Protein AF-A0A1A7C7E6-F1 (afdb_monomer_lite)

Sequence (406 aa):
MANRELEELNILKNSDLQNELINLPDHEFIIALTKNNTSTTNRIIESLNHNLASRMLSLLSIAQIIKILKIFSKDSLLHFLSLIQPSQIASILSHSNNELIKKIIDSAPSYKYRIGVAKSLPLERKKLWIDYVRTTENEFNETRSRADDASISLFEDRKRLLIDLDDAIKTRETMLENLEHESKIKIAHYSSLATEEESKLNSKLKEIEKKEKELAERIFEFEEETRKQVQERIEIKVPEYVAEALKVLDDREILYRKKAFNWGIQGILVLSAAIISATAISLYGAGLGASLESLPWQALLFVTFKGLIILSVLGLWAKHAFTVSNAYMHESIKRSDRAHAINFGKLYLEIYGNSVDRKELIDIFENWNITSESAFSKANPAGFEPQISDKIDTLLRIINLQKKED

Foldseek 3Di:
DLVVVLVVLVVDDLVVNLVVLVPDDLVSNLCSCQVDDLVSNLSNLLSDALVSLVSCLVSDDLVSVQVSLVSYDLVSLQSSVVNDDLQSLQVSLQPHDLVSLVSSLVSHPDPVVSVSSLVSHDPVSNVVNVVVVVVVVVVVVVVVVVVVVVVVVVVVVVVVVVVVVVVVVVVVVVVVVVVVVVVVVVVVVVVVVVVVVVVVVVVVVVVVVVVVVVVVVVVVVVVVVVLVVVLVCLQPPPLVVLVVVLVVLLVLLVVLLVLLVVLLVVLVVLVVVLVVVVVVVVVVCVVCVVVCVPPDPVVVVVVVVVNVVSSVVSNVSSVVSNLSSVLSNVQSVVSVQLSVLSVVLSVCCNVCVSPADPVNNCVSNVVSPPPDDGSVVVVPCVVVPPVVVVVVVVVVVVVVVVVVPD

Organism: NCBI:txid1747903

pLDDT: mean 79.98, std 12.51, range [40.75, 96.62]

Structure (mmCIF, N/CA/C/O backbone):
data_AF-A0A1A7C7E6-F1
#
_entry.id   AF-A0A1A7C7E6-F1
#
loop_
_atom_site.group_PDB
_atom_site.id
_atom_site.type_symbol
_atom_site.label_atom_id
_atom_site.label_alt_id
_atom_site.label_comp_id
_atom_site.label_asym_id
_atom_site.label_entity_id
_atom_site.label_seq_id
_atom_site.pdbx_PDB_ins_code
_atom_site.Cartn_x
_atom_site.Cartn_y
_atom_site.Cartn_z
_atom_site.occupancy
_atom_site.B_iso_or_equiv
_atom_site.auth_seq_id
_atom_site.auth_comp_id
_atom_site.auth_asym_id
_atom_site.auth_atom_id
_atom_site.pdbx_PDB_model_num
ATOM 1 N N . MET A 1 1 ? -74.385 30.542 85.485 1.00 43.81 1 MET A N 1
ATOM 2 C CA . MET A 1 1 ? -73.510 30.865 86.631 1.00 43.81 1 MET A CA 1
ATOM 3 C C . MET A 1 1 ? -72.688 29.656 87.064 1.00 43.81 1 MET A C 1
ATOM 5 O O . MET A 1 1 ? -71.478 29.770 86.992 1.00 43.81 1 MET A O 1
ATOM 9 N N . ALA A 1 2 ? -73.288 28.479 87.286 1.00 50.47 2 ALA A N 1
ATOM 10 C CA . ALA A 1 2 ? -72.580 27.274 87.755 1.00 50.47 2 ALA A CA 1
ATOM 11 C C . ALA A 1 2 ? -71.344 26.791 86.945 1.00 50.47 2 ALA A C 1
ATOM 13 O O . ALA A 1 2 ? -70.443 26.206 87.524 1.00 50.47 2 ALA A O 1
ATOM 14 N N . ASN A 1 3 ? -71.242 27.027 85.627 1.00 52.50 3 ASN A N 1
ATOM 15 C CA . ASN A 1 3 ? -70.065 26.576 84.854 1.00 52.50 3 ASN A CA 1
ATOM 16 C C . ASN A 1 3 ? -68.812 27.457 85.029 1.00 52.50 3 ASN A C 1
ATOM 18 O O . ASN A 1 3 ? -67.721 26.975 84.757 1.00 52.50 3 ASN A O 1
ATOM 22 N N . ARG A 1 4 ? -68.949 28.727 85.450 1.00 53.84 4 ARG A N 1
ATOM 23 C CA . ARG A 1 4 ? -67.797 29.631 85.655 1.00 53.84 4 ARG A CA 1
ATOM 24 C C . ARG A 1 4 ? -67.111 29.375 86.999 1.00 53.84 4 ARG A C 1
ATOM 26 O O . ARG A 1 4 ? -65.893 29.377 87.059 1.00 53.84 4 ARG A O 1
ATOM 33 N N . GLU A 1 5 ? -67.896 29.069 88.028 1.00 57.66 5 GLU A N 1
ATOM 34 C CA . GLU A 1 5 ? -67.407 28.740 89.377 1.00 57.66 5 GLU A CA 1
ATOM 35 C C . GLU A 1 5 ? -66.682 27.376 89.407 1.00 57.66 5 GLU A C 1
ATOM 37 O O . GLU A 1 5 ? -65.754 27.170 90.179 1.00 57.66 5 GLU A O 1
ATOM 42 N N . LEU A 1 6 ? -67.020 26.452 88.498 1.00 57.03 6 LEU A N 1
ATOM 43 C CA . LEU A 1 6 ? -66.362 25.140 88.403 1.00 57.03 6 LEU A CA 1
ATOM 44 C C . LEU A 1 6 ? -64.969 25.177 87.739 1.00 57.03 6 LEU A C 1
ATOM 46 O O . LEU A 1 6 ? -64.166 24.277 87.985 1.00 57.03 6 LEU A O 1
ATOM 50 N N . GLU A 1 7 ? -64.652 26.187 86.918 1.00 60.34 7 GLU A N 1
ATOM 51 C CA . GLU A 1 7 ? -63.295 26.366 86.363 1.00 60.34 7 GLU A CA 1
ATOM 52 C C . GLU A 1 7 ? -62.314 26.932 87.403 1.00 60.34 7 GLU A C 1
ATOM 54 O O . GLU A 1 7 ? -61.127 26.597 87.368 1.00 60.34 7 GLU A O 1
ATOM 59 N N . GLU A 1 8 ? -62.804 27.716 88.367 1.00 63.50 8 GLU A N 1
ATOM 60 C CA . GLU A 1 8 ? -62.001 28.293 89.456 1.00 63.50 8 GLU A CA 1
ATOM 61 C C . GLU A 1 8 ? -61.455 27.210 90.407 1.00 63.50 8 GLU A C 1
ATOM 63 O O . GLU A 1 8 ? -60.311 27.304 90.866 1.00 63.50 8 GLU A O 1
ATOM 68 N N . LEU A 1 9 ? -62.182 26.096 90.569 1.00 59.66 9 LEU A N 1
ATOM 69 C CA . LEU A 1 9 ? -61.722 24.910 91.307 1.00 59.66 9 LEU A CA 1
ATOM 70 C C . LEU A 1 9 ? -60.440 24.290 90.728 1.00 59.66 9 LEU A C 1
ATOM 72 O O . LEU A 1 9 ? -59.684 23.631 91.440 1.00 59.66 9 LEU A O 1
ATOM 76 N N . ASN A 1 10 ? -60.144 24.507 89.443 1.00 61.62 10 ASN A N 1
ATOM 77 C CA . ASN A 1 10 ? -58.936 23.975 88.812 1.00 61.62 10 ASN A CA 1
ATOM 78 C C . ASN A 1 10 ? -57.674 24.799 89.155 1.00 61.62 10 ASN A C 1
ATOM 80 O O . ASN A 1 10 ? -56.567 24.408 88.791 1.00 61.62 10 ASN A O 1
ATOM 84 N N . ILE A 1 11 ? -57.790 25.930 89.852 1.00 65.00 11 ILE A N 1
ATOM 85 C CA . ILE A 1 11 ? -56.650 26.807 90.188 1.00 65.00 11 ILE A CA 1
ATOM 86 C C . ILE A 1 11 ? -56.252 26.669 91.671 1.00 65.00 11 ILE A C 1
ATOM 88 O O . ILE A 1 11 ? -55.126 26.996 92.050 1.00 65.00 11 ILE A O 1
ATOM 92 N N . LEU A 1 12 ? -57.126 26.098 92.502 1.00 66.81 12 LEU A N 1
ATOM 93 C CA . LEU A 1 12 ? -56.926 25.975 93.945 1.00 66.81 12 LEU A CA 1
ATOM 94 C C . LEU A 1 12 ? -55.923 24.879 94.337 1.00 66.81 12 LEU A C 1
ATOM 96 O O . LEU A 1 12 ? -55.776 23.847 93.670 1.00 66.81 12 LEU A O 1
ATOM 100 N N . LYS A 1 13 ? -55.228 25.105 95.462 1.00 71.94 13 LYS A N 1
ATOM 101 C CA . LYS A 1 13 ? -54.387 24.093 96.116 1.00 71.94 13 LYS A CA 1
ATOM 102 C C . LYS A 1 13 ? -55.276 23.025 96.761 1.00 71.94 13 LYS A C 1
ATOM 104 O O . LYS A 1 13 ? -56.364 23.327 97.240 1.00 71.94 13 LYS A O 1
ATOM 109 N N . ASN A 1 14 ? -54.787 21.784 96.834 1.00 67.81 14 ASN A N 1
ATOM 110 C CA . ASN A 1 14 ? -55.560 20.631 97.322 1.00 67.81 14 ASN A CA 1
ATOM 111 C C . ASN A 1 14 ? -56.171 20.824 98.728 1.00 67.81 14 ASN A C 1
ATOM 113 O O . ASN A 1 14 ? -57.228 20.266 98.997 1.00 67.81 14 ASN A O 1
ATOM 117 N N . SER A 1 15 ? -55.543 21.612 99.610 1.00 66.81 15 SER A N 1
ATOM 118 C CA . SER A 1 15 ? -56.078 21.942 100.943 1.00 66.81 15 SER A CA 1
ATOM 119 C C . SER A 1 15 ? -57.293 22.870 100.896 1.00 66.81 15 SER A C 1
ATOM 121 O O . SER A 1 15 ? -58.216 22.722 101.692 1.00 66.81 15 SER A O 1
ATOM 123 N N . ASP A 1 16 ? -57.301 23.812 99.956 1.00 74.38 16 ASP A N 1
ATOM 124 C CA . ASP A 1 16 ? -58.360 24.814 99.814 1.00 74.38 16 ASP A CA 1
ATOM 125 C C . ASP A 1 16 ? -59.565 24.189 99.099 1.00 74.38 16 ASP A C 1
ATOM 127 O O . ASP A 1 16 ? -60.707 24.349 99.526 1.00 74.38 16 ASP A O 1
ATOM 131 N N . LEU A 1 17 ? -59.275 23.341 98.106 1.00 76.12 17 LEU A N 1
ATOM 132 C CA . LEU A 1 17 ? -60.247 22.541 97.362 1.00 76.12 17 LEU A CA 1
ATOM 133 C C . LEU A 1 17 ? -61.012 21.572 98.288 1.00 76.12 17 LEU A C 1
ATOM 135 O O . LEU A 1 17 ? -62.222 21.410 98.159 1.00 76.12 17 LEU A O 1
ATOM 139 N N . GLN A 1 18 ? -60.345 20.981 99.288 1.00 74.88 18 GLN A N 1
ATOM 140 C CA . GLN A 1 18 ? -61.002 20.148 100.306 1.00 74.88 18 GLN A CA 1
ATOM 141 C C . GLN A 1 18 ? -62.032 20.920 101.137 1.00 74.88 18 GLN A C 1
ATOM 143 O O . GLN A 1 18 ? -63.136 20.421 101.354 1.00 74.88 18 GLN A O 1
ATOM 148 N N . ASN A 1 19 ? -61.682 22.122 101.602 1.00 76.62 19 ASN A N 1
ATOM 149 C CA . ASN A 1 19 ? -62.573 22.942 102.427 1.00 76.62 19 ASN A CA 1
ATOM 150 C C . ASN A 1 19 ? -63.811 23.393 101.643 1.00 76.62 19 ASN A C 1
ATOM 152 O O . ASN A 1 19 ? -64.911 23.452 102.191 1.00 76.62 19 ASN A O 1
ATOM 156 N N . GLU A 1 20 ? -63.648 23.653 100.350 1.00 78.50 20 GLU A N 1
ATOM 157 C CA . GLU A 1 20 ? -64.739 24.035 99.460 1.00 78.50 20 GLU A CA 1
ATOM 158 C C . GLU A 1 20 ? -65.661 22.847 99.132 1.00 78.50 20 GLU A C 1
ATOM 160 O O . GLU A 1 20 ? -66.882 22.958 99.249 1.00 78.50 20 GLU A O 1
ATOM 165 N N . LEU A 1 21 ? -65.095 21.662 98.863 1.00 78.38 21 LEU A N 1
ATOM 166 C CA . LEU A 1 21 ? -65.852 20.416 98.658 1.00 78.38 21 LEU A CA 1
ATOM 167 C C . LEU A 1 21 ? -66.659 19.975 99.885 1.00 78.38 21 LEU A C 1
ATOM 169 O O . LEU A 1 21 ? -67.710 19.350 99.734 1.00 78.38 21 LEU A O 1
ATOM 173 N N . ILE A 1 22 ? -66.195 20.284 101.098 1.00 81.06 22 ILE A N 1
ATOM 174 C CA . ILE A 1 22 ? -66.936 19.981 102.331 1.00 81.06 22 ILE A CA 1
ATOM 175 C C . ILE A 1 22 ? -68.204 20.838 102.428 1.00 81.06 22 ILE A C 1
ATOM 177 O O . ILE A 1 22 ? -69.259 20.308 102.779 1.00 81.06 22 ILE A O 1
ATOM 181 N N . ASN A 1 23 ? -68.119 22.120 102.069 1.00 80.31 23 ASN A N 1
ATOM 182 C CA . ASN A 1 23 ? -69.206 23.089 102.239 1.00 80.31 23 ASN A CA 1
ATOM 183 C C . ASN A 1 23 ? -70.207 23.127 101.068 1.00 80.31 23 ASN A C 1
ATOM 185 O O . ASN A 1 23 ? -71.271 23.731 101.199 1.00 80.31 23 ASN A O 1
ATOM 189 N N . LEU A 1 24 ? -69.898 22.470 99.946 1.00 82.69 24 LEU A N 1
ATOM 190 C CA . LEU A 1 24 ? -70.783 22.375 98.783 1.00 82.69 24 LEU A CA 1
ATOM 191 C C . LEU A 1 24 ? -72.069 21.576 99.096 1.00 82.69 24 LEU A C 1
ATOM 193 O O . LEU A 1 24 ? -71.989 20.506 99.713 1.00 82.69 24 LEU A O 1
ATOM 197 N N . PRO A 1 25 ? -73.258 22.032 98.651 1.00 85.44 25 PRO A N 1
ATOM 198 C CA . PRO A 1 25 ? -74.494 21.264 98.758 1.00 85.44 25 PRO A CA 1
ATOM 199 C C . PRO A 1 25 ? -74.445 20.002 97.883 1.00 85.44 25 PRO A C 1
ATOM 201 O O . PRO A 1 25 ? -73.816 19.970 96.823 1.00 85.44 25 PRO A O 1
ATOM 204 N N . ASP A 1 26 ? -75.148 18.949 98.308 1.00 83.06 26 ASP A N 1
ATOM 205 C CA . ASP A 1 26 ? -75.039 17.601 97.723 1.00 83.06 26 ASP A CA 1
ATOM 206 C C . ASP A 1 26 ? -75.281 17.558 96.203 1.00 83.06 26 ASP A C 1
ATOM 208 O O . ASP A 1 26 ? -74.601 16.833 95.478 1.00 83.06 26 ASP A O 1
ATOM 212 N N . HIS A 1 27 ? -76.213 18.367 95.693 1.00 81.25 27 HIS A N 1
ATOM 213 C CA . HIS A 1 27 ? -76.513 18.434 94.261 1.00 81.25 27 HIS A CA 1
ATOM 214 C C . HIS A 1 27 ? -75.368 19.059 93.439 1.00 81.25 27 HIS A C 1
ATOM 216 O O . HIS A 1 27 ? -75.086 18.611 92.326 1.00 81.25 27 HIS A O 1
ATOM 222 N N . GLU A 1 28 ? -74.675 20.061 93.983 1.00 81.88 28 GLU A N 1
ATOM 223 C CA . GLU A 1 28 ? -73.533 20.706 93.320 1.00 81.88 28 GLU A CA 1
ATOM 224 C C . GLU A 1 28 ? -72.292 19.811 93.357 1.00 81.88 28 GLU A C 1
ATOM 226 O O . GLU A 1 28 ? -71.590 19.688 92.353 1.00 81.88 28 GLU A O 1
ATOM 231 N N . PHE A 1 29 ? -72.095 19.079 94.457 1.00 81.81 29 PHE A N 1
ATOM 232 C CA . PHE A 1 29 ? -71.044 18.069 94.582 1.00 81.81 29 PHE A CA 1
ATOM 233 C C . PHE A 1 29 ? -71.183 16.950 93.529 1.00 81.81 29 PHE A C 1
ATOM 235 O O . PHE A 1 29 ? -70.207 16.560 92.883 1.00 81.81 29 PHE A O 1
ATOM 242 N N . ILE A 1 30 ? -72.409 16.473 93.275 1.00 82.19 30 ILE A N 1
ATOM 243 C CA . ILE A 1 30 ? -72.684 15.478 92.222 1.00 82.19 30 ILE A CA 1
ATOM 244 C C . ILE A 1 30 ? -72.397 16.049 90.825 1.00 82.19 30 ILE A C 1
ATOM 246 O O . ILE A 1 30 ? -71.827 15.355 89.975 1.00 82.19 30 ILE A O 1
ATOM 250 N N . ILE A 1 31 ? -72.774 17.305 90.564 1.00 82.94 31 ILE A N 1
ATOM 251 C CA . ILE A 1 31 ? -72.506 17.971 89.280 1.00 82.94 31 ILE A CA 1
ATOM 252 C C . ILE A 1 31 ? -70.997 18.104 89.042 1.00 82.94 31 ILE A C 1
ATOM 254 O O . ILE A 1 31 ? -70.530 17.747 87.956 1.00 82.94 31 ILE A O 1
ATOM 258 N N . ALA A 1 32 ? -70.243 18.521 90.062 1.00 79.25 32 ALA A N 1
ATOM 259 C CA . ALA A 1 32 ? -68.792 18.676 90.000 1.00 79.25 32 ALA A CA 1
ATOM 260 C C . ALA A 1 32 ? -68.056 17.353 89.713 1.00 79.25 32 ALA A C 1
ATOM 262 O O . ALA A 1 32 ? -66.996 17.352 89.095 1.00 79.25 32 ALA A O 1
ATOM 263 N N . LEU A 1 33 ? -68.615 16.207 90.102 1.00 79.44 33 LEU A N 1
ATOM 264 C CA . LEU A 1 33 ? -68.009 14.901 89.819 1.00 79.44 33 LEU A CA 1
ATOM 265 C C . LEU A 1 33 ? -68.443 14.289 88.481 1.00 79.44 33 LEU A C 1
ATOM 267 O O . LEU A 1 33 ? -67.713 13.486 87.905 1.00 79.44 33 LEU A O 1
ATOM 271 N N . THR A 1 34 ? -69.634 14.624 87.980 1.00 79.88 34 THR A N 1
ATOM 272 C CA . THR A 1 34 ? -70.233 13.927 86.823 1.00 79.88 34 THR A CA 1
ATOM 273 C C . THR A 1 34 ? -70.170 14.695 85.505 1.00 79.88 34 THR A C 1
ATOM 275 O O . THR A 1 34 ? -70.216 14.060 84.447 1.00 79.88 34 THR A O 1
ATOM 278 N N . LYS A 1 35 ? -70.093 16.033 85.542 1.00 80.00 35 LYS A N 1
ATOM 279 C CA . LYS A 1 35 ? -70.092 16.896 84.342 1.00 80.00 35 LYS A CA 1
ATOM 280 C C . LYS A 1 35 ? -68.723 17.486 83.990 1.00 80.00 35 LYS A C 1
ATOM 282 O O . LYS A 1 35 ? -68.602 18.127 82.950 1.00 80.00 35 LYS A O 1
ATOM 287 N N . ASN A 1 36 ? -67.714 17.255 84.822 1.00 77.00 36 ASN A N 1
ATOM 288 C CA . ASN A 1 36 ? -66.387 17.838 84.673 1.00 77.00 36 ASN A CA 1
ATOM 289 C C . ASN A 1 36 ? -65.462 17.027 83.751 1.00 77.00 36 ASN A C 1
ATOM 291 O O . ASN A 1 36 ? -65.714 15.862 83.431 1.00 77.00 36 ASN A O 1
ATOM 295 N N . ASN A 1 37 ? -64.388 17.670 83.279 1.00 79.75 37 ASN A N 1
ATOM 296 C CA . ASN A 1 37 ? -63.406 17.040 82.396 1.00 79.75 37 ASN A CA 1
ATOM 297 C C . ASN A 1 37 ? -62.548 15.999 83.154 1.00 79.75 37 ASN A C 1
ATOM 299 O O . ASN A 1 37 ? -62.559 15.911 84.384 1.00 79.75 37 ASN A O 1
ATOM 303 N N . THR A 1 38 ? -61.793 15.185 82.417 1.00 77.94 38 THR A N 1
ATOM 304 C CA . THR A 1 38 ? -61.030 14.066 82.993 1.00 77.94 38 THR A CA 1
ATOM 305 C C . THR A 1 38 ? -59.939 14.518 83.974 1.00 77.94 38 THR A C 1
ATOM 307 O O . THR A 1 38 ? -59.717 13.856 84.984 1.00 77.94 38 THR A O 1
ATOM 310 N N . SER A 1 39 ? -59.288 15.660 83.730 1.00 78.19 39 SER A N 1
ATOM 311 C CA . SER A 1 39 ? -58.215 16.192 84.582 1.00 78.19 39 SER A CA 1
ATOM 312 C C . SER A 1 39 ? -58.735 16.813 85.880 1.00 78.19 39 SER A C 1
ATOM 314 O O . SER A 1 39 ? -58.186 16.543 86.945 1.00 78.19 39 SER A O 1
ATOM 316 N N . THR A 1 40 ? -59.821 17.584 85.818 1.00 79.44 40 THR A N 1
ATOM 317 C CA . THR A 1 40 ? -60.486 18.164 87.001 1.00 79.44 40 THR A CA 1
ATOM 318 C C . THR A 1 40 ? -61.086 17.078 87.881 1.00 79.44 40 THR A C 1
ATOM 320 O O . THR A 1 40 ? -60.893 17.106 89.091 1.00 79.44 40 THR A O 1
ATOM 323 N N . THR A 1 41 ? -61.712 16.061 87.280 1.00 81.25 41 THR A N 1
ATOM 324 C CA . THR A 1 41 ? -62.227 14.904 88.023 1.00 81.25 41 THR A CA 1
ATOM 325 C C . THR A 1 41 ? -61.094 14.179 88.756 1.00 81.25 41 THR A C 1
ATOM 327 O O . THR A 1 41 ? -61.220 13.914 89.943 1.00 81.25 41 THR A O 1
ATOM 330 N N . ASN A 1 42 ? -59.952 13.923 88.109 1.00 80.94 42 ASN A N 1
ATOM 331 C CA . ASN A 1 42 ? -58.803 13.288 88.770 1.00 80.94 42 ASN A CA 1
ATOM 332 C C . ASN A 1 42 ? -58.246 14.116 89.939 1.00 80.94 42 ASN A C 1
ATOM 334 O O . ASN A 1 42 ? -57.997 13.560 91.006 1.00 80.94 42 ASN A O 1
ATOM 338 N N . ARG A 1 43 ? -58.140 15.443 89.786 1.00 81.12 43 ARG A N 1
ATOM 339 C CA . ARG A 1 43 ? -57.676 16.340 90.860 1.00 81.12 43 ARG A CA 1
ATOM 340 C C . ARG A 1 43 ? -58.634 16.405 92.046 1.00 81.12 43 ARG A C 1
ATOM 342 O O . ARG A 1 43 ? -58.190 16.336 93.189 1.00 81.12 43 ARG A O 1
ATOM 349 N N . ILE A 1 44 ? -59.941 16.495 91.782 1.00 82.06 44 ILE A N 1
ATOM 350 C CA . ILE A 1 44 ? -60.975 16.442 92.827 1.00 82.06 44 ILE A CA 1
ATOM 351 C C . ILE A 1 44 ? -60.824 15.141 93.622 1.00 82.06 44 ILE A C 1
ATOM 353 O O . ILE A 1 44 ? -60.834 15.156 94.850 1.00 82.06 44 ILE A O 1
ATOM 357 N N . ILE A 1 45 ? -60.600 14.025 92.930 1.00 83.75 45 ILE A N 1
ATOM 358 C CA . ILE A 1 45 ? -60.475 12.706 93.548 1.00 83.75 45 ILE A CA 1
ATOM 359 C C . ILE A 1 45 ? -59.190 12.566 94.358 1.00 83.75 45 ILE A C 1
ATOM 361 O O . ILE A 1 45 ? -59.245 12.074 95.479 1.00 83.75 45 ILE A O 1
ATOM 365 N N . GLU A 1 46 ? -58.058 13.043 93.849 1.00 83.19 46 GLU A N 1
ATOM 366 C CA . GLU A 1 46 ? -56.783 13.094 94.581 1.00 83.19 46 GLU A CA 1
ATOM 367 C C . GLU A 1 46 ? -56.858 13.971 95.837 1.00 83.19 46 GLU A C 1
ATOM 369 O O . GLU A 1 46 ? -56.147 13.731 96.812 1.00 83.19 46 GLU A O 1
ATOM 374 N N . SER A 1 47 ? -57.756 14.957 95.852 1.00 82.00 47 SER A N 1
ATOM 375 C CA . SER A 1 47 ? -58.023 15.779 97.031 1.00 82.00 47 SER A CA 1
ATOM 376 C C . SER A 1 47 ? -59.015 15.150 98.020 1.00 82.00 47 SER A C 1
ATOM 378 O O . SER A 1 47 ? -59.203 15.697 99.103 1.00 82.00 47 SER A O 1
ATOM 380 N N . LEU A 1 48 ? -59.638 14.001 97.724 1.00 83.31 48 LEU A N 1
ATOM 381 C CA . LEU A 1 48 ? -60.589 13.379 98.651 1.00 83.31 48 LEU A CA 1
ATOM 382 C C . LEU A 1 48 ? -59.907 12.898 99.940 1.00 83.31 48 LEU A C 1
ATOM 384 O O . LEU A 1 48 ? -58.800 12.360 99.929 1.00 83.31 48 LEU A O 1
ATOM 388 N N . ASN A 1 49 ? -60.631 13.033 101.052 1.00 83.69 49 ASN A N 1
ATOM 389 C CA . ASN A 1 49 ? -60.349 12.373 102.327 1.00 83.69 49 ASN A CA 1
ATOM 390 C C . ASN A 1 49 ? -61.403 11.272 102.599 1.00 83.69 49 ASN A C 1
ATOM 392 O O . ASN A 1 49 ? -62.386 11.151 101.865 1.00 83.69 49 ASN A O 1
ATOM 396 N N . HIS A 1 50 ? -61.237 10.469 103.657 1.00 80.69 50 HIS A N 1
ATOM 397 C CA . HIS A 1 50 ? -62.164 9.367 103.977 1.00 80.69 50 HIS A CA 1
ATOM 398 C C . HIS A 1 50 ? -63.629 9.817 104.169 1.00 80.69 50 HIS A C 1
ATOM 400 O O . HIS A 1 50 ? -64.555 9.102 103.777 1.00 80.69 50 HIS A O 1
ATOM 406 N N . ASN A 1 51 ? -63.854 11.009 104.729 1.00 80.94 51 ASN A N 1
ATOM 407 C CA . ASN A 1 51 ? -65.197 11.545 104.974 1.00 80.94 51 ASN A CA 1
ATOM 408 C C . ASN A 1 51 ? -65.880 11.983 103.668 1.00 80.94 51 ASN A C 1
ATOM 410 O O . ASN A 1 51 ? -67.061 11.724 103.459 1.00 80.94 51 ASN A O 1
ATOM 414 N N . LEU A 1 52 ? -65.128 12.588 102.747 1.00 81.44 52 LEU A N 1
ATOM 415 C CA . LEU A 1 52 ? -65.636 13.002 101.441 1.00 81.44 52 LEU A CA 1
ATOM 416 C C . LEU A 1 52 ? -65.820 11.810 100.499 1.00 81.44 52 LEU A C 1
ATOM 418 O O . LEU A 1 52 ? -66.801 11.762 99.765 1.00 81.44 52 LEU A O 1
ATOM 422 N N . ALA A 1 53 ? -64.926 10.819 100.548 1.00 81.56 53 ALA A N 1
ATOM 423 C CA . ALA A 1 53 ? -65.066 9.589 99.774 1.00 81.56 53 ALA A CA 1
ATOM 424 C C . ALA A 1 53 ? -66.297 8.782 100.218 1.00 81.56 53 ALA A C 1
ATOM 426 O O . ALA A 1 53 ? -67.045 8.286 99.376 1.00 81.56 53 ALA A O 1
ATOM 427 N N . SER A 1 54 ? -66.557 8.692 101.526 1.00 80.62 54 SER A N 1
ATOM 428 C CA . SER A 1 54 ? -67.772 8.043 102.032 1.00 80.62 54 SER A CA 1
ATOM 429 C C . SER A 1 54 ? -69.040 8.830 101.685 1.00 80.62 54 SER A C 1
ATOM 431 O O . SER A 1 54 ? -69.995 8.218 101.208 1.00 80.62 54 SER A O 1
ATOM 433 N N . ARG A 1 55 ? -69.022 10.169 101.801 1.00 82.44 55 ARG A N 1
ATOM 434 C CA . ARG A 1 55 ? -70.108 11.053 101.333 1.00 82.44 55 ARG A CA 1
ATOM 435 C C . ARG A 1 55 ? -70.377 10.891 99.832 1.00 82.44 55 ARG A C 1
ATOM 437 O O . ARG A 1 55 ? -71.523 10.807 99.404 1.00 82.44 55 ARG A O 1
ATOM 444 N N . MET A 1 56 ? -69.328 10.779 99.023 1.00 83.06 56 MET A N 1
ATOM 445 C CA . MET A 1 56 ? -69.442 10.557 97.583 1.00 83.06 56 MET A CA 1
ATOM 446 C C . MET A 1 56 ? -70.121 9.223 97.259 1.00 83.06 56 MET A C 1
ATOM 448 O O . MET A 1 56 ? -70.990 9.164 96.391 1.00 83.06 56 MET A O 1
ATOM 452 N N . LEU A 1 57 ? -69.755 8.162 97.977 1.00 82.94 57 LEU A N 1
ATOM 453 C CA . LEU A 1 57 ? -70.344 6.837 97.799 1.00 82.94 57 LEU A CA 1
ATOM 454 C C . LEU A 1 57 ? -71.790 6.741 98.297 1.00 82.94 57 LEU A C 1
ATOM 456 O O . LEU A 1 57 ? -72.533 5.909 97.784 1.00 82.94 57 LEU A O 1
ATOM 460 N N . SER A 1 58 ? -72.198 7.563 99.271 1.00 82.81 58 SER A N 1
ATOM 461 C CA . SER A 1 58 ? -73.593 7.607 99.730 1.00 82.81 58 SER A CA 1
ATOM 462 C C . SER A 1 58 ? -74.500 8.435 98.820 1.00 82.81 58 SER A C 1
ATOM 464 O O . SER A 1 58 ? -75.691 8.151 98.737 1.00 82.81 58 SER A O 1
ATOM 466 N N . LEU A 1 59 ? -73.954 9.457 98.154 1.00 83.62 59 LEU A N 1
ATOM 467 C CA . LEU A 1 59 ? -74.720 10.377 97.307 1.00 83.62 59 LEU A CA 1
ATOM 468 C C . LEU A 1 59 ? -74.855 9.909 95.852 1.00 83.62 59 LEU A C 1
ATOM 470 O O . LEU A 1 59 ? -75.839 10.238 95.191 1.00 83.62 59 LEU A O 1
ATOM 474 N N . LEU A 1 60 ? -73.876 9.166 95.330 1.00 84.62 60 LEU A N 1
ATOM 475 C CA . LEU A 1 60 ? -73.871 8.726 93.935 1.00 84.62 60 LEU A CA 1
ATOM 476 C C . LEU A 1 60 ? -74.475 7.333 93.759 1.00 84.62 60 LEU A C 1
ATOM 478 O O . LEU A 1 60 ? -74.208 6.403 94.517 1.00 84.62 60 LEU A O 1
ATOM 482 N N . SER A 1 61 ? -75.213 7.154 92.663 1.00 86.44 61 SER A N 1
ATOM 483 C CA . SER A 1 61 ? -75.615 5.819 92.215 1.00 86.44 61 SER A CA 1
ATOM 484 C C . SER A 1 61 ? -74.407 5.006 91.732 1.00 86.44 61 SER A C 1
ATOM 486 O O . SER A 1 61 ? -73.436 5.548 91.196 1.00 86.44 61 SER A O 1
ATOM 488 N N . ILE A 1 62 ? -74.492 3.676 91.830 1.00 83.31 62 ILE A N 1
ATOM 489 C CA . ILE A 1 62 ? -73.434 2.753 91.377 1.00 83.31 62 ILE A CA 1
ATOM 490 C C . ILE A 1 62 ? -73.068 2.997 89.901 1.00 83.31 62 ILE A C 1
ATOM 492 O O . ILE A 1 62 ? -71.893 2.984 89.538 1.00 83.31 62 ILE A O 1
ATOM 496 N N . ALA A 1 63 ? -74.052 3.301 89.050 1.00 82.50 63 ALA A N 1
ATOM 497 C CA . ALA A 1 63 ? -73.825 3.612 87.638 1.00 82.50 63 ALA A CA 1
ATOM 498 C C . ALA A 1 63 ? -72.998 4.897 87.433 1.00 82.50 63 ALA A C 1
ATOM 500 O O . ALA A 1 63 ? -72.121 4.938 86.566 1.00 82.50 63 ALA A O 1
ATOM 501 N N . GLN A 1 64 ? -73.238 5.934 88.244 1.00 85.00 64 GLN A N 1
ATOM 502 C CA . GLN A 1 64 ? -72.451 7.171 88.214 1.00 85.00 64 GLN A CA 1
ATOM 503 C C . GLN A 1 64 ? -71.023 6.923 88.704 1.00 85.00 64 GLN A C 1
ATOM 505 O O . GLN A 1 64 ? -70.080 7.365 88.050 1.00 85.00 64 GLN A O 1
ATOM 510 N N . ILE A 1 65 ? -70.856 6.146 89.778 1.00 84.50 65 ILE A N 1
ATOM 511 C CA . ILE A 1 65 ? -69.539 5.764 90.308 1.00 84.50 65 ILE A CA 1
ATOM 512 C C . ILE A 1 65 ? -68.729 5.005 89.247 1.00 84.50 65 ILE A C 1
ATOM 514 O O . ILE A 1 65 ? -67.578 5.343 88.997 1.00 84.50 65 ILE A O 1
ATOM 518 N N . ILE A 1 66 ? -69.329 4.037 88.548 1.00 84.62 66 ILE A N 1
ATOM 519 C CA . ILE A 1 66 ? -68.659 3.282 87.473 1.00 84.62 66 ILE A CA 1
ATOM 520 C C . ILE A 1 66 ? -68.239 4.197 86.318 1.00 84.62 66 ILE A C 1
ATOM 522 O O . ILE A 1 66 ? -67.135 4.057 85.787 1.00 84.62 66 ILE A O 1
ATOM 526 N N . LYS A 1 67 ? -69.103 5.137 85.916 1.00 84.62 67 LYS A N 1
ATOM 527 C CA . LYS A 1 67 ? -68.792 6.101 84.850 1.00 84.62 67 LYS A CA 1
ATOM 528 C C . LYS A 1 67 ? -67.598 6.978 85.229 1.00 84.62 67 LYS A C 1
ATOM 530 O O . LYS A 1 67 ? -66.710 7.178 84.405 1.00 84.62 67 LYS A O 1
ATOM 535 N N . ILE A 1 68 ? -67.570 7.440 86.476 1.00 83.94 68 ILE A N 1
ATOM 536 C CA . ILE A 1 68 ? -66.490 8.245 87.045 1.00 83.94 68 ILE A CA 1
ATOM 537 C C . ILE A 1 68 ? -65.187 7.421 87.119 1.00 83.94 68 ILE A C 1
ATOM 539 O O . ILE A 1 68 ? -64.151 7.858 86.623 1.00 83.94 68 ILE A O 1
ATOM 543 N N . LEU A 1 69 ? -65.242 6.174 87.600 1.00 84.56 69 LEU A N 1
ATOM 544 C CA . LEU A 1 69 ? -64.071 5.295 87.726 1.00 84.56 69 LEU A CA 1
ATOM 545 C C . LEU A 1 69 ? -63.401 4.944 86.393 1.00 84.56 69 LEU A C 1
ATOM 547 O O . LEU A 1 69 ? -62.185 4.758 86.342 1.00 84.56 69 LEU A O 1
ATOM 551 N N . LYS A 1 70 ? -64.159 4.868 85.293 1.00 83.38 70 LYS A N 1
ATOM 552 C CA . LYS A 1 70 ? -63.580 4.650 83.954 1.00 83.38 70 LYS A CA 1
ATOM 553 C C . LYS A 1 70 ? -62.618 5.765 83.555 1.00 83.38 70 LYS A C 1
ATOM 555 O O . LYS A 1 70 ? -61.598 5.489 82.920 1.00 83.38 70 LYS A O 1
ATOM 560 N N . ILE A 1 71 ? -62.934 6.990 83.961 1.00 85.38 71 ILE A N 1
ATOM 561 C CA . ILE A 1 71 ? -62.195 8.205 83.620 1.00 85.38 71 ILE A CA 1
ATOM 562 C C . ILE A 1 71 ? -60.935 8.359 84.481 1.00 85.38 71 ILE A C 1
ATOM 564 O O . ILE A 1 71 ? -59.997 9.041 84.068 1.00 85.38 71 ILE A O 1
ATOM 568 N N . PHE A 1 72 ? -60.872 7.692 85.636 1.00 85.81 72 PHE A N 1
ATOM 569 C CA . PHE A 1 72 ? -59.765 7.884 86.561 1.00 85.81 72 PHE A CA 1
ATOM 570 C C . PHE A 1 72 ? -58.407 7.510 85.966 1.00 85.81 72 PHE A C 1
ATOM 572 O O . PHE A 1 72 ? -58.263 6.506 85.249 1.00 85.81 72 PHE A O 1
ATOM 579 N N . SER A 1 73 ? -57.405 8.319 86.306 1.00 85.25 73 SER A N 1
ATOM 580 C CA . SER A 1 73 ? -56.002 7.972 86.104 1.00 85.25 73 SER A CA 1
ATOM 581 C C . SER A 1 73 ? -55.605 6.806 87.021 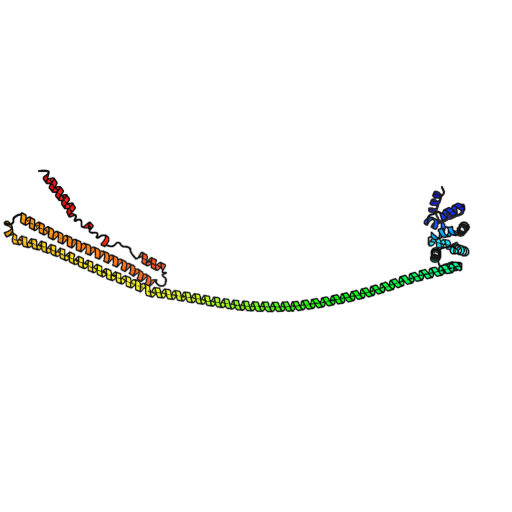1.00 85.25 73 SER A C 1
ATOM 583 O O . SER A 1 73 ? -56.330 6.441 87.951 1.00 85.25 73 SER A O 1
ATOM 585 N N . LYS A 1 74 ? -54.444 6.200 86.757 1.00 80.94 74 LYS A N 1
ATOM 586 C CA . LYS A 1 74 ? -53.917 5.116 87.596 1.00 80.94 74 LYS A CA 1
ATOM 587 C C . LYS A 1 74 ? -53.671 5.584 89.039 1.00 80.94 74 LYS A C 1
ATOM 589 O O . LYS A 1 74 ? -53.976 4.843 89.971 1.00 80.94 74 LYS A O 1
ATOM 594 N N . ASP A 1 75 ? -53.200 6.816 89.210 1.00 81.12 75 ASP A N 1
ATOM 595 C CA . ASP A 1 75 ? -52.845 7.390 90.511 1.00 81.12 75 ASP A CA 1
ATOM 596 C C . ASP A 1 75 ? -54.090 7.814 91.300 1.00 81.12 75 ASP A C 1
ATOM 598 O O . ASP A 1 75 ? -54.214 7.508 92.487 1.00 81.12 75 ASP A O 1
ATOM 602 N N . SER A 1 76 ? -55.083 8.398 90.622 1.00 83.25 76 SER A N 1
ATOM 603 C CA . SER A 1 76 ? -56.361 8.770 91.241 1.00 83.25 76 SER A CA 1
ATOM 604 C C . SER A 1 76 ? -57.186 7.530 91.628 1.00 83.25 76 SER A C 1
ATOM 606 O O . SER A 1 76 ? -57.841 7.534 92.669 1.00 83.25 76 SER A O 1
ATOM 608 N N . LEU A 1 77 ? -57.112 6.432 90.853 1.00 83.69 77 LEU A N 1
ATOM 609 C CA . LEU A 1 77 ? -57.672 5.127 91.251 1.00 83.69 77 LEU A CA 1
ATOM 610 C C . LEU A 1 77 ? -57.004 4.587 92.511 1.00 83.69 77 LEU A C 1
ATOM 612 O O . LEU A 1 77 ? -57.694 4.100 93.403 1.00 83.69 77 LEU A O 1
ATOM 616 N N . LEU A 1 78 ? -55.677 4.655 92.583 1.00 82.00 78 LEU A N 1
ATOM 617 C CA . LEU A 1 78 ? -54.909 4.162 93.722 1.00 82.00 78 LEU A CA 1
ATOM 618 C C . LEU A 1 78 ? -55.274 4.932 94.997 1.00 82.00 78 LEU A C 1
ATOM 620 O O . LEU A 1 78 ? -55.578 4.310 96.018 1.00 82.00 78 LEU A O 1
ATOM 624 N N . HIS A 1 79 ? -55.319 6.266 94.914 1.00 83.12 79 HIS A N 1
ATOM 625 C CA . HIS A 1 79 ? -55.740 7.128 96.020 1.00 83.12 79 HIS A CA 1
ATOM 626 C C . HIS A 1 79 ? -57.178 6.826 96.447 1.00 83.12 79 HIS A C 1
ATOM 628 O O . HIS A 1 79 ? -57.432 6.555 97.618 1.00 83.12 79 HIS A O 1
ATOM 634 N N . PHE A 1 80 ? -58.105 6.745 95.491 1.00 83.88 80 PHE A N 1
ATOM 635 C CA . PHE A 1 80 ? -59.504 6.417 95.756 1.00 83.88 80 PHE A CA 1
ATOM 636 C C . PHE A 1 80 ? -59.672 5.051 96.436 1.00 83.88 80 PHE A C 1
ATOM 638 O O . PHE A 1 80 ? -60.363 4.947 97.444 1.00 83.88 80 PHE A O 1
ATOM 645 N N . LEU A 1 81 ? -58.994 4.008 95.951 1.00 82.25 81 LEU A N 1
ATOM 646 C CA . LEU A 1 81 ? -59.048 2.668 96.545 1.00 82.25 81 LEU A CA 1
ATOM 647 C C . LEU A 1 81 ? -58.505 2.642 97.980 1.00 82.25 81 LEU A C 1
ATOM 649 O O . LEU A 1 81 ? -59.030 1.909 98.817 1.00 82.25 81 LEU A O 1
ATOM 653 N N . SER A 1 82 ? -57.500 3.463 98.298 1.00 80.62 82 SER A N 1
ATOM 654 C CA . SER A 1 82 ? -56.972 3.558 99.665 1.00 80.62 82 SER A CA 1
ATOM 655 C C . SER A 1 82 ? -57.989 4.117 100.674 1.00 80.62 82 SER A C 1
ATOM 657 O O . SER A 1 82 ? -57.901 3.816 101.864 1.00 80.62 82 SER A O 1
ATOM 659 N N . LEU A 1 83 ? -58.981 4.882 100.202 1.00 82.00 83 LEU A N 1
ATOM 660 C CA . LEU A 1 83 ? -59.939 5.596 101.047 1.00 82.00 83 LEU A CA 1
ATOM 661 C C . LEU A 1 83 ? -61.231 4.815 101.332 1.00 82.00 83 LEU A C 1
ATOM 663 O O . LEU A 1 83 ? -61.998 5.207 102.216 1.00 82.00 83 LEU A O 1
ATOM 667 N N . ILE A 1 84 ? -61.489 3.729 100.601 1.00 81.75 84 ILE A N 1
ATOM 668 C CA . ILE A 1 84 ? -62.787 3.040 100.582 1.00 81.75 84 ILE A CA 1
ATOM 669 C C . ILE A 1 84 ? -62.729 1.722 101.342 1.00 81.75 84 ILE A C 1
ATOM 671 O O . ILE A 1 84 ? -61.741 0.989 101.301 1.00 81.75 84 ILE A O 1
ATOM 675 N N . GLN A 1 85 ? -63.842 1.377 101.988 1.00 80.56 85 GLN A N 1
ATOM 676 C CA . GLN A 1 85 ? -63.973 0.104 102.682 1.00 80.56 85 GLN A CA 1
ATOM 677 C C . GLN A 1 85 ? -64.144 -1.079 101.704 1.00 80.56 85 GLN A C 1
ATOM 679 O O . GLN A 1 85 ? -64.855 -0.962 100.700 1.00 80.56 85 GLN A O 1
ATOM 684 N N . PRO A 1 86 ? -63.591 -2.272 102.007 1.00 76.75 86 PRO A N 1
ATOM 685 C CA . PRO A 1 86 ? -63.686 -3.449 101.134 1.00 76.75 86 PRO A CA 1
ATOM 686 C C . PRO A 1 86 ? -65.115 -3.857 100.733 1.00 76.75 86 PRO A C 1
ATOM 688 O O . PRO A 1 86 ? -65.321 -4.369 99.632 1.00 76.75 86 PRO A O 1
ATOM 691 N N . SER A 1 87 ? -66.109 -3.611 101.592 1.00 76.94 87 SER A N 1
ATOM 692 C CA . SER A 1 87 ? -67.528 -3.892 101.323 1.00 76.94 87 SER A CA 1
ATOM 693 C C . SER A 1 87 ? -68.128 -2.976 100.249 1.00 76.94 87 SER A C 1
ATOM 695 O O . SER A 1 87 ? -68.912 -3.424 99.413 1.00 76.94 87 SER A O 1
ATOM 697 N N . GLN A 1 88 ? -67.725 -1.706 100.224 1.00 79.31 88 GLN A N 1
ATOM 698 C CA . GLN A 1 88 ? -68.153 -0.735 99.215 1.00 79.31 88 GLN A CA 1
ATOM 699 C C . GLN A 1 88 ? -67.492 -1.032 97.862 1.00 79.31 88 GLN A C 1
ATOM 701 O O . GLN A 1 88 ? -68.155 -0.981 96.827 1.00 79.31 88 GLN A O 1
ATOM 706 N N . ILE A 1 89 ? -66.219 -1.446 97.877 1.00 80.19 89 ILE A N 1
ATOM 707 C CA . ILE A 1 89 ? -65.502 -1.917 96.682 1.00 80.19 89 ILE A CA 1
ATOM 708 C C . ILE A 1 89 ? -66.217 -3.132 96.073 1.00 80.19 89 ILE A C 1
ATOM 710 O O . ILE A 1 89 ? -66.446 -3.163 94.866 1.00 80.19 89 ILE A O 1
ATOM 714 N N . ALA A 1 90 ? -66.638 -4.102 96.891 1.00 79.44 90 ALA A N 1
ATOM 715 C CA . ALA A 1 90 ? -67.366 -5.283 96.419 1.00 79.44 90 ALA A CA 1
ATOM 716 C C . ALA A 1 90 ? -68.674 -4.927 95.683 1.00 79.44 90 ALA A C 1
ATOM 718 O O . ALA A 1 90 ? -68.969 -5.501 94.633 1.00 79.44 90 ALA A O 1
ATOM 719 N N . SER A 1 91 ? -69.425 -3.947 96.201 1.00 80.38 91 SER A N 1
ATOM 720 C CA . SER A 1 91 ? -70.681 -3.463 95.602 1.00 80.38 91 SER A CA 1
ATOM 721 C C . SER A 1 91 ? -70.474 -2.743 94.261 1.00 80.38 91 SER A C 1
ATOM 723 O O . SER A 1 91 ? -71.256 -2.897 93.321 1.00 80.38 91 SER A O 1
ATOM 725 N N . ILE A 1 92 ? -69.382 -1.987 94.133 1.00 81.88 92 ILE A N 1
ATOM 726 C CA . ILE A 1 92 ? -69.025 -1.300 92.883 1.00 81.88 92 ILE A CA 1
ATOM 727 C C . ILE A 1 92 ? -68.541 -2.310 91.834 1.00 81.88 92 ILE A C 1
ATOM 729 O O . ILE A 1 92 ? -68.929 -2.247 90.664 1.00 81.88 92 ILE A O 1
ATOM 733 N N . LEU A 1 93 ? -67.707 -3.270 92.242 1.00 81.94 93 LEU A N 1
ATOM 734 C CA . LEU A 1 93 ? -67.131 -4.267 91.339 1.00 81.94 93 LEU A CA 1
ATOM 735 C C . LEU A 1 93 ? -68.161 -5.269 90.811 1.00 81.94 93 LEU A C 1
ATOM 737 O O . LEU A 1 93 ? -68.010 -5.748 89.686 1.00 81.94 93 LEU A O 1
ATOM 741 N N . SER A 1 94 ? -69.216 -5.564 91.573 1.00 79.75 94 SER A N 1
ATOM 742 C CA . SER A 1 94 ? -70.279 -6.474 91.133 1.00 79.75 94 SER A CA 1
ATOM 743 C C . SER A 1 94 ? -71.032 -5.962 89.899 1.00 79.75 94 SER A C 1
ATOM 745 O O . SER A 1 94 ? -71.436 -6.765 89.062 1.00 79.75 94 SER A O 1
ATOM 747 N N . HIS A 1 95 ? -71.121 -4.640 89.733 1.00 81.38 95 HIS A N 1
ATOM 748 C CA . HIS A 1 95 ? -71.799 -3.981 88.612 1.00 81.38 95 HIS A CA 1
ATOM 749 C C . HIS A 1 95 ? -70.833 -3.443 87.534 1.00 81.38 95 HIS A C 1
ATOM 751 O O . HIS A 1 95 ? -71.270 -2.906 86.517 1.00 81.38 95 HIS A O 1
ATOM 757 N N . SER A 1 96 ? -69.515 -3.569 87.735 1.00 84.19 96 SER A N 1
ATOM 758 C CA . SER A 1 96 ? -68.475 -3.047 86.830 1.00 84.19 96 SER A CA 1
ATOM 759 C C . SER A 1 96 ? -68.176 -3.989 85.656 1.00 84.19 96 SER A C 1
ATOM 761 O O . SER A 1 96 ? -68.279 -5.203 85.810 1.00 84.19 96 SER A O 1
ATOM 763 N N . ASN A 1 97 ? -67.733 -3.472 84.497 1.00 85.06 97 ASN A N 1
ATOM 764 C CA . ASN A 1 97 ? -67.311 -4.294 83.344 1.00 85.06 97 ASN A CA 1
ATOM 765 C C . ASN A 1 97 ? -65.923 -4.940 83.559 1.00 85.06 97 ASN A C 1
ATOM 767 O O . ASN A 1 97 ? -65.153 -4.507 84.415 1.00 85.06 97 ASN A O 1
ATOM 771 N N . ASN A 1 98 ? -65.594 -5.982 82.784 1.00 82.56 98 ASN A N 1
ATOM 772 C CA . ASN A 1 98 ? -64.333 -6.726 82.944 1.00 82.56 98 ASN A CA 1
ATOM 773 C C . ASN A 1 98 ? -63.099 -5.828 82.752 1.00 82.56 98 ASN A C 1
ATOM 775 O O . ASN A 1 98 ? -62.142 -5.936 83.509 1.00 82.56 98 ASN A O 1
ATOM 779 N N . GLU A 1 99 ? -63.133 -4.888 81.809 1.00 82.19 99 GLU A N 1
ATOM 780 C CA . GLU A 1 99 ? -62.035 -3.938 81.585 1.00 82.19 99 GLU A CA 1
ATOM 781 C C . GLU A 1 99 ? -61.798 -2.992 82.768 1.00 82.19 99 GLU A C 1
ATOM 783 O O . GLU A 1 99 ? -60.650 -2.733 83.120 1.00 82.19 99 GLU A O 1
ATOM 788 N N . LEU A 1 100 ? -62.857 -2.487 83.414 1.00 81.56 100 LEU A N 1
ATOM 789 C CA . LEU A 1 100 ? -62.716 -1.633 84.594 1.00 81.56 100 LEU A CA 1
ATOM 790 C C . LEU A 1 100 ? -62.227 -2.438 85.798 1.00 81.56 100 LEU A C 1
ATOM 792 O O . LEU A 1 100 ? -61.381 -1.951 86.537 1.00 81.56 100 LEU A O 1
ATOM 796 N N . ILE A 1 101 ? -62.700 -3.678 85.967 1.00 83.25 101 ILE A N 1
ATOM 797 C CA . ILE A 1 101 ? -62.186 -4.596 86.994 1.00 83.25 101 ILE A CA 1
ATOM 798 C C . ILE A 1 101 ? -60.691 -4.854 86.762 1.00 83.25 101 ILE A C 1
ATOM 800 O O . ILE A 1 101 ? -59.909 -4.721 87.702 1.00 83.25 101 ILE A O 1
ATOM 804 N N . LYS A 1 102 ? -60.281 -5.125 85.513 1.00 83.19 102 LYS A N 1
ATOM 805 C CA . LYS A 1 102 ? -58.869 -5.244 85.117 1.00 83.19 102 LYS A CA 1
ATOM 806 C C . LYS A 1 102 ? -58.088 -3.998 85.505 1.00 83.19 102 LYS A C 1
ATOM 808 O O . LYS A 1 102 ? -57.106 -4.092 86.227 1.00 83.19 102 LYS A O 1
ATOM 813 N N . LYS A 1 103 ? -58.572 -2.826 85.088 1.00 83.31 103 LYS A N 1
ATOM 814 C CA . LYS A 1 103 ? -57.938 -1.533 85.357 1.00 83.31 103 LYS A CA 1
ATOM 815 C C . LYS A 1 103 ? -57.801 -1.270 86.862 1.00 83.31 103 LYS A C 1
ATOM 817 O O . LYS A 1 103 ? -56.741 -0.830 87.294 1.00 83.31 103 LYS A O 1
ATOM 822 N N . ILE A 1 104 ? -58.826 -1.573 87.662 1.00 81.88 104 ILE A N 1
ATOM 823 C CA . ILE A 1 104 ? -58.817 -1.427 89.128 1.00 81.88 104 ILE A CA 1
ATOM 824 C C . ILE A 1 104 ? -57.806 -2.387 89.773 1.00 81.88 104 ILE A C 1
ATOM 826 O O . ILE A 1 104 ? -57.025 -1.968 90.626 1.00 81.88 104 ILE A O 1
ATOM 830 N N . ILE A 1 105 ? -57.779 -3.655 89.353 1.00 82.75 105 ILE A N 1
ATOM 831 C CA . ILE A 1 105 ? -56.830 -4.653 89.867 1.00 82.75 105 ILE A CA 1
ATOM 832 C C . ILE A 1 105 ? -55.394 -4.291 89.456 1.00 82.75 105 ILE A C 1
ATOM 834 O O . ILE A 1 105 ? -54.502 -4.274 90.298 1.00 82.75 105 ILE A O 1
ATOM 838 N N . ASP A 1 106 ? -55.146 -3.919 88.204 1.00 81.81 106 ASP A N 1
ATOM 839 C CA . ASP A 1 106 ? -53.806 -3.570 87.715 1.00 81.81 106 ASP A CA 1
ATOM 840 C C . ASP A 1 106 ? -53.265 -2.276 88.348 1.00 81.81 106 ASP A C 1
ATOM 842 O O . ASP A 1 106 ? -52.052 -2.125 88.536 1.00 81.81 106 ASP A O 1
ATOM 846 N N . SER A 1 107 ? -54.162 -1.364 88.735 1.00 80.94 107 SER A N 1
ATOM 847 C CA . SER A 1 107 ? -53.824 -0.108 89.423 1.00 80.94 107 SER A CA 1
ATOM 848 C C . SER A 1 107 ? -53.629 -0.272 90.932 1.00 80.94 107 SER A C 1
ATOM 850 O O . SER A 1 107 ? -53.134 0.646 91.582 1.00 80.94 107 SER A O 1
ATOM 852 N N . ALA A 1 108 ? -53.972 -1.429 91.509 1.00 79.38 108 ALA A N 1
ATOM 853 C CA . ALA A 1 108 ? -53.762 -1.668 92.931 1.00 79.38 108 ALA A CA 1
ATOM 854 C C . ALA A 1 108 ? -52.258 -1.676 93.290 1.00 79.38 108 ALA A C 1
ATOM 856 O O . ALA A 1 108 ? -51.461 -2.313 92.587 1.00 79.38 108 ALA A O 1
ATOM 857 N N . PRO A 1 109 ? -51.876 -1.040 94.416 1.00 74.50 109 PRO A N 1
ATOM 858 C CA . PRO A 1 109 ? -50.485 -0.708 94.743 1.00 74.50 109 PRO A CA 1
ATOM 859 C C . PRO A 1 109 ? -49.620 -1.920 95.103 1.00 74.50 109 PRO A C 1
ATOM 861 O O . PRO A 1 109 ? -48.401 -1.871 94.983 1.00 74.50 109 PRO A O 1
ATOM 864 N N . SER A 1 110 ? -50.225 -3.019 95.559 1.00 80.12 110 SER A N 1
ATOM 865 C CA . SER A 1 110 ? -49.491 -4.226 95.940 1.00 80.12 110 SER A CA 1
ATOM 866 C C . SER A 1 110 ? -50.206 -5.490 95.490 1.00 80.12 110 SER A C 1
ATOM 868 O O . SER A 1 110 ? -51.435 -5.543 95.423 1.00 80.12 110 SER A O 1
ATOM 870 N N . TYR A 1 111 ? -49.433 -6.552 95.260 1.00 78.31 111 TYR A N 1
ATOM 871 C CA . TYR A 1 111 ? -49.954 -7.888 94.962 1.00 78.31 111 TYR A CA 1
ATOM 872 C C . TYR A 1 111 ? -50.944 -8.383 96.033 1.00 78.31 111 TYR A C 1
ATOM 874 O O . TYR A 1 111 ? -51.988 -8.951 95.717 1.00 78.31 111 TYR A O 1
ATOM 882 N N . LYS A 1 112 ? -50.679 -8.076 97.312 1.00 79.25 112 LYS A N 1
ATOM 883 C CA . LYS A 1 112 ? -51.580 -8.392 98.431 1.00 79.25 112 LYS A CA 1
ATOM 884 C C . LYS A 1 112 ? -52.930 -7.677 98.301 1.00 79.25 112 LYS A C 1
ATOM 886 O O . LYS A 1 112 ? -53.966 -8.292 98.545 1.00 79.25 112 LYS A O 1
ATOM 891 N N . TYR A 1 113 ? -52.928 -6.413 97.875 1.00 75.69 113 TYR A N 1
ATOM 892 C CA . TYR A 1 113 ? -54.147 -5.635 97.641 1.00 75.69 113 TYR A CA 1
ATOM 893 C C . TYR A 1 113 ? -54.897 -6.113 96.388 1.00 75.69 113 TYR A C 1
ATOM 895 O O . TYR A 1 113 ? -56.113 -6.260 96.434 1.00 75.69 113 TYR A O 1
ATOM 903 N N . ARG A 1 114 ? -54.184 -6.484 95.313 1.00 80.44 114 ARG A N 1
ATOM 904 C CA . ARG A 1 114 ? -54.766 -7.135 94.120 1.00 80.44 114 ARG A CA 1
ATOM 905 C C . ARG A 1 114 ? -55.536 -8.396 94.478 1.00 80.44 114 ARG A C 1
ATOM 907 O O . ARG A 1 114 ? -56.674 -8.569 94.057 1.00 80.44 114 ARG A O 1
ATOM 914 N N . ILE A 1 115 ? -54.935 -9.245 95.311 1.00 80.06 115 ILE A N 1
ATOM 915 C CA . ILE A 1 115 ? -55.591 -10.446 95.829 1.00 80.06 115 ILE A CA 1
ATOM 916 C C . ILE A 1 115 ? -56.786 -10.073 96.712 1.00 80.06 115 ILE A C 1
ATOM 918 O O . ILE A 1 115 ? -57.822 -10.722 96.615 1.00 80.06 115 ILE A O 1
ATOM 922 N N . GLY A 1 116 ? -56.665 -9.051 97.564 1.00 76.88 116 GLY A N 1
ATOM 923 C CA . GLY A 1 116 ? -57.756 -8.573 98.420 1.00 76.88 116 GLY A CA 1
ATOM 924 C C . GLY A 1 116 ? -58.981 -8.117 97.622 1.00 76.88 116 GLY A C 1
ATOM 925 O O . GLY A 1 116 ? -60.090 -8.570 97.892 1.00 76.88 116 GLY A O 1
ATOM 926 N N . VAL A 1 117 ? -58.763 -7.308 96.585 1.00 76.81 117 VAL A N 1
ATOM 927 C CA . VAL A 1 117 ? -59.798 -6.819 95.660 1.00 76.81 117 VAL A CA 1
ATOM 928 C C . VAL A 1 117 ? -60.371 -7.957 94.805 1.00 76.81 117 VAL A C 1
ATOM 930 O O . VAL A 1 117 ? -61.579 -8.056 94.614 1.00 76.81 117 VAL A O 1
ATOM 933 N N . ALA A 1 118 ? -59.533 -8.886 94.340 1.00 76.94 118 ALA A N 1
ATOM 934 C CA . ALA A 1 118 ? -60.004 -10.063 93.611 1.00 76.94 118 ALA A CA 1
ATOM 935 C C . ALA A 1 118 ? -60.811 -11.033 94.500 1.00 76.94 118 ALA A C 1
ATOM 937 O O . ALA A 1 118 ? -61.679 -11.759 94.011 1.00 76.94 118 ALA A O 1
ATOM 938 N N . LYS A 1 119 ? -60.531 -11.066 95.809 1.00 79.12 119 LYS A N 1
ATOM 939 C CA . LYS A 1 119 ? -61.272 -11.862 96.799 1.00 79.12 119 LYS A CA 1
ATOM 940 C C . LYS A 1 119 ? -62.590 -11.212 97.224 1.00 79.12 119 LYS A C 1
ATOM 942 O O . LYS A 1 119 ? -63.479 -11.953 97.628 1.00 79.12 119 LYS A O 1
ATOM 947 N N . SER A 1 120 ? -62.725 -9.887 97.131 1.00 77.00 120 SER A N 1
ATOM 948 C CA . SER A 1 120 ? -63.964 -9.171 97.466 1.00 77.00 120 SER A CA 1
ATOM 949 C C . SER A 1 120 ? -65.015 -9.194 96.349 1.00 77.00 120 SER A C 1
ATOM 951 O O . SER A 1 120 ? -66.149 -8.775 96.568 1.00 77.00 120 SER A O 1
ATOM 953 N N . LEU A 1 121 ? -64.678 -9.720 95.166 1.00 80.25 121 LEU A N 1
ATOM 954 C CA . LEU A 1 121 ? -65.641 -9.979 94.096 1.00 80.25 121 LEU A CA 1
ATOM 955 C C . LEU A 1 121 ? -66.687 -11.023 94.535 1.00 80.25 121 LEU A C 1
ATOM 957 O O . LEU A 1 121 ? -66.306 -12.094 95.021 1.00 80.25 121 LEU A O 1
ATOM 961 N N . PRO A 1 122 ? -67.991 -10.785 94.289 1.00 81.56 122 PRO A N 1
ATOM 962 C CA . PRO A 1 122 ? -69.015 -11.810 94.469 1.00 81.56 122 PRO A CA 1
ATOM 963 C C . PRO A 1 122 ? -68.710 -13.070 93.654 1.00 81.56 122 PRO A C 1
ATOM 965 O O . PRO A 1 122 ? -68.110 -12.997 92.578 1.00 81.56 122 PRO A O 1
ATOM 968 N N . LEU A 1 123 ? -69.156 -14.229 94.146 1.00 78.62 123 LEU A N 1
ATOM 969 C CA . LEU A 1 123 ? -68.792 -15.540 93.596 1.00 78.62 123 LEU A CA 1
ATOM 970 C C . LEU A 1 123 ? -69.106 -15.674 92.093 1.00 78.62 123 LEU A C 1
ATOM 972 O O . LEU A 1 123 ? -68.297 -16.205 91.334 1.00 78.62 123 LEU A O 1
ATOM 976 N N . GLU A 1 124 ? -70.256 -15.151 91.663 1.00 79.50 124 GLU A N 1
ATOM 977 C CA . GLU A 1 124 ? -70.691 -15.144 90.260 1.00 79.50 124 GLU A CA 1
ATOM 978 C C . GLU A 1 124 ? -69.795 -14.259 89.386 1.00 79.50 124 GLU A C 1
ATOM 980 O O . GLU A 1 124 ? -69.335 -14.676 88.322 1.00 79.50 124 GLU A O 1
ATOM 985 N N . ARG A 1 125 ? -69.457 -13.057 89.869 1.00 81.50 125 ARG A N 1
ATOM 986 C CA . ARG A 1 125 ? -68.600 -12.110 89.145 1.00 81.50 125 ARG A CA 1
ATOM 987 C C . ARG A 1 125 ? -67.159 -12.603 89.042 1.00 81.50 125 ARG A C 1
ATOM 989 O O . ARG A 1 125 ? -66.503 -12.398 88.023 1.00 81.50 125 ARG A O 1
ATOM 996 N N . LYS A 1 126 ? -66.678 -13.296 90.075 1.00 81.19 126 LYS A N 1
ATOM 997 C CA . LYS A 1 126 ? -65.342 -13.894 90.107 1.00 81.19 126 LYS A CA 1
ATOM 998 C C . LYS A 1 126 ? -65.156 -14.955 89.018 1.00 81.19 126 LYS A C 1
ATOM 1000 O O . LYS A 1 126 ? -64.096 -14.978 88.400 1.00 81.19 126 LYS A O 1
ATOM 1005 N N . LYS A 1 127 ? -66.167 -15.793 88.752 1.00 83.81 127 LYS A N 1
ATOM 1006 C CA . LYS A 1 127 ? -66.122 -16.780 87.654 1.00 83.81 127 LYS A CA 1
ATOM 1007 C C . LYS A 1 127 ? -65.963 -16.093 86.296 1.00 83.81 127 LYS A C 1
ATOM 1009 O O . LYS A 1 127 ? -65.012 -16.384 85.582 1.00 83.81 127 LYS A O 1
ATOM 1014 N N . LEU A 1 128 ? -66.809 -15.097 86.016 1.00 83.81 128 LEU A N 1
ATOM 1015 C CA . LEU A 1 128 ? -66.758 -14.323 84.768 1.00 83.81 128 LEU A CA 1
ATOM 1016 C C . LEU A 1 128 ? -65.411 -13.619 84.553 1.00 83.81 128 LEU A C 1
ATOM 1018 O O . LEU A 1 128 ? -64.923 -13.537 83.429 1.00 83.81 128 LEU A O 1
ATOM 1022 N N . TRP A 1 129 ? -64.806 -13.108 85.626 1.00 80.94 129 TRP A N 1
ATOM 1023 C CA . TRP A 1 129 ? -63.485 -12.487 85.566 1.00 80.94 129 TRP A CA 1
ATOM 1024 C C . TRP A 1 129 ? -62.373 -13.503 85.268 1.00 80.94 129 TRP A C 1
ATOM 1026 O O . TRP A 1 129 ? -61.514 -13.236 84.432 1.00 80.94 129 TRP A O 1
ATOM 1036 N N . ILE A 1 130 ? -62.401 -14.675 85.909 1.00 84.38 130 ILE A N 1
ATOM 1037 C CA . ILE A 1 130 ? -61.429 -15.751 85.656 1.00 84.38 130 ILE A CA 1
ATOM 1038 C C . ILE A 1 130 ? -61.514 -16.230 84.204 1.00 84.38 130 ILE A C 1
ATOM 1040 O O . ILE A 1 130 ? -60.480 -16.390 83.558 1.00 84.38 130 ILE A O 1
ATOM 1044 N N . ASP A 1 131 ? -62.726 -16.420 83.680 1.00 85.69 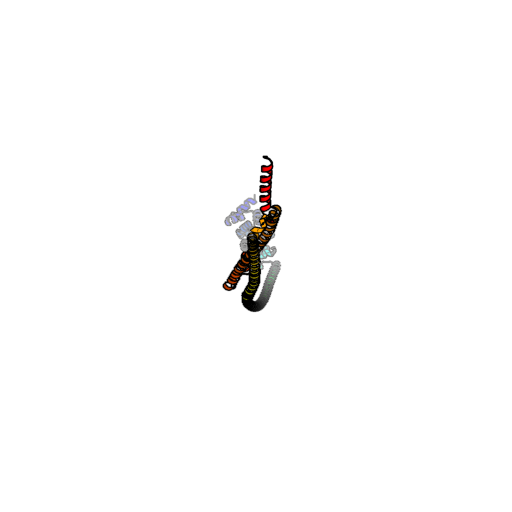131 ASP A N 1
ATOM 1045 C CA . ASP A 1 131 ? -62.918 -16.863 82.297 1.00 85.69 131 ASP A CA 1
ATOM 1046 C C . ASP A 1 131 ? -62.458 -15.799 81.290 1.00 85.69 131 ASP A C 1
ATOM 1048 O O . ASP A 1 131 ? -61.816 -16.130 80.293 1.00 85.69 131 ASP A O 1
ATOM 1052 N N . TYR A 1 132 ? -62.685 -14.514 81.584 1.00 84.81 132 TYR A N 1
ATOM 1053 C CA . TYR A 1 132 ? -62.150 -13.409 80.786 1.00 84.81 132 TYR A CA 1
ATOM 1054 C C . TYR A 1 132 ? -60.616 -13.397 80.762 1.00 84.81 132 TYR A C 1
ATOM 1056 O O . TYR A 1 132 ? -60.028 -13.343 79.685 1.00 84.81 132 TYR A O 1
ATOM 1064 N N . VAL A 1 133 ? -59.963 -13.505 81.927 1.00 84.44 133 VAL A N 1
ATOM 1065 C CA . VAL A 1 133 ? -58.493 -13.544 82.014 1.00 84.44 133 VAL A CA 1
ATOM 1066 C C . VAL A 1 133 ? -57.939 -14.728 81.223 1.00 84.44 133 VAL A C 1
ATOM 1068 O O . VAL A 1 133 ? -57.056 -14.531 80.390 1.00 84.44 133 VAL A O 1
ATOM 1071 N N . ARG A 1 134 ? -58.514 -15.925 81.405 1.00 85.94 134 ARG A N 1
ATOM 1072 C CA . ARG A 1 134 ? -58.102 -17.133 80.676 1.00 85.94 134 ARG A CA 1
ATOM 1073 C C . ARG A 1 134 ? -58.241 -16.963 79.162 1.00 85.94 134 ARG A C 1
ATOM 1075 O O . ARG A 1 134 ? -57.345 -17.352 78.425 1.00 85.94 134 ARG A O 1
ATOM 1082 N N . THR A 1 135 ? -59.338 -16.365 78.699 1.00 86.25 135 THR A N 1
ATOM 1083 C CA . THR A 1 135 ? -59.568 -16.131 77.263 1.00 86.25 135 THR A CA 1
ATOM 1084 C C . THR A 1 135 ? -58.516 -15.182 76.691 1.00 86.25 135 THR A C 1
ATOM 1086 O O . THR A 1 135 ? -57.874 -15.512 75.700 1.00 86.25 135 THR A O 1
ATOM 1089 N N . THR A 1 136 ? -58.246 -14.061 77.367 1.00 84.81 136 THR A N 1
ATOM 1090 C CA . THR A 1 136 ? -57.223 -13.102 76.913 1.00 84.81 136 THR A CA 1
ATOM 1091 C C . THR A 1 136 ? -55.803 -13.670 76.945 1.00 84.81 136 THR A C 1
ATOM 1093 O O . THR A 1 136 ? -54.984 -13.339 76.093 1.00 84.81 136 THR A O 1
ATOM 1096 N N . GLU A 1 137 ? -55.497 -14.529 77.918 1.00 87.44 137 GLU A N 1
ATOM 1097 C CA . GLU A 1 137 ? -54.200 -15.201 78.012 1.00 87.44 137 GLU A CA 1
ATOM 1098 C C . GLU A 1 137 ? -54.028 -16.236 76.894 1.00 87.44 137 GLU A C 1
ATOM 1100 O O . GLU A 1 137 ? -52.962 -16.312 76.286 1.00 87.44 137 GLU A O 1
ATOM 1105 N N . ASN A 1 138 ? -55.089 -16.973 76.557 1.00 88.69 138 ASN A N 1
ATOM 1106 C CA . ASN A 1 138 ? -55.085 -17.905 75.432 1.00 88.69 138 ASN A CA 1
ATOM 1107 C C . ASN A 1 138 ? -54.892 -17.183 74.090 1.00 88.69 138 ASN A C 1
ATOM 1109 O O . ASN A 1 138 ? -54.043 -17.598 73.309 1.00 88.69 138 ASN A O 1
ATOM 1113 N N . GLU A 1 139 ? -55.611 -16.084 73.843 1.00 88.69 139 GLU A N 1
ATOM 1114 C CA . GLU A 1 139 ? -55.451 -15.266 72.627 1.00 88.69 139 GLU A CA 1
ATOM 1115 C C . GLU A 1 139 ? -54.031 -14.686 72.507 1.00 88.69 139 GLU A C 1
ATOM 1117 O O . GLU A 1 139 ? -53.427 -14.675 71.429 1.00 88.69 139 GLU A O 1
ATOM 1122 N N . PHE A 1 140 ? -53.457 -14.232 73.624 1.00 88.56 140 PHE A N 1
ATOM 1123 C CA . PHE A 1 140 ? -52.081 -13.743 73.660 1.00 88.56 140 PHE A CA 1
ATOM 1124 C C . PHE A 1 140 ? -51.061 -14.855 73.371 1.00 88.56 140 PHE A C 1
ATOM 1126 O O . PHE A 1 140 ? -50.133 -14.667 72.586 1.00 88.56 140 PHE A O 1
ATOM 1133 N N . ASN A 1 141 ? -51.236 -16.033 73.968 1.00 89.25 141 ASN A N 1
ATOM 1134 C CA . ASN A 1 141 ? -50.348 -17.170 73.727 1.00 89.25 141 ASN A CA 1
ATOM 1135 C C . ASN A 1 141 ? -50.464 -17.688 72.287 1.00 89.25 141 ASN A C 1
ATOM 1137 O O . ASN A 1 141 ? -49.453 -18.035 71.680 1.00 89.25 141 ASN A O 1
ATOM 1141 N N . GLU A 1 142 ? -51.667 -17.685 71.712 1.00 90.88 142 GLU A N 1
ATOM 1142 C CA . GLU A 1 142 ? -51.892 -18.073 70.319 1.00 90.88 142 GLU A CA 1
ATOM 1143 C C . GLU A 1 142 ? -51.237 -17.087 69.342 1.00 90.88 142 GLU A C 1
ATOM 1145 O O . GLU A 1 142 ? -50.538 -17.501 68.416 1.00 90.88 142 GLU A O 1
ATOM 1150 N N . THR A 1 143 ? -51.402 -15.778 69.558 1.00 89.25 143 THR A N 1
ATOM 1151 C CA . THR A 1 143 ? -50.741 -14.755 68.726 1.00 89.25 143 THR A CA 1
ATOM 1152 C C . THR A 1 143 ? -49.221 -14.823 68.830 1.00 89.25 143 THR A C 1
ATOM 1154 O O . THR A 1 143 ? -48.540 -14.698 67.813 1.00 89.25 143 THR A O 1
ATOM 1157 N N . ARG A 1 144 ? -48.685 -15.094 70.025 1.00 91.25 144 ARG A N 1
ATOM 1158 C CA . ARG A 1 144 ? -47.252 -15.321 70.227 1.00 91.25 144 ARG A CA 1
ATOM 1159 C C . ARG A 1 144 ? -46.751 -16.560 69.485 1.00 91.25 144 ARG A C 1
ATOM 1161 O O . ARG A 1 144 ? -45.769 -16.450 68.765 1.00 91.25 144 ARG A O 1
ATOM 1168 N N . SER A 1 145 ? -47.445 -17.695 69.597 1.00 89.06 145 SER A N 1
ATOM 1169 C CA . SER A 1 145 ? -47.074 -18.928 68.884 1.00 89.06 145 SER A CA 1
ATOM 1170 C C . SER A 1 145 ? -47.041 -18.710 67.373 1.00 89.06 145 SER A C 1
ATOM 1172 O O . SER A 1 145 ? -46.066 -19.065 66.726 1.00 89.06 145 SER A O 1
ATOM 1174 N N . ARG A 1 146 ? -48.062 -18.046 66.812 1.00 90.44 146 ARG A N 1
ATOM 1175 C CA . ARG A 1 146 ? -48.099 -17.720 65.377 1.00 90.44 146 ARG A CA 1
ATOM 1176 C C . ARG A 1 146 ? -46.951 -16.800 64.952 1.00 90.44 146 ARG A C 1
ATOM 1178 O O . ARG A 1 146 ? -46.451 -16.936 63.840 1.00 90.44 146 ARG A O 1
ATOM 1185 N N . ALA A 1 147 ? -46.554 -15.854 65.805 1.00 89.88 147 ALA A N 1
ATOM 1186 C CA . ALA A 1 147 ? -45.421 -14.973 65.533 1.00 89.88 147 ALA A CA 1
ATOM 1187 C C . ALA A 1 147 ? -44.087 -15.735 65.563 1.00 89.88 147 ALA A C 1
ATOM 1189 O O . ALA A 1 147 ? -43.250 -15.523 64.685 1.00 89.88 147 ALA A O 1
ATOM 1190 N N . ASP A 1 148 ? -43.915 -16.642 66.527 1.00 92.06 148 ASP A N 1
ATOM 1191 C CA . ASP A 1 148 ? -42.733 -17.498 66.628 1.00 92.06 148 ASP A CA 1
ATOM 1192 C C . ASP A 1 148 ? -42.642 -18.435 65.406 1.00 92.06 148 ASP A C 1
ATOM 1194 O O . ASP A 1 148 ? -41.609 -18.454 64.735 1.00 92.06 148 ASP A O 1
ATOM 1198 N N . ASP A 1 149 ? -43.739 -19.096 65.023 1.00 92.38 149 ASP A N 1
ATOM 1199 C CA . ASP A 1 149 ? -43.810 -19.958 63.831 1.00 92.38 149 ASP A CA 1
ATOM 1200 C C . ASP A 1 149 ? -43.493 -19.187 62.538 1.00 92.38 149 ASP A C 1
ATOM 1202 O O . ASP A 1 149 ? -42.701 -19.645 61.711 1.00 92.38 149 ASP A O 1
ATOM 1206 N N . ALA A 1 150 ? -44.048 -17.979 62.380 1.00 91.25 150 ALA A N 1
ATOM 1207 C CA . ALA A 1 150 ? -43.753 -17.117 61.236 1.00 91.25 150 ALA A CA 1
ATOM 1208 C C . ALA A 1 150 ? -42.282 -16.667 61.208 1.00 91.25 150 ALA A C 1
ATOM 1210 O O . ALA A 1 150 ? -41.681 -16.543 60.140 1.00 91.25 150 ALA A O 1
ATOM 1211 N N . SER A 1 151 ? -41.673 -16.425 62.372 1.00 91.12 151 SER A N 1
ATOM 1212 C CA . SER A 1 151 ? -40.254 -16.068 62.451 1.00 91.12 151 SER A CA 1
ATOM 1213 C C . SER A 1 151 ? -39.347 -17.229 62.031 1.00 91.12 151 SER A C 1
ATOM 1215 O O . SER A 1 151 ? -38.355 -17.014 61.330 1.00 91.12 151 SER A O 1
ATOM 1217 N N . ILE A 1 152 ? -39.726 -18.458 62.394 1.00 93.06 152 ILE A N 1
ATOM 1218 C CA . ILE A 1 152 ? -39.018 -19.682 62.016 1.00 93.06 152 ILE A CA 1
ATOM 1219 C C . ILE A 1 152 ? -39.139 -19.909 60.509 1.00 93.06 152 ILE A C 1
ATOM 1221 O O . ILE A 1 152 ? -38.117 -20.098 59.850 1.00 93.06 152 ILE A O 1
ATOM 1225 N N . SER A 1 153 ? -40.345 -19.806 59.940 1.00 92.88 153 SER A N 1
ATOM 1226 C CA . SER A 1 153 ? -40.538 -19.991 58.496 1.00 92.88 153 SER A CA 1
ATOM 1227 C C . SER A 1 153 ? -39.766 -18.953 57.675 1.00 92.88 153 SER A C 1
ATOM 1229 O O . SER A 1 153 ? -39.106 -19.303 56.702 1.00 92.88 153 SER A O 1
ATOM 1231 N N . LEU A 1 154 ? -39.758 -17.684 58.104 1.00 94.19 154 LEU A N 1
ATOM 1232 C CA . LEU A 1 154 ? -38.968 -16.634 57.451 1.00 94.19 154 LEU A CA 1
ATOM 1233 C C . LEU A 1 154 ? -37.461 -16.907 57.521 1.00 94.19 154 LEU A C 1
ATOM 1235 O O . LEU A 1 154 ? -36.726 -16.603 56.578 1.00 94.19 154 LEU A O 1
ATOM 1239 N N . PHE A 1 155 ? -36.982 -17.465 58.634 1.00 94.44 155 PHE A N 1
ATOM 1240 C CA . PHE A 1 155 ? -35.582 -17.848 58.772 1.00 94.44 155 PHE A CA 1
ATOM 1241 C C . PHE A 1 155 ? -35.220 -19.016 57.844 1.00 94.44 155 PHE A C 1
ATOM 1243 O O . PHE A 1 155 ? -34.171 -18.981 57.195 1.00 94.44 155 PHE A O 1
ATOM 1250 N N . GLU A 1 156 ? -36.091 -20.021 57.738 1.00 94.00 156 GLU A N 1
ATOM 1251 C CA . GLU A 1 156 ? -35.915 -21.148 56.819 1.00 94.00 156 GLU A CA 1
ATOM 1252 C C . GLU A 1 156 ? -35.923 -20.707 55.352 1.00 94.00 156 GLU A C 1
ATOM 1254 O O . GLU A 1 156 ? -35.026 -21.095 54.598 1.00 94.00 156 GLU A O 1
ATOM 1259 N N . ASP A 1 157 ? -36.857 -19.840 54.961 1.00 93.00 157 ASP A N 1
ATOM 1260 C CA . ASP A 1 157 ? -36.925 -19.290 53.605 1.00 93.00 157 ASP A CA 1
ATOM 1261 C C . ASP A 1 157 ? -35.677 -18.469 53.273 1.00 93.00 157 ASP A C 1
ATOM 1263 O O . ASP A 1 157 ? -35.067 -18.646 52.217 1.00 93.00 157 ASP A O 1
ATOM 1267 N N . ARG A 1 158 ? -35.214 -17.627 54.207 1.00 94.44 158 ARG A N 1
ATOM 1268 C CA . ARG A 1 158 ? -33.963 -16.878 54.036 1.00 94.44 158 ARG A CA 1
ATOM 1269 C C . ARG A 1 158 ? -32.763 -17.808 53.871 1.00 94.44 158 ARG A C 1
ATOM 1271 O O . ARG A 1 158 ? -31.882 -17.524 53.062 1.00 94.44 158 ARG A O 1
ATOM 1278 N N . LYS A 1 159 ? -32.711 -18.906 54.627 1.00 95.50 159 LYS A N 1
ATOM 1279 C CA . LYS A 1 159 ? -31.638 -19.899 54.515 1.00 95.50 159 LYS A CA 1
ATOM 1280 C C . LYS A 1 159 ? -31.655 -20.587 53.149 1.00 95.50 159 LYS A C 1
ATOM 1282 O O . LYS A 1 159 ? -30.590 -20.734 52.558 1.00 95.50 159 LYS A O 1
ATOM 1287 N N . ARG A 1 160 ? -32.832 -20.966 52.637 1.00 94.75 160 ARG A N 1
ATOM 1288 C CA . ARG A 1 160 ? -32.980 -21.544 51.289 1.00 94.75 160 ARG A CA 1
ATOM 1289 C C . ARG A 1 160 ? -32.509 -20.575 50.211 1.00 94.75 160 ARG A C 1
ATOM 1291 O O . ARG A 1 160 ? -31.652 -20.938 49.419 1.00 94.75 160 ARG A O 1
ATOM 1298 N N . LEU A 1 161 ? -32.960 -19.321 50.270 1.00 95.75 161 LEU A N 1
ATOM 1299 C CA . LEU A 1 161 ? -32.549 -18.288 49.315 1.00 95.75 161 LEU A CA 1
ATOM 1300 C C . LEU A 1 161 ? -31.034 -18.067 49.290 1.00 95.75 161 LEU A C 1
ATOM 1302 O O . LEU A 1 161 ? -30.478 -17.823 48.226 1.00 95.75 161 LEU A O 1
ATOM 1306 N N . LEU A 1 162 ? -30.360 -18.144 50.442 1.00 94.94 162 LEU A N 1
ATOM 1307 C CA . LEU A 1 162 ? -28.902 -18.023 50.504 1.00 94.94 162 LEU A CA 1
ATOM 1308 C C . LEU A 1 162 ? -28.185 -19.211 49.856 1.00 94.94 162 LEU A C 1
ATOM 1310 O O . LEU A 1 162 ? -27.165 -19.003 49.208 1.00 94.94 162 LEU A O 1
ATOM 1314 N N . ILE A 1 163 ? -28.712 -20.426 50.021 1.00 96.19 163 ILE A N 1
ATOM 1315 C CA . ILE A 1 163 ? -28.166 -21.629 49.379 1.00 96.19 163 ILE A CA 1
ATOM 1316 C C . ILE A 1 163 ? -28.343 -21.532 47.861 1.00 96.19 163 ILE A C 1
ATOM 1318 O O . ILE A 1 163 ? -27.372 -21.690 47.128 1.00 96.19 163 ILE A O 1
ATOM 1322 N N . ASP A 1 164 ? -29.541 -21.169 47.397 1.00 96.06 164 ASP A N 1
ATOM 1323 C CA . ASP A 1 164 ? -29.826 -21.016 45.966 1.00 96.06 164 ASP A CA 1
ATOM 1324 C C . ASP A 1 164 ? -28.941 -19.933 45.320 1.00 96.06 164 ASP A C 1
ATOM 1326 O O . ASP A 1 164 ? -28.475 -20.089 44.190 1.00 96.06 164 ASP A O 1
ATOM 1330 N N . LEU A 1 165 ? -28.674 -18.835 46.040 1.00 95.75 165 LEU A N 1
ATOM 1331 C CA . LEU A 1 165 ? -27.753 -17.782 45.599 1.00 95.75 165 LEU A CA 1
ATOM 1332 C C . LEU A 1 165 ? -26.308 -18.274 45.503 1.00 95.75 165 LEU A C 1
ATOM 1334 O O . LEU A 1 165 ? -25.634 -17.952 44.529 1.00 95.75 165 LEU A O 1
ATOM 1338 N N . ASP A 1 166 ? -25.833 -19.034 46.489 1.00 96.38 166 ASP A N 1
ATOM 1339 C CA . ASP A 1 166 ? -24.478 -19.595 46.491 1.00 96.38 166 ASP A CA 1
ATOM 1340 C C . ASP A 1 166 ? -24.279 -20.583 45.330 1.00 96.38 166 ASP A C 1
ATOM 1342 O O . ASP A 1 166 ? -23.285 -20.512 44.604 1.00 96.38 166 ASP A O 1
ATOM 1346 N N . ASP A 1 167 ? -25.272 -21.436 45.073 1.00 96.62 167 ASP A N 1
ATOM 1347 C CA . ASP A 1 167 ? -25.258 -22.362 43.939 1.00 96.62 167 ASP A CA 1
ATOM 1348 C C . ASP A 1 167 ? -25.318 -21.616 42.592 1.00 96.62 167 ASP A C 1
ATOM 1350 O O . ASP A 1 167 ? -24.592 -21.949 41.646 1.00 96.62 167 ASP A O 1
ATOM 1354 N N . ALA A 1 168 ? -26.117 -20.548 42.495 1.00 96.12 168 ALA A N 1
ATOM 1355 C CA . ALA A 1 168 ? -26.151 -19.681 41.316 1.00 96.12 168 ALA A CA 1
ATOM 1356 C C . ALA A 1 168 ? -24.813 -18.950 41.079 1.00 96.12 168 ALA A C 1
ATOM 1358 O O . ALA A 1 168 ? -24.401 -18.754 39.933 1.00 96.12 168 ALA A O 1
ATOM 1359 N N . ILE A 1 169 ? -24.111 -18.562 42.147 1.00 95.81 169 ILE A N 1
ATOM 1360 C CA . ILE A 1 169 ? -22.781 -17.949 42.057 1.00 95.81 169 ILE A CA 1
ATOM 1361 C C . ILE A 1 169 ? -21.762 -18.981 41.563 1.00 95.81 169 ILE A C 1
ATOM 1363 O O . ILE A 1 169 ? -21.093 -18.726 40.563 1.00 95.81 169 ILE A O 1
ATOM 1367 N N . LYS A 1 170 ? -21.715 -20.176 42.161 1.00 96.50 170 LYS A N 1
ATOM 1368 C CA . LYS A 1 170 ? -20.792 -21.254 41.755 1.00 96.50 170 LYS A CA 1
ATOM 1369 C C . LYS A 1 170 ? -20.990 -21.700 40.307 1.00 96.50 170 LYS A C 1
ATOM 1371 O O . LYS A 1 170 ? -20.029 -21.899 39.562 1.00 96.50 170 LYS A O 1
ATOM 1376 N N . THR A 1 171 ? -22.239 -21.850 39.873 1.00 96.06 171 THR A N 1
ATOM 1377 C CA . THR A 1 171 ? -22.544 -22.200 38.473 1.00 96.06 171 THR A CA 1
ATOM 1378 C C . THR A 1 171 ? -22.088 -21.109 37.505 1.00 96.06 171 THR A C 1
ATOM 1380 O O . THR A 1 171 ? -21.579 -21.407 36.425 1.00 96.06 171 THR A O 1
ATOM 1383 N N . ARG A 1 172 ? -22.194 -19.836 37.896 1.00 95.38 172 ARG A N 1
ATOM 1384 C CA . ARG A 1 172 ? -21.693 -18.720 37.092 1.00 95.38 172 ARG A CA 1
ATOM 1385 C C . ARG A 1 172 ? -20.166 -18.645 37.071 1.00 95.38 172 ARG A C 1
ATOM 1387 O O . ARG A 1 172 ? -19.607 -18.376 36.012 1.00 95.38 172 ARG A O 1
ATOM 1394 N N . GLU A 1 173 ? -19.500 -18.893 38.194 1.00 95.06 173 GLU A N 1
ATOM 1395 C CA . GLU A 1 173 ? -18.033 -18.936 38.283 1.00 95.06 173 GLU A CA 1
ATOM 1396 C C . GLU A 1 173 ? -17.456 -20.022 37.373 1.00 95.06 173 GLU A C 1
ATOM 1398 O O . GLU A 1 173 ? -16.639 -19.725 36.505 1.00 95.06 173 GLU A O 1
ATOM 1403 N N . THR A 1 174 ? -17.970 -21.249 37.467 1.00 95.88 174 THR A N 1
ATOM 1404 C CA . THR A 1 174 ? -17.538 -22.360 36.597 1.00 95.88 174 THR A CA 1
ATOM 1405 C C . THR A 1 174 ? -17.792 -22.081 35.111 1.00 95.88 174 THR A C 1
ATOM 1407 O O . THR A 1 174 ? -16.973 -22.422 34.256 1.00 95.88 174 THR A O 1
ATOM 1410 N N . MET A 1 175 ? -18.899 -21.412 34.768 1.00 96.06 175 MET A N 1
ATOM 1411 C CA . MET A 1 175 ? -19.156 -20.973 33.393 1.00 96.06 175 MET A CA 1
ATOM 1412 C C . MET A 1 175 ? -18.115 -19.951 32.911 1.00 96.06 175 MET A C 1
ATOM 1414 O O . MET A 1 175 ? -17.652 -20.045 31.774 1.00 96.06 175 MET A O 1
ATOM 1418 N N . LEU A 1 176 ? -17.739 -18.987 33.756 1.00 95.38 176 LEU A N 1
ATOM 1419 C CA . LEU A 1 176 ? -16.724 -17.984 33.425 1.00 95.38 176 LEU A CA 1
ATOM 1420 C C . LEU A 1 176 ? -15.337 -18.608 33.256 1.00 95.38 176 LEU A C 1
ATOM 1422 O O . LEU A 1 176 ? -14.646 -18.268 32.299 1.00 95.38 176 LEU A O 1
ATOM 1426 N N . GLU A 1 177 ? -14.960 -19.557 34.113 1.00 95.25 177 GLU A N 1
ATOM 1427 C CA . GLU A 1 177 ? -13.701 -20.301 33.986 1.00 95.25 177 GLU A CA 1
ATOM 1428 C C . GLU A 1 177 ? -13.632 -21.078 32.664 1.00 95.25 177 GLU A C 1
ATOM 1430 O O . GLU A 1 177 ? -12.620 -21.029 31.959 1.00 95.25 177 GLU A O 1
ATOM 1435 N N . ASN A 1 178 ? -14.730 -21.737 32.278 1.00 95.75 178 ASN A N 1
ATOM 1436 C CA . ASN A 1 178 ? -14.821 -22.444 30.999 1.00 95.75 178 ASN A CA 1
ATOM 1437 C C . ASN A 1 178 ? -14.681 -21.489 29.804 1.00 95.75 178 ASN A C 1
ATOM 1439 O O . ASN A 1 178 ? -13.944 -21.787 28.862 1.00 95.75 178 ASN A O 1
ATOM 1443 N N . LEU A 1 179 ? -15.338 -20.324 29.851 1.00 95.81 179 LEU A N 1
ATOM 1444 C CA . LEU A 1 179 ? -15.212 -19.292 28.815 1.00 95.81 179 LEU A CA 1
ATOM 1445 C C . LEU A 1 179 ? -13.791 -18.725 28.742 1.00 95.81 179 LEU A C 1
ATOM 1447 O O . LEU A 1 179 ? -13.270 -18.503 27.647 1.00 95.81 179 LEU A O 1
ATOM 1451 N N . GLU A 1 180 ? -13.141 -18.509 29.886 1.00 95.62 180 GLU A N 1
ATOM 1452 C CA . GLU A 1 180 ? -11.758 -18.042 29.932 1.00 95.62 180 GLU A CA 1
ATOM 1453 C C . GLU A 1 180 ? -10.816 -19.084 29.319 1.00 95.62 180 GLU A C 1
ATOM 1455 O O . GLU A 1 180 ? -9.971 -18.739 28.488 1.00 95.62 180 GLU A O 1
ATOM 1460 N N . HIS A 1 181 ? -10.989 -20.362 29.660 1.00 95.81 181 HIS A N 1
ATOM 1461 C CA . HIS A 1 181 ? -10.208 -21.451 29.084 1.00 95.81 181 HIS A CA 1
ATOM 1462 C C . HIS A 1 181 ? -10.401 -21.557 27.565 1.00 95.81 181 HIS A C 1
ATOM 1464 O O . HIS A 1 181 ? -9.419 -21.603 26.819 1.00 95.81 181 HIS A O 1
ATOM 1470 N N . GLU A 1 182 ? -11.647 -21.497 27.088 1.00 95.25 182 GLU A N 1
ATOM 1471 C CA . GLU A 1 182 ? -11.958 -21.486 25.656 1.00 95.25 182 GLU A CA 1
ATOM 1472 C C . GLU A 1 182 ? -11.327 -20.272 24.953 1.00 95.25 182 GLU A C 1
ATOM 1474 O O . GLU A 1 182 ? -10.753 -20.402 23.868 1.00 95.25 182 GLU A O 1
ATOM 1479 N N . SER A 1 183 ? -11.368 -19.093 25.583 1.00 92.19 183 SER A N 1
ATOM 1480 C CA . SER A 1 183 ? -10.744 -17.882 25.043 1.00 92.19 183 SER A CA 1
ATOM 1481 C C . SER A 1 183 ? -9.225 -18.023 24.925 1.00 92.19 183 SER A C 1
ATOM 1483 O O . SER A 1 183 ? -8.664 -17.669 23.890 1.00 92.19 183 SER A O 1
ATOM 1485 N N . LYS A 1 184 ? -8.562 -18.616 25.928 1.00 95.75 184 LYS A N 1
ATOM 1486 C CA . LYS A 1 184 ? -7.113 -18.866 25.916 1.00 95.75 184 LYS A CA 1
ATOM 1487 C C . LYS A 1 184 ? -6.728 -19.814 24.786 1.00 95.75 184 LYS A C 1
ATOM 1489 O O . LYS A 1 184 ? -5.766 -19.536 24.072 1.00 95.75 184 LYS A O 1
ATOM 1494 N N . ILE A 1 185 ? -7.502 -20.882 24.574 1.00 95.56 185 ILE A N 1
ATOM 1495 C CA . ILE A 1 185 ? -7.288 -21.815 23.458 1.00 95.56 185 ILE A CA 1
ATOM 1496 C C . ILE A 1 185 ? -7.448 -21.090 22.118 1.00 95.56 185 ILE A C 1
ATOM 1498 O O . ILE A 1 185 ? -6.590 -21.222 21.245 1.00 95.56 185 ILE A O 1
ATOM 1502 N N . LYS A 1 186 ? -8.503 -20.280 21.958 1.00 94.50 186 LYS A N 1
ATOM 1503 C CA . LYS A 1 186 ? -8.732 -19.501 20.730 1.00 94.50 186 LYS A CA 1
ATOM 1504 C C . LYS A 1 186 ? -7.600 -18.513 20.466 1.00 94.50 186 LYS A C 1
ATOM 1506 O O . LYS A 1 186 ? -7.106 -18.456 19.345 1.00 94.50 186 LYS A O 1
ATOM 1511 N N . ILE A 1 187 ? -7.161 -17.769 21.481 1.00 94.38 187 ILE A N 1
ATOM 1512 C CA . ILE A 1 187 ? -6.048 -16.816 21.367 1.00 94.38 187 ILE A CA 1
ATOM 1513 C C . ILE A 1 187 ? -4.764 -17.542 20.952 1.00 94.38 187 ILE A C 1
ATOM 1515 O O . ILE A 1 187 ? -4.108 -17.111 20.005 1.00 94.38 187 ILE A O 1
ATOM 1519 N N . ALA A 1 188 ? -4.440 -18.670 21.593 1.00 94.81 188 ALA A N 1
ATOM 1520 C CA . ALA A 1 188 ? -3.273 -19.473 21.237 1.00 94.81 188 ALA A CA 1
ATOM 1521 C C . ALA A 1 188 ? -3.346 -19.958 19.777 1.00 94.81 188 ALA A C 1
ATOM 1523 O O . ALA A 1 188 ? -2.401 -19.757 19.016 1.00 94.81 188 ALA A O 1
ATOM 1524 N N . HIS A 1 189 ? -4.493 -20.495 19.356 1.00 93.94 189 HIS A N 1
ATOM 1525 C CA . HIS A 1 189 ? -4.717 -20.960 17.987 1.00 93.94 189 HIS A CA 1
ATOM 1526 C C . HIS A 1 189 ? -4.584 -19.836 16.944 1.00 93.94 189 HIS A C 1
ATOM 1528 O O . HIS A 1 189 ? -3.873 -19.989 15.948 1.00 93.94 189 HIS A O 1
ATOM 1534 N N . TYR A 1 190 ? -5.210 -18.677 17.177 1.00 92.88 190 TYR A N 1
ATOM 1535 C CA . TYR A 1 190 ? -5.081 -17.530 16.274 1.00 92.88 190 TYR A CA 1
ATOM 1536 C C . TYR A 1 190 ? -3.654 -16.983 16.233 1.00 92.88 190 TYR A C 1
ATOM 1538 O O . TYR A 1 190 ? -3.180 -16.619 15.161 1.00 92.88 190 TYR A O 1
ATOM 1546 N N . SER A 1 191 ? -2.938 -16.979 17.361 1.00 93.25 191 SER A N 1
ATOM 1547 C CA . SER A 1 191 ? -1.533 -16.561 17.381 1.00 93.25 191 SER A CA 1
ATOM 1548 C C . SER A 1 191 ? -0.626 -17.520 16.594 1.00 93.25 191 SER A C 1
ATOM 1550 O O . SER A 1 191 ? 0.239 -17.067 15.843 1.00 93.25 191 SER A O 1
ATOM 1552 N N . SER A 1 192 ? -0.861 -18.839 16.670 1.00 94.00 192 SER A N 1
ATOM 1553 C CA . SER A 1 192 ? -0.125 -19.809 15.850 1.00 94.00 192 SER A CA 1
ATOM 1554 C C . SER A 1 192 ? -0.424 -19.661 14.357 1.00 94.00 192 SER A C 1
ATOM 1556 O O . SER A 1 192 ? 0.494 -19.726 13.547 1.00 94.00 192 SER A O 1
ATOM 1558 N N . LEU A 1 193 ? -1.677 -19.382 13.981 1.00 94.19 193 LEU A N 1
ATOM 1559 C CA . LEU A 1 193 ? -2.032 -19.127 12.581 1.00 94.19 193 LEU A CA 1
ATOM 1560 C C . LEU A 1 193 ? -1.383 -17.845 12.052 1.00 94.19 193 LEU A C 1
ATOM 1562 O O . LEU A 1 193 ? -0.815 -17.857 10.965 1.00 94.19 193 LEU A O 1
ATOM 1566 N N . ALA A 1 194 ? -1.415 -16.763 12.833 1.00 91.62 194 ALA A N 1
ATOM 1567 C CA . ALA A 1 194 ? -0.794 -15.496 12.454 1.00 91.62 194 ALA A CA 1
ATOM 1568 C C . ALA A 1 194 ? 0.720 -15.649 12.233 1.00 91.62 194 ALA A C 1
ATOM 1570 O O . ALA A 1 194 ? 1.248 -15.179 11.230 1.00 91.62 194 ALA A O 1
ATOM 1571 N N . THR A 1 195 ? 1.412 -16.364 13.126 1.00 93.69 195 THR A N 1
ATOM 1572 C CA . THR A 1 195 ? 2.852 -16.637 12.965 1.00 93.69 195 THR A CA 1
ATOM 1573 C C . THR A 1 195 ? 3.154 -17.535 11.763 1.00 93.69 195 THR A C 1
ATOM 1575 O O . THR A 1 195 ? 4.138 -17.306 11.054 1.00 93.69 195 THR A O 1
ATOM 1578 N N . GLU A 1 196 ? 2.303 -18.525 11.471 1.00 94.31 196 GLU A N 1
ATOM 1579 C CA . GLU A 1 196 ? 2.440 -19.348 10.268 1.00 94.31 196 GLU A CA 1
ATOM 1580 C C . GLU A 1 196 ? 2.257 -18.506 8.994 1.00 94.31 196 GLU A C 1
ATOM 1582 O O . GLU A 1 196 ? 3.071 -18.599 8.070 1.00 94.31 196 GLU A O 1
ATOM 1587 N N . GLU A 1 197 ? 1.239 -17.646 8.943 1.00 91.81 197 GLU A N 1
ATOM 1588 C CA . GLU A 1 197 ? 1.005 -16.732 7.821 1.00 91.81 197 GLU A CA 1
ATOM 1589 C C . GLU A 1 197 ? 2.148 -15.734 7.633 1.00 91.81 197 GLU A C 1
ATOM 1591 O O . GLU A 1 197 ? 2.602 -15.536 6.506 1.00 91.81 197 GLU A O 1
ATOM 1596 N N . GLU A 1 198 ? 2.669 -15.166 8.720 1.00 92.69 198 GLU A N 1
ATOM 1597 C CA . GLU A 1 198 ? 3.815 -14.259 8.685 1.00 92.69 198 GLU A CA 1
ATOM 1598 C C . GLU A 1 198 ? 5.068 -14.972 8.155 1.00 92.69 198 GLU A C 1
ATOM 1600 O O . GLU A 1 198 ? 5.782 -14.440 7.302 1.00 92.69 198 GLU A O 1
ATOM 1605 N N . SER A 1 199 ? 5.304 -16.221 8.570 1.00 92.56 199 SER A N 1
ATOM 1606 C CA . SER A 1 199 ? 6.409 -17.030 8.046 1.00 92.56 199 SER A CA 1
ATOM 1607 C C . SER A 1 199 ? 6.254 -17.325 6.546 1.00 92.56 199 SER A C 1
ATOM 1609 O O . SER A 1 199 ? 7.220 -17.198 5.785 1.00 92.56 199 SER A O 1
ATOM 1611 N N . LYS A 1 200 ? 5.028 -17.631 6.088 1.00 94.00 200 LYS A N 1
ATOM 1612 C CA . LYS A 1 200 ? 4.709 -17.839 4.667 1.00 94.00 200 LYS A CA 1
ATOM 1613 C C . LYS A 1 200 ? 4.907 -16.553 3.873 1.00 94.00 200 LYS A C 1
ATOM 1615 O O . LYS A 1 200 ? 5.527 -16.597 2.810 1.00 94.00 200 LYS A O 1
ATOM 1620 N N . LEU A 1 201 ? 4.434 -15.418 4.380 1.00 93.06 201 LEU A N 1
ATOM 1621 C CA . LEU A 1 201 ? 4.596 -14.117 3.737 1.00 93.06 201 LEU A CA 1
ATOM 1622 C C . LEU A 1 201 ? 6.076 -13.744 3.620 1.00 93.06 201 LEU A C 1
ATOM 1624 O O . LEU A 1 201 ? 6.533 -13.409 2.530 1.00 93.06 201 LEU A O 1
ATOM 1628 N N . ASN A 1 202 ? 6.845 -13.912 4.696 1.00 93.81 202 ASN A N 1
ATOM 1629 C CA . ASN A 1 202 ? 8.285 -13.667 4.698 1.00 93.81 202 ASN A CA 1
ATOM 1630 C C . ASN A 1 202 ? 9.036 -14.588 3.727 1.00 93.81 202 ASN A C 1
ATOM 1632 O O . ASN A 1 202 ? 9.967 -14.145 3.056 1.00 93.81 202 ASN A O 1
ATOM 1636 N N . SER A 1 203 ? 8.628 -15.855 3.601 1.00 93.38 203 SER A N 1
ATOM 1637 C CA . SER A 1 203 ? 9.216 -16.767 2.611 1.00 93.38 203 SER A CA 1
ATOM 1638 C C . SER A 1 203 ? 8.936 -16.321 1.170 1.00 93.38 203 SER A C 1
ATOM 1640 O O . SER A 1 203 ? 9.851 -16.305 0.348 1.00 93.38 203 SER A O 1
ATOM 1642 N N . LYS A 1 204 ? 7.708 -15.861 0.886 1.00 93.81 204 LYS A N 1
ATOM 1643 C CA . LYS A 1 204 ? 7.317 -15.332 -0.429 1.00 93.81 204 LYS A CA 1
ATOM 1644 C C . LYS A 1 204 ? 8.030 -14.024 -0.756 1.00 93.81 204 LYS A C 1
ATOM 1646 O O . LYS A 1 204 ? 8.475 -13.857 -1.885 1.00 93.81 204 LYS A O 1
ATOM 1651 N N . LEU A 1 205 ? 8.178 -13.122 0.215 1.00 93.81 205 LEU A N 1
ATOM 1652 C CA . LEU A 1 205 ? 8.922 -11.872 0.039 1.00 93.81 205 LEU A CA 1
ATOM 1653 C C . LEU A 1 205 ? 10.383 -12.141 -0.329 1.00 93.81 205 LEU A C 1
ATOM 1655 O O . LEU A 1 205 ? 10.885 -11.551 -1.280 1.00 93.81 205 LEU A O 1
ATOM 1659 N N . LYS A 1 206 ? 11.036 -13.098 0.341 1.00 93.62 206 LYS A N 1
ATOM 1660 C CA . LYS A 1 206 ? 12.399 -13.525 -0.019 1.00 93.62 206 LYS A CA 1
ATOM 1661 C C . LYS A 1 206 ? 12.476 -14.128 -1.424 1.00 93.62 206 LYS A C 1
ATOM 1663 O O . LYS A 1 206 ? 13.461 -13.916 -2.126 1.00 93.62 206 LYS A O 1
ATOM 1668 N N . GLU A 1 207 ? 11.460 -14.884 -1.844 1.00 94.69 207 GLU A N 1
ATOM 1669 C CA . GLU A 1 207 ? 11.400 -15.432 -3.204 1.00 94.69 207 GLU A CA 1
ATOM 1670 C C . GLU A 1 207 ? 11.241 -14.326 -4.258 1.00 94.69 207 GLU A C 1
ATOM 1672 O O . GLU A 1 207 ? 11.912 -14.365 -5.289 1.00 94.69 207 GLU A O 1
ATOM 1677 N N . ILE A 1 208 ? 10.392 -13.328 -3.992 1.00 93.50 208 ILE A N 1
ATOM 1678 C CA . ILE A 1 208 ? 10.205 -12.160 -4.863 1.00 93.50 208 ILE A CA 1
ATOM 1679 C C . ILE A 1 208 ? 11.505 -11.362 -4.964 1.00 93.50 208 ILE A C 1
ATOM 1681 O O . ILE A 1 208 ? 11.956 -11.106 -6.073 1.00 93.50 208 ILE A O 1
ATOM 1685 N N . GLU A 1 209 ? 12.159 -11.064 -3.840 1.00 94.12 209 GLU A N 1
ATOM 1686 C CA . GLU A 1 209 ? 13.428 -10.325 -3.827 1.00 94.12 209 GLU A CA 1
ATOM 1687 C C . GLU A 1 209 ? 14.518 -11.055 -4.633 1.00 94.12 209 GLU A C 1
ATOM 1689 O O . GLU A 1 209 ? 15.294 -10.440 -5.366 1.00 94.12 209 GLU A O 1
ATOM 1694 N N . LYS A 1 210 ? 14.557 -12.392 -4.549 1.00 94.88 210 LYS A N 1
ATOM 1695 C CA . LYS A 1 210 ? 15.473 -13.204 -5.358 1.00 94.88 210 LYS A CA 1
ATOM 1696 C C . LYS A 1 210 ? 15.157 -13.099 -6.854 1.00 94.88 210 LYS A C 1
ATOM 1698 O O . LYS A 1 210 ? 16.081 -12.954 -7.648 1.00 94.88 210 LYS A O 1
ATOM 1703 N N . LYS A 1 211 ? 13.876 -13.152 -7.235 1.00 93.38 211 LYS A N 1
ATOM 1704 C CA . LYS A 1 211 ? 13.444 -13.008 -8.636 1.00 93.38 211 LYS A CA 1
ATOM 1705 C C . LYS A 1 211 ? 13.711 -11.609 -9.181 1.00 93.38 211 LYS A C 1
ATOM 1707 O O . LYS A 1 211 ? 14.097 -11.488 -10.335 1.00 93.38 211 LYS A O 1
ATOM 1712 N N . GLU A 1 212 ? 13.531 -10.568 -8.373 1.00 92.38 212 GLU A N 1
ATOM 1713 C CA . GLU A 1 212 ? 13.856 -9.194 -8.764 1.00 92.38 212 GLU A CA 1
ATOM 1714 C C . GLU A 1 212 ? 15.351 -9.033 -9.042 1.00 92.38 212 GLU A C 1
ATOM 1716 O O . GLU A 1 212 ? 15.715 -8.468 -10.071 1.00 92.38 212 GLU A O 1
ATOM 1721 N N . LYS A 1 213 ? 16.213 -9.598 -8.186 1.00 93.62 213 LYS A N 1
ATOM 1722 C CA . LYS A 1 213 ? 17.667 -9.622 -8.414 1.00 93.62 213 LYS A CA 1
ATOM 1723 C C . LYS A 1 213 ? 18.033 -10.380 -9.691 1.00 93.62 213 LYS A C 1
ATOM 1725 O O . LYS A 1 213 ? 18.762 -9.845 -10.517 1.00 93.62 213 LYS A O 1
ATOM 1730 N N . GLU A 1 214 ? 17.466 -11.569 -9.895 1.00 94.81 214 GLU A N 1
ATOM 1731 C CA . GLU A 1 214 ? 17.697 -12.373 -11.104 1.00 94.81 214 GLU A CA 1
ATOM 1732 C C . GLU A 1 214 ? 17.230 -11.652 -12.383 1.00 94.81 214 GLU A C 1
ATOM 1734 O O . GLU A 1 214 ? 17.896 -11.700 -13.415 1.00 94.81 214 GLU A O 1
ATOM 1739 N N . LEU A 1 215 ? 16.092 -10.953 -12.334 1.00 92.81 215 LEU A N 1
ATOM 1740 C CA . LEU A 1 215 ? 15.597 -10.161 -13.462 1.00 92.81 215 LEU A CA 1
ATOM 1741 C C . LEU A 1 215 ? 16.475 -8.939 -13.734 1.00 92.81 215 LEU A C 1
ATOM 1743 O O . LEU A 1 215 ? 16.730 -8.640 -14.898 1.00 92.81 215 LEU A O 1
ATOM 1747 N N . ALA A 1 216 ? 16.945 -8.251 -12.692 1.00 92.38 216 ALA A N 1
ATOM 1748 C CA . ALA A 1 216 ? 17.852 -7.117 -12.839 1.00 92.38 216 ALA A CA 1
ATOM 1749 C C . ALA A 1 216 ? 19.180 -7.540 -13.486 1.00 92.38 216 ALA A C 1
ATOM 1751 O O . ALA A 1 216 ? 19.651 -6.866 -14.401 1.00 92.38 216 ALA A O 1
ATOM 1752 N N . GLU A 1 217 ? 19.736 -8.682 -13.071 1.00 93.56 217 GLU A N 1
ATOM 1753 C CA . GLU A 1 217 ? 20.929 -9.275 -13.689 1.00 93.56 217 GLU A CA 1
ATOM 1754 C C . GLU A 1 217 ? 20.684 -9.608 -15.168 1.00 93.56 217 GLU A C 1
ATOM 1756 O O . GLU A 1 217 ? 21.460 -9.189 -16.023 1.00 93.56 217 GLU A O 1
ATOM 1761 N N . ARG A 1 218 ? 19.556 -10.249 -15.505 1.00 93.06 218 ARG A N 1
ATOM 1762 C CA . ARG A 1 218 ? 19.208 -10.555 -16.906 1.00 93.06 218 ARG A CA 1
ATOM 1763 C C . ARG A 1 218 ? 19.002 -9.321 -17.776 1.00 93.06 218 ARG A C 1
ATOM 1765 O O . ARG A 1 218 ? 19.363 -9.344 -18.948 1.00 93.06 218 ARG A O 1
ATOM 1772 N N . ILE A 1 219 ? 18.390 -8.263 -17.241 1.00 90.44 219 ILE A N 1
ATOM 1773 C CA . ILE A 1 219 ? 18.227 -6.998 -17.972 1.00 90.44 219 ILE A CA 1
ATOM 1774 C C . ILE A 1 219 ? 19.602 -6.395 -18.254 1.00 90.44 219 ILE A C 1
ATOM 1776 O O . ILE A 1 219 ? 19.859 -5.987 -19.383 1.00 90.44 219 ILE A O 1
ATOM 1780 N N . PHE A 1 220 ? 20.492 -6.396 -17.260 1.00 91.00 220 PHE A N 1
ATOM 1781 C CA . PHE A 1 220 ? 21.853 -5.898 -17.424 1.00 91.00 220 PHE A CA 1
ATOM 1782 C C . PHE A 1 220 ? 22.634 -6.697 -18.481 1.00 91.00 220 PHE A C 1
ATOM 1784 O O . PHE A 1 220 ? 23.213 -6.103 -19.390 1.00 91.00 220 PHE A O 1
ATOM 1791 N N . GLU A 1 221 ? 22.585 -8.032 -18.423 1.00 91.50 221 GLU A N 1
ATOM 1792 C CA . GLU A 1 221 ? 23.199 -8.909 -19.429 1.00 91.50 221 GLU A CA 1
ATOM 1793 C C . GLU A 1 221 ? 22.634 -8.644 -20.834 1.00 91.50 221 GLU A C 1
ATOM 1795 O O . GLU A 1 221 ? 23.392 -8.482 -21.791 1.00 91.50 221 GLU A O 1
ATOM 1800 N N . PHE A 1 222 ? 21.309 -8.521 -20.963 1.00 87.44 222 PHE A N 1
ATOM 1801 C CA . PHE A 1 222 ? 20.649 -8.256 -22.242 1.00 87.44 222 PHE A CA 1
ATOM 1802 C C . PHE A 1 222 ? 21.014 -6.883 -22.826 1.00 87.44 222 PHE A C 1
ATOM 1804 O O . PHE A 1 222 ? 21.235 -6.754 -24.035 1.00 87.44 222 PHE A O 1
ATOM 1811 N N . GLU A 1 223 ? 21.096 -5.845 -21.992 1.00 80.88 223 GLU A N 1
ATOM 1812 C CA . GLU A 1 223 ? 21.548 -4.516 -22.412 1.00 80.88 223 GLU A CA 1
ATOM 1813 C C . GLU A 1 223 ? 23.012 -4.533 -22.868 1.00 80.88 223 GLU A C 1
ATOM 1815 O O . GLU A 1 223 ? 23.359 -3.888 -23.864 1.00 80.88 223 GLU A O 1
ATOM 1820 N N . GLU A 1 224 ? 23.872 -5.282 -22.174 1.00 83.56 224 GLU A N 1
ATOM 1821 C CA . GLU A 1 224 ? 25.279 -5.431 -22.538 1.00 83.56 224 GLU A CA 1
ATOM 1822 C C . GLU A 1 224 ? 25.444 -6.195 -23.863 1.00 83.56 224 GLU A C 1
ATOM 1824 O O . GLU A 1 224 ? 26.179 -5.745 -24.748 1.00 83.56 224 GLU A O 1
ATOM 1829 N N . GLU A 1 225 ? 24.718 -7.301 -24.049 1.00 81.06 225 GLU A N 1
ATOM 1830 C CA . GLU A 1 225 ? 24.699 -8.062 -25.304 1.00 81.06 225 GLU A CA 1
ATOM 1831 C C . GLU A 1 225 ? 24.162 -7.234 -26.471 1.00 81.06 225 GLU A C 1
ATOM 1833 O O . GLU A 1 225 ? 24.764 -7.215 -27.547 1.00 81.06 225 GLU A O 1
ATOM 1838 N N . THR A 1 226 ? 23.066 -6.500 -26.267 1.00 76.38 226 THR A N 1
ATOM 1839 C CA . THR A 1 226 ? 22.482 -5.642 -27.307 1.00 76.38 226 THR A CA 1
ATOM 1840 C C . THR A 1 226 ? 23.466 -4.551 -27.723 1.00 76.38 226 THR A C 1
ATOM 1842 O O . THR A 1 226 ? 23.649 -4.302 -28.916 1.00 76.38 226 THR A O 1
ATOM 1845 N N . ARG A 1 227 ? 24.158 -3.935 -26.755 1.00 72.25 227 ARG A N 1
ATOM 1846 C CA . ARG A 1 227 ? 25.192 -2.929 -27.022 1.00 72.25 227 ARG A CA 1
ATOM 1847 C C . ARG A 1 227 ? 26.347 -3.516 -27.830 1.00 72.25 227 ARG A C 1
ATOM 1849 O O . ARG A 1 227 ? 26.740 -2.916 -28.825 1.00 72.25 227 ARG A O 1
ATOM 1856 N N . LYS A 1 228 ? 26.829 -4.710 -27.464 1.00 76.62 228 LYS A N 1
ATOM 1857 C CA . LYS A 1 228 ? 27.880 -5.428 -28.209 1.00 76.62 228 LYS A CA 1
ATOM 1858 C C . LYS A 1 228 ? 27.442 -5.769 -29.637 1.00 76.62 228 LYS A C 1
ATOM 1860 O O . LYS A 1 228 ? 28.194 -5.522 -30.571 1.00 76.62 228 LYS A O 1
ATOM 1865 N N . GLN A 1 229 ? 26.216 -6.261 -29.831 1.00 69.38 229 GLN A N 1
ATOM 1866 C CA . GLN A 1 229 ? 25.692 -6.599 -31.162 1.00 69.38 229 GLN A CA 1
ATOM 1867 C C . GLN A 1 229 ? 25.487 -5.371 -32.059 1.00 69.38 229 GLN A C 1
ATOM 1869 O O . GLN A 1 229 ? 25.694 -5.445 -33.273 1.00 69.38 229 GLN A O 1
ATOM 1874 N N . VAL A 1 230 ? 25.051 -4.242 -31.490 1.00 64.44 230 VAL A N 1
ATOM 1875 C CA . VAL A 1 230 ? 24.962 -2.970 -32.221 1.00 64.44 230 VAL A CA 1
ATOM 1876 C C . VAL A 1 230 ? 26.361 -2.493 -32.607 1.00 64.44 230 VAL A C 1
ATOM 1878 O O . VAL A 1 230 ? 26.565 -2.128 -33.765 1.00 64.44 230 VAL A O 1
ATOM 1881 N N . GLN A 1 231 ? 27.322 -2.587 -31.685 1.00 61.78 231 GLN A N 1
ATOM 1882 C CA . GLN A 1 231 ? 28.709 -2.195 -31.913 1.00 61.78 231 GLN A CA 1
ATOM 1883 C C . GLN A 1 231 ? 29.365 -3.013 -33.036 1.00 61.78 231 GLN A C 1
ATOM 1885 O O . GLN A 1 231 ? 29.880 -2.447 -33.997 1.00 61.78 231 GLN A O 1
ATOM 1890 N N . GLU A 1 232 ? 29.229 -4.340 -32.997 1.00 63.47 232 GLU A N 1
ATOM 1891 C CA . GLU A 1 232 ? 29.767 -5.245 -34.022 1.00 63.47 232 GLU A CA 1
ATOM 1892 C C . GLU A 1 232 ? 29.175 -4.965 -35.418 1.00 63.47 232 GLU A C 1
ATOM 1894 O O . GLU A 1 232 ? 29.870 -5.004 -36.438 1.00 63.47 232 GLU A O 1
ATOM 1899 N N . ARG A 1 233 ? 27.880 -4.623 -35.492 1.00 59.12 233 ARG A N 1
ATOM 1900 C CA . ARG A 1 233 ? 27.230 -4.275 -36.767 1.00 59.12 233 ARG A CA 1
ATOM 1901 C C . ARG A 1 233 ? 27.705 -2.936 -37.330 1.00 59.12 233 ARG A C 1
ATOM 1903 O O . ARG A 1 233 ? 27.738 -2.807 -38.556 1.00 59.12 233 ARG A O 1
ATOM 1910 N N . ILE A 1 234 ? 28.034 -1.963 -36.479 1.00 60.59 234 ILE A N 1
ATOM 1911 C CA . ILE A 1 234 ? 28.536 -0.646 -36.898 1.00 60.59 234 ILE A CA 1
ATOM 1912 C C . ILE A 1 234 ? 29.993 -0.751 -37.363 1.00 60.59 234 ILE A C 1
ATOM 1914 O O . ILE A 1 234 ? 30.307 -0.253 -38.445 1.00 60.59 234 ILE A O 1
ATOM 1918 N N . GLU A 1 235 ? 30.846 -1.459 -36.615 1.00 58.31 235 GLU A N 1
ATOM 1919 C CA . GLU A 1 235 ? 32.279 -1.599 -36.916 1.00 58.31 235 GLU A CA 1
ATOM 1920 C C . GLU A 1 235 ? 32.552 -2.308 -38.246 1.00 58.31 235 GLU A C 1
ATOM 1922 O O . GLU A 1 235 ? 33.466 -1.923 -38.971 1.00 58.31 235 GLU A O 1
ATOM 1927 N N . ILE A 1 236 ? 31.750 -3.319 -38.598 1.00 59.59 236 ILE A N 1
ATOM 1928 C CA . ILE A 1 236 ? 32.041 -4.157 -39.769 1.00 59.59 236 ILE A CA 1
ATOM 1929 C C . ILE A 1 236 ? 31.322 -3.659 -41.028 1.00 59.59 236 ILE A C 1
ATOM 1931 O O . ILE A 1 236 ? 31.925 -3.593 -42.097 1.00 59.59 236 ILE A O 1
ATOM 1935 N N . LYS A 1 237 ? 30.034 -3.295 -40.944 1.00 61.16 237 LYS A N 1
ATOM 1936 C CA . LYS A 1 237 ? 29.221 -3.100 -42.160 1.00 61.16 237 LYS A CA 1
ATOM 1937 C C . LYS A 1 237 ? 29.292 -1.693 -42.737 1.00 61.16 237 LYS A C 1
ATOM 1939 O O . LYS A 1 237 ? 29.260 -1.540 -43.954 1.00 61.16 237 LYS A O 1
ATOM 1944 N N . VAL A 1 238 ? 29.367 -0.655 -41.905 1.00 64.12 238 VAL A N 1
ATOM 1945 C CA . VAL A 1 238 ? 29.312 0.732 -42.402 1.00 64.12 238 VAL A CA 1
ATOM 1946 C C . VAL A 1 238 ? 30.566 1.104 -43.210 1.00 64.12 238 VAL A C 1
ATOM 1948 O O . VAL A 1 238 ? 30.407 1.643 -44.308 1.00 64.12 238 VAL A O 1
ATOM 1951 N N . PRO A 1 239 ? 31.797 0.766 -42.774 1.00 67.62 239 PRO A N 1
ATOM 1952 C CA . PRO A 1 239 ? 32.999 1.059 -43.556 1.00 67.62 239 PRO A CA 1
ATOM 1953 C C . PRO A 1 239 ? 33.044 0.335 -44.912 1.00 67.62 239 PRO A C 1
ATOM 1955 O O . PRO A 1 239 ? 33.562 0.897 -45.877 1.00 67.62 239 PRO A O 1
ATOM 1958 N N . GLU A 1 240 ? 32.474 -0.872 -45.007 1.00 75.44 240 GLU A N 1
ATOM 1959 C CA . GLU A 1 240 ? 32.398 -1.656 -46.250 1.00 75.44 240 GLU A CA 1
ATOM 1960 C C . GLU A 1 240 ? 31.468 -0.997 -47.282 1.00 75.44 240 GLU A C 1
ATOM 1962 O O . GLU A 1 240 ? 31.883 -0.751 -48.417 1.00 75.44 240 GLU A O 1
ATOM 1967 N N . TYR A 1 241 ? 30.254 -0.604 -46.874 1.00 69.25 241 TYR A N 1
ATOM 1968 C CA . TYR A 1 241 ? 29.324 0.122 -47.751 1.00 69.25 241 TYR A CA 1
ATOM 1969 C C . TYR A 1 241 ? 29.889 1.471 -48.216 1.00 69.25 241 TYR A C 1
ATOM 1971 O O . TYR A 1 241 ? 29.729 1.852 -49.378 1.00 69.25 241 TYR A O 1
ATOM 1979 N N . VAL A 1 242 ? 30.573 2.199 -47.327 1.00 76.88 242 VAL A N 1
ATOM 1980 C CA . VAL A 1 242 ? 31.210 3.475 -47.682 1.00 76.88 242 VAL A CA 1
ATOM 1981 C C . VAL A 1 242 ? 32.366 3.251 -48.663 1.00 76.88 242 VAL A C 1
ATOM 1983 O O . VAL A 1 242 ? 32.496 4.000 -49.632 1.00 76.88 242 VAL A O 1
ATOM 1986 N N . ALA A 1 243 ? 33.170 2.199 -48.480 1.00 77.69 243 ALA A N 1
ATOM 1987 C CA . ALA A 1 243 ? 34.246 1.846 -49.406 1.00 77.69 243 ALA A CA 1
ATOM 1988 C C . ALA A 1 243 ? 33.726 1.460 -50.803 1.00 77.69 243 ALA A C 1
ATOM 1990 O O . ALA A 1 243 ? 34.309 1.872 -51.809 1.00 77.69 243 ALA A O 1
ATOM 1991 N N . GLU A 1 244 ? 32.614 0.725 -50.889 1.00 82.19 244 GLU A N 1
ATOM 1992 C CA . GLU A 1 244 ? 31.977 0.392 -52.168 1.00 82.19 244 GLU A CA 1
ATOM 1993 C C . GLU A 1 244 ? 31.467 1.649 -52.893 1.00 82.19 244 GLU A C 1
ATOM 1995 O O . GLU A 1 244 ? 31.729 1.835 -54.086 1.00 82.19 244 GLU A O 1
ATOM 2000 N N . ALA A 1 245 ? 30.813 2.566 -52.171 1.00 78.81 245 ALA A N 1
ATOM 2001 C CA . ALA A 1 245 ? 30.350 3.835 -52.732 1.00 78.81 245 ALA A CA 1
ATOM 2002 C C . ALA A 1 245 ? 31.510 4.717 -53.235 1.00 78.81 245 ALA A C 1
ATOM 2004 O O . ALA A 1 245 ? 31.410 5.317 -54.311 1.00 78.81 245 ALA A O 1
ATOM 2005 N N . LEU A 1 246 ? 32.624 4.761 -52.494 1.00 82.31 246 LEU A N 1
ATOM 2006 C CA . LEU A 1 246 ? 33.846 5.460 -52.903 1.00 82.31 246 LEU A CA 1
ATOM 2007 C C . LEU A 1 246 ? 34.436 4.872 -54.185 1.00 82.31 246 LEU A C 1
ATOM 2009 O O . LEU A 1 246 ? 34.764 5.623 -55.102 1.00 82.31 246 LEU A O 1
ATOM 2013 N N . LYS A 1 247 ? 34.494 3.541 -54.292 1.00 85.44 247 LYS A N 1
ATOM 2014 C CA . LYS A 1 247 ? 34.997 2.855 -55.488 1.00 85.44 247 LYS A CA 1
ATOM 2015 C C . LYS A 1 247 ? 34.176 3.197 -56.733 1.00 85.44 247 LYS A C 1
ATOM 2017 O O . LYS A 1 247 ? 34.737 3.519 -57.775 1.00 85.44 247 LYS A O 1
ATOM 2022 N N . VAL A 1 248 ? 32.846 3.213 -56.615 1.00 84.75 248 VAL A N 1
ATOM 2023 C CA . VAL A 1 248 ? 31.955 3.599 -57.724 1.00 84.75 248 VAL A CA 1
ATOM 2024 C C . VAL A 1 248 ? 32.167 5.058 -58.152 1.00 84.75 248 VAL A C 1
ATOM 2026 O O . VAL A 1 248 ? 32.038 5.381 -59.338 1.00 84.75 248 VAL A O 1
ATOM 2029 N N . LEU A 1 249 ? 32.460 5.958 -57.210 1.00 83.12 249 LEU A N 1
ATOM 2030 C CA . LEU A 1 249 ? 32.743 7.363 -57.514 1.00 83.12 249 LEU A CA 1
ATOM 2031 C C . LEU A 1 249 ? 34.097 7.541 -58.210 1.00 83.12 249 LEU A C 1
ATOM 2033 O O . LEU A 1 249 ? 34.149 8.269 -59.204 1.00 83.12 249 LEU A O 1
ATOM 2037 N N . ASP A 1 250 ? 35.134 6.844 -57.748 1.00 86.50 250 ASP A N 1
ATOM 2038 C CA . ASP A 1 250 ? 36.483 6.870 -58.330 1.00 86.50 250 ASP A CA 1
ATOM 2039 C C . ASP A 1 250 ? 36.504 6.278 -59.753 1.00 86.50 250 ASP A C 1
ATOM 2041 O O . ASP A 1 250 ? 36.970 6.914 -60.703 1.00 86.50 250 ASP A O 1
ATOM 2045 N N . ASP A 1 251 ? 35.843 5.132 -59.961 1.00 87.44 251 ASP A N 1
ATOM 2046 C CA . ASP A 1 251 ? 35.690 4.518 -61.289 1.00 87.44 251 ASP A CA 1
ATOM 2047 C C . ASP A 1 251 ? 35.040 5.493 -62.290 1.00 87.44 251 ASP A C 1
ATOM 2049 O O . ASP A 1 251 ? 35.442 5.599 -63.457 1.00 87.44 251 ASP A O 1
ATOM 2053 N N . ARG A 1 252 ? 34.032 6.253 -61.838 1.00 84.50 252 ARG A N 1
ATOM 2054 C CA . ARG A 1 252 ? 33.367 7.273 -62.662 1.00 84.50 252 ARG A CA 1
ATOM 2055 C C . ARG A 1 252 ? 34.239 8.504 -62.888 1.00 84.50 252 ARG A C 1
ATOM 2057 O O . ARG A 1 252 ? 34.182 9.066 -63.985 1.00 84.50 252 ARG A O 1
ATOM 2064 N N . GLU A 1 253 ? 35.036 8.920 -61.906 1.00 88.75 253 GLU A N 1
ATOM 2065 C CA . GLU A 1 253 ? 36.013 10.002 -62.059 1.00 88.75 253 GLU A CA 1
ATOM 2066 C C . GLU A 1 253 ? 37.015 9.670 -63.171 1.00 88.75 253 GLU A C 1
ATOM 2068 O O . GLU A 1 253 ? 37.177 10.455 -64.112 1.00 88.75 253 GLU A O 1
ATOM 2073 N N . ILE A 1 254 ? 37.630 8.484 -63.109 1.00 88.25 254 ILE A N 1
ATOM 2074 C CA . ILE A 1 254 ? 38.611 8.013 -64.096 1.00 88.25 254 ILE A CA 1
ATOM 2075 C C . ILE A 1 254 ? 37.987 7.977 -65.494 1.00 88.25 254 ILE A C 1
ATOM 2077 O O . ILE A 1 254 ? 38.594 8.427 -66.474 1.00 88.25 254 ILE A O 1
ATOM 2081 N N . LEU A 1 255 ? 36.746 7.493 -65.601 1.00 90.12 255 LEU A N 1
ATOM 2082 C CA . LEU A 1 255 ? 36.017 7.428 -66.865 1.00 90.12 255 LEU A CA 1
ATOM 2083 C C . LEU A 1 255 ? 35.791 8.831 -67.454 1.00 90.12 255 LEU A C 1
ATOM 2085 O O . LEU A 1 255 ? 36.060 9.056 -68.640 1.00 90.12 255 LEU A O 1
ATOM 2089 N N . TYR A 1 256 ? 35.345 9.797 -66.646 1.00 88.94 256 TYR A N 1
ATOM 2090 C CA . TYR A 1 256 ? 35.143 11.173 -67.106 1.00 88.94 256 TYR A CA 1
ATOM 2091 C C . TYR A 1 256 ? 36.450 11.886 -67.442 1.00 88.94 256 TYR A C 1
ATOM 2093 O O . TYR A 1 256 ? 36.520 12.548 -68.477 1.00 88.94 256 TYR A O 1
ATOM 2101 N N . ARG A 1 257 ? 37.506 11.679 -66.654 1.00 89.50 257 ARG A N 1
ATOM 2102 C CA . ARG A 1 257 ? 38.848 12.202 -66.932 1.00 89.50 257 ARG A CA 1
ATOM 2103 C C . ARG A 1 257 ? 39.389 11.670 -68.262 1.00 89.50 257 ARG A C 1
ATOM 2105 O O . ARG A 1 257 ? 39.885 12.440 -69.083 1.00 89.50 257 ARG A O 1
ATOM 2112 N N . LYS A 1 258 ? 39.217 10.370 -68.530 1.00 90.81 258 LYS A N 1
ATOM 2113 C CA . LYS A 1 258 ? 39.602 9.746 -69.808 1.00 90.81 258 LYS A CA 1
ATOM 2114 C C . LYS A 1 258 ? 38.799 10.306 -70.981 1.00 90.81 258 LYS A C 1
ATOM 2116 O O . LYS A 1 258 ? 39.367 10.592 -72.033 1.00 90.81 258 LYS A O 1
ATOM 2121 N N . LYS A 1 259 ? 37.486 10.503 -70.811 1.00 89.94 259 LYS A N 1
ATOM 2122 C CA . LYS A 1 259 ? 36.640 11.148 -71.829 1.00 89.94 259 LYS A CA 1
ATOM 2123 C C . LYS A 1 259 ? 37.075 12.588 -72.097 1.00 89.94 259 LYS A C 1
ATOM 2125 O O . LYS A 1 259 ? 37.196 12.949 -73.263 1.00 89.94 259 LYS A O 1
ATOM 2130 N N . ALA A 1 260 ? 37.348 13.374 -71.055 1.00 89.50 260 ALA A N 1
ATOM 2131 C CA . ALA A 1 260 ? 37.851 14.738 -71.188 1.00 89.50 260 ALA A CA 1
ATOM 2132 C C . ALA A 1 260 ? 39.150 14.763 -72.001 1.00 89.50 260 ALA A C 1
ATOM 2134 O O . ALA A 1 260 ? 39.232 15.444 -73.017 1.00 89.50 260 ALA A O 1
ATOM 2135 N N . PHE A 1 261 ? 40.120 13.927 -71.625 1.00 90.44 261 PHE A N 1
ATOM 2136 C CA . PHE A 1 261 ? 41.398 13.833 -72.324 1.00 90.44 261 PHE A CA 1
ATOM 2137 C C . PHE A 1 261 ? 41.243 13.437 -73.800 1.00 90.44 261 PHE A C 1
ATOM 2139 O O . PHE A 1 261 ? 41.832 14.073 -74.672 1.00 90.44 261 PHE A O 1
ATOM 2146 N N . ASN A 1 262 ? 40.393 12.450 -74.100 1.00 92.62 262 ASN A N 1
ATOM 2147 C CA . ASN A 1 262 ? 40.120 12.036 -75.477 1.00 92.62 262 ASN A CA 1
ATOM 2148 C C . ASN A 1 262 ? 39.519 13.176 -76.315 1.00 92.62 262 ASN A C 1
ATOM 2150 O O . ASN A 1 262 ? 39.965 13.408 -77.437 1.00 92.62 262 ASN A O 1
ATOM 2154 N N . TRP A 1 263 ? 38.540 13.911 -75.779 1.00 90.75 263 TRP A N 1
ATOM 2155 C CA . TRP A 1 263 ? 37.959 15.074 -76.461 1.00 90.75 263 TRP A CA 1
ATOM 2156 C C . TRP A 1 263 ? 38.965 16.221 -76.617 1.00 90.75 263 TRP A C 1
ATOM 2158 O O . TRP A 1 263 ? 38.990 16.869 -77.662 1.00 90.75 263 TRP A O 1
ATOM 2168 N N . GLY A 1 264 ? 39.843 16.423 -75.631 1.00 89.75 264 GLY A N 1
ATOM 2169 C CA . GLY A 1 264 ? 40.948 17.377 -75.709 1.00 89.75 264 GLY A CA 1
ATOM 2170 C C . GLY A 1 264 ? 41.936 17.043 -76.830 1.00 89.75 264 GLY A C 1
ATOM 2171 O O . GLY A 1 264 ? 42.264 17.918 -77.629 1.00 89.75 264 GLY A O 1
ATOM 2172 N N . ILE A 1 265 ? 42.346 15.773 -76.955 1.00 92.38 265 ILE A N 1
ATOM 2173 C CA . ILE A 1 265 ? 43.208 15.314 -78.057 1.00 92.38 265 ILE A CA 1
ATOM 2174 C C . ILE A 1 265 ? 42.529 15.547 -79.405 1.00 92.38 265 ILE A C 1
ATOM 2176 O O . ILE A 1 265 ? 43.159 16.082 -80.313 1.00 92.38 265 ILE A O 1
ATOM 2180 N N . GLN A 1 266 ? 41.249 15.189 -79.541 1.00 91.31 266 GLN A N 1
ATOM 2181 C CA . GLN A 1 266 ? 40.504 15.418 -80.782 1.00 91.31 266 GLN A CA 1
ATOM 2182 C C . GLN A 1 266 ? 40.456 16.911 -81.143 1.00 91.31 266 GLN A C 1
ATOM 2184 O O . GLN A 1 266 ? 40.675 17.269 -82.297 1.00 91.31 266 GLN A O 1
ATOM 2189 N N . GLY A 1 267 ? 40.253 17.795 -80.159 1.00 90.19 267 GLY A N 1
ATOM 2190 C CA . GLY A 1 267 ? 40.325 19.245 -80.361 1.00 90.19 267 GLY A CA 1
ATOM 2191 C C . GLY A 1 267 ? 41.699 19.715 -80.853 1.00 90.19 267 GLY A C 1
ATOM 2192 O O . GLY A 1 267 ? 41.775 20.488 -81.808 1.00 90.19 267 GLY A O 1
ATOM 2193 N N . ILE A 1 268 ? 42.785 19.204 -80.259 1.00 92.44 268 ILE A N 1
ATOM 2194 C CA . ILE A 1 268 ? 44.167 19.516 -80.666 1.00 92.44 268 ILE A CA 1
ATOM 2195 C C . ILE A 1 268 ? 44.459 19.007 -82.082 1.00 92.44 268 ILE A C 1
ATOM 2197 O O . ILE A 1 268 ? 45.050 19.739 -82.871 1.00 92.44 268 ILE A O 1
ATOM 2201 N N . LEU A 1 269 ? 44.031 17.787 -82.423 1.00 93.38 269 LEU A N 1
ATOM 2202 C CA . LEU A 1 269 ? 44.224 17.199 -83.754 1.00 93.38 269 LEU A CA 1
ATOM 2203 C C . LEU A 1 269 ? 43.471 17.973 -84.839 1.00 93.38 269 LEU A C 1
ATOM 2205 O O . LEU A 1 269 ? 44.007 18.209 -85.918 1.00 93.38 269 LEU A O 1
ATOM 2209 N N . VAL A 1 270 ? 42.239 18.398 -84.558 1.00 92.62 270 VAL A N 1
ATOM 2210 C CA . VAL A 1 270 ? 41.451 19.201 -85.504 1.00 92.62 270 VAL A CA 1
ATOM 2211 C C . VAL A 1 270 ? 42.068 20.586 -85.686 1.00 92.62 270 VAL A C 1
ATOM 2213 O O . VAL A 1 270 ? 42.160 21.075 -86.812 1.00 92.62 270 VAL A O 1
ATOM 2216 N N . LEU A 1 271 ? 42.547 21.203 -84.603 1.00 90.56 271 LEU A N 1
ATOM 2217 C CA . LEU A 1 271 ? 43.221 22.497 -84.669 1.00 90.56 271 LEU A CA 1
ATOM 2218 C C . LEU A 1 271 ? 44.558 22.408 -85.421 1.00 90.56 271 LEU A C 1
ATOM 2220 O O . LEU A 1 271 ? 44.847 23.264 -86.256 1.00 90.56 271 LEU A O 1
ATOM 2224 N N . SER A 1 272 ? 45.355 21.365 -85.173 1.00 91.00 272 SER A N 1
ATOM 2225 C CA . SER A 1 272 ? 46.620 21.157 -85.883 1.00 91.00 272 SER A CA 1
ATOM 2226 C C . SER A 1 272 ? 46.388 20.873 -87.366 1.00 91.00 272 SER A C 1
ATOM 2228 O O . SER A 1 272 ? 47.068 21.464 -88.201 1.00 91.00 272 SER A O 1
ATOM 2230 N N . ALA A 1 273 ? 45.377 20.070 -87.715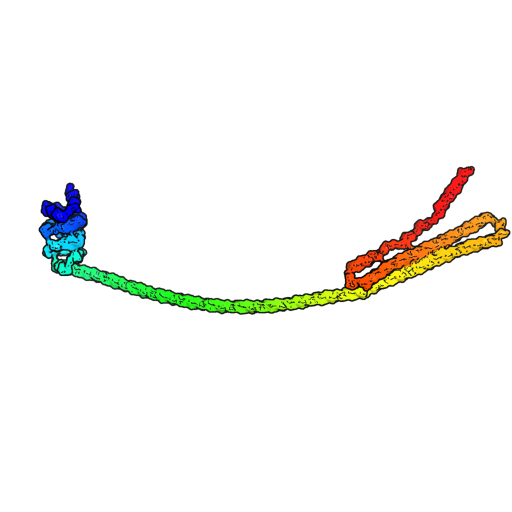 1.00 89.56 273 ALA A N 1
ATOM 2231 C CA . ALA A 1 273 ? 44.973 19.842 -89.100 1.00 89.56 273 ALA A CA 1
ATOM 2232 C C . ALA A 1 273 ? 44.521 21.138 -89.792 1.00 89.56 273 ALA A C 1
ATOM 2234 O O . ALA A 1 273 ? 44.884 21.367 -90.946 1.00 89.56 273 ALA A O 1
ATOM 2235 N N . ALA A 1 274 ? 43.791 22.015 -89.094 1.00 88.88 274 ALA A N 1
ATOM 2236 C CA . ALA A 1 274 ? 43.396 23.320 -89.624 1.00 88.88 274 ALA A CA 1
ATOM 2237 C C . ALA A 1 274 ? 44.613 24.216 -89.914 1.00 88.88 274 ALA A C 1
ATOM 2239 O O . ALA A 1 274 ? 44.690 24.812 -90.989 1.00 88.88 274 ALA A O 1
ATOM 2240 N N . ILE A 1 275 ? 45.589 24.261 -88.998 1.00 88.69 275 ILE A N 1
ATOM 2241 C CA . ILE A 1 275 ? 46.837 25.020 -89.175 1.00 88.69 275 ILE A CA 1
ATOM 2242 C C . ILE A 1 275 ? 47.650 24.448 -90.342 1.00 88.69 275 ILE A C 1
ATOM 2244 O O . ILE A 1 275 ? 48.022 25.193 -91.244 1.00 88.69 275 ILE A O 1
ATOM 2248 N N . ILE A 1 276 ? 47.869 23.129 -90.375 1.00 89.62 276 ILE A N 1
ATOM 2249 C CA . ILE A 1 276 ? 48.610 22.457 -91.454 1.00 89.62 276 ILE A CA 1
ATOM 2250 C C . ILE A 1 276 ? 47.925 22.695 -92.802 1.00 89.62 276 ILE A C 1
ATOM 2252 O O . ILE A 1 276 ? 48.600 23.028 -93.772 1.00 89.62 276 ILE A O 1
ATOM 2256 N N . SER A 1 277 ? 46.594 22.583 -92.869 1.00 84.50 277 SER A N 1
ATOM 2257 C CA . SER A 1 277 ? 45.829 22.860 -94.087 1.00 84.50 277 SER A CA 1
ATOM 2258 C C . SER A 1 277 ? 45.987 24.314 -94.531 1.00 84.50 277 SER A C 1
ATOM 2260 O O . SER A 1 277 ? 46.190 24.556 -95.717 1.00 84.50 277 SER A O 1
ATOM 2262 N N . ALA A 1 278 ? 45.917 25.282 -93.613 1.00 85.00 278 ALA A N 1
ATOM 2263 C CA . ALA A 1 278 ? 46.103 26.695 -93.941 1.00 85.00 278 ALA A CA 1
ATOM 2264 C C . ALA A 1 278 ? 47.523 26.976 -94.462 1.00 85.00 278 ALA A C 1
ATOM 2266 O O . ALA A 1 278 ? 47.692 27.636 -95.488 1.00 85.00 278 ALA A O 1
ATOM 2267 N N . THR A 1 279 ? 48.543 26.427 -93.798 1.00 84.25 279 THR A N 1
ATOM 2268 C CA . THR A 1 279 ? 49.948 26.570 -94.200 1.00 84.25 279 THR A CA 1
ATOM 2269 C C . THR A 1 279 ? 50.226 25.886 -95.538 1.00 84.25 279 THR A C 1
ATOM 2271 O O . THR A 1 279 ? 50.871 26.484 -96.395 1.00 84.25 279 THR A O 1
ATOM 2274 N N . ALA A 1 280 ? 49.698 24.679 -95.764 1.00 82.94 280 ALA A N 1
ATOM 2275 C CA . ALA A 1 280 ? 49.837 23.965 -97.030 1.00 82.94 280 ALA A CA 1
ATOM 2276 C C . ALA A 1 280 ? 49.171 24.731 -98.181 1.00 82.94 280 ALA A C 1
ATOM 2278 O O . ALA A 1 280 ? 49.814 24.950 -99.203 1.00 82.94 280 ALA A O 1
ATOM 2279 N N . ILE A 1 281 ? 47.928 25.201 -98.009 1.00 80.25 281 ILE A N 1
ATOM 2280 C CA . ILE A 1 281 ? 47.234 26.019 -99.019 1.00 80.25 281 ILE A CA 1
ATOM 2281 C C . ILE A 1 281 ? 48.044 27.286 -99.340 1.00 80.25 281 ILE A C 1
ATOM 2283 O O . ILE A 1 281 ? 48.186 27.632 -100.510 1.00 80.25 281 ILE A O 1
ATOM 2287 N N . SER A 1 282 ? 48.623 27.940 -98.327 1.00 76.88 282 SER A N 1
ATOM 2288 C CA . SER A 1 282 ? 49.473 29.125 -98.508 1.00 76.88 282 SER A CA 1
ATOM 2289 C C . SER A 1 282 ? 50.759 28.820 -99.297 1.00 76.88 282 SER A C 1
ATOM 2291 O O . SER A 1 282 ? 51.076 29.521 -100.256 1.00 76.88 282 SER A O 1
ATOM 2293 N N . LEU A 1 283 ? 51.463 27.729 -98.964 1.00 79.31 283 LEU A N 1
ATOM 2294 C CA . LEU A 1 283 ? 52.678 27.281 -99.664 1.00 79.31 283 LEU A CA 1
ATOM 2295 C C . LEU A 1 283 ? 52.401 26.862 -101.116 1.00 79.31 283 LEU A C 1
ATOM 2297 O O . LEU A 1 283 ? 53.119 27.285 -102.021 1.00 79.31 283 LEU A O 1
ATOM 2301 N N . TYR A 1 284 ? 51.351 26.067 -101.351 1.00 76.12 284 TYR A N 1
ATOM 2302 C CA . TYR A 1 284 ? 50.933 25.676 -102.701 1.00 76.12 284 TYR A CA 1
ATOM 2303 C C . TYR A 1 284 ? 50.496 26.894 -103.528 1.00 76.12 284 TYR A C 1
ATOM 2305 O O . TYR A 1 284 ? 50.838 26.984 -104.706 1.00 76.12 284 TYR A O 1
ATOM 2313 N N . GLY A 1 285 ? 49.797 27.854 -102.912 1.00 70.44 285 GLY A N 1
ATOM 2314 C CA . GLY A 1 285 ? 49.425 29.116 -103.552 1.00 70.44 285 GLY A CA 1
ATOM 2315 C C . GLY A 1 285 ? 50.635 29.974 -103.936 1.00 70.44 285 GLY A C 1
ATOM 2316 O O . GLY A 1 285 ? 50.680 30.494 -105.046 1.00 70.44 285 GLY A O 1
ATOM 2317 N N . ALA A 1 286 ? 51.643 30.075 -103.064 1.00 66.88 286 ALA A N 1
ATOM 2318 C CA . ALA A 1 286 ? 52.870 30.828 -103.335 1.00 66.88 286 ALA A CA 1
ATOM 2319 C C . ALA A 1 286 ? 53.737 30.183 -104.435 1.00 66.88 286 ALA A C 1
ATOM 2321 O O . ALA A 1 286 ? 54.276 30.890 -105.285 1.00 66.88 286 ALA A O 1
ATOM 2322 N N . GLY A 1 287 ? 53.837 28.847 -104.464 1.00 64.94 287 GLY A N 1
ATOM 2323 C CA . GLY A 1 287 ? 54.589 28.111 -105.491 1.00 64.94 287 GLY A CA 1
ATOM 2324 C C . GLY A 1 287 ? 53.969 28.179 -106.895 1.00 64.94 287 GLY A C 1
ATOM 2325 O O . GLY A 1 287 ? 54.691 28.162 -107.888 1.00 64.94 287 GLY A O 1
ATOM 2326 N N . LEU A 1 288 ? 52.643 28.321 -106.984 1.00 58.69 288 LEU A N 1
ATOM 2327 C CA . LEU A 1 288 ? 51.899 28.562 -108.231 1.00 58.69 288 LEU A CA 1
ATOM 2328 C C . LEU A 1 288 ? 51.793 30.056 -108.597 1.00 58.69 288 LEU A C 1
ATOM 2330 O O . LEU A 1 288 ? 51.129 30.399 -109.576 1.00 58.69 288 LEU A O 1
ATOM 2334 N N . GLY A 1 289 ? 52.455 30.948 -107.847 1.00 57.62 289 GLY A N 1
ATOM 2335 C CA . GLY A 1 289 ? 52.423 32.408 -108.020 1.00 57.62 289 GLY A CA 1
ATOM 2336 C C . GLY A 1 289 ?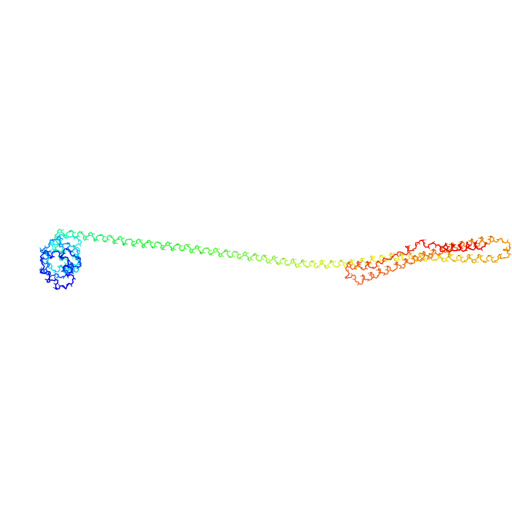 52.700 32.895 -109.446 1.00 57.62 289 GLY A C 1
ATOM 2337 O O . GLY A 1 289 ? 52.131 33.897 -109.865 1.00 57.62 289 GLY A O 1
ATOM 2338 N N . ALA A 1 290 ? 53.492 32.153 -110.225 1.00 54.12 290 ALA A N 1
ATOM 2339 C CA . ALA A 1 290 ? 53.792 32.472 -111.624 1.00 54.12 290 ALA A CA 1
ATOM 2340 C C . ALA A 1 290 ? 52.659 32.123 -112.617 1.00 54.12 290 ALA A C 1
ATOM 2342 O O . ALA A 1 290 ? 52.659 32.609 -113.740 1.00 54.12 290 ALA A O 1
ATOM 2343 N N . SER A 1 291 ? 51.693 31.279 -112.236 1.00 57.00 291 SER A N 1
ATOM 2344 C CA . SER A 1 291 ? 50.553 30.863 -113.082 1.00 57.00 291 SER A CA 1
ATOM 2345 C C . SER A 1 291 ? 49.254 31.615 -112.751 1.00 57.00 291 SER A C 1
ATOM 2347 O O . SER A 1 291 ? 48.279 31.544 -113.500 1.00 57.00 291 SER A O 1
ATOM 2349 N N . LEU A 1 292 ? 49.237 32.335 -111.624 1.00 56.88 292 LEU A N 1
ATOM 2350 C CA . LEU A 1 292 ? 48.080 33.056 -111.080 1.00 56.88 292 LEU A CA 1
ATOM 2351 C C . LEU A 1 292 ? 47.775 34.381 -111.797 1.00 56.88 292 LEU A C 1
ATOM 2353 O O . LEU A 1 292 ? 46.684 34.916 -111.620 1.00 56.88 292 LEU A O 1
ATOM 2357 N N . GLU A 1 293 ? 48.678 34.877 -112.647 1.00 58.16 293 GLU A N 1
ATOM 2358 C CA . GLU A 1 293 ? 48.499 36.119 -113.422 1.00 58.16 293 GLU A CA 1
ATOM 2359 C C . GLU A 1 293 ? 47.337 36.029 -114.439 1.00 58.16 293 GLU A C 1
ATOM 2361 O O . GLU A 1 293 ? 46.804 37.042 -114.881 1.00 58.16 293 GLU A O 1
ATOM 2366 N N . SER A 1 294 ? 46.890 34.806 -114.760 1.00 60.12 294 SER A N 1
ATOM 2367 C CA . SER A 1 294 ? 45.772 34.519 -115.675 1.00 60.12 294 SER A CA 1
ATOM 2368 C C . SER A 1 294 ? 44.456 34.133 -114.980 1.00 60.12 294 SER A C 1
ATOM 2370 O O . SER A 1 294 ? 43.475 33.810 -115.656 1.00 60.12 294 SER A O 1
ATOM 2372 N N . LEU A 1 295 ? 44.402 34.141 -113.639 1.00 65.31 295 LEU A N 1
ATOM 2373 C CA . LEU A 1 295 ? 43.208 33.715 -112.906 1.00 65.31 295 LEU A CA 1
ATOM 2374 C C . LEU A 1 295 ? 42.180 34.863 -112.805 1.00 65.31 295 LEU A C 1
ATOM 2376 O O . LEU A 1 295 ? 42.522 35.946 -112.326 1.00 65.31 295 LEU A O 1
ATOM 2380 N N . PRO A 1 296 ? 40.903 34.652 -113.176 1.00 78.00 296 PRO A N 1
ATOM 2381 C CA . PRO A 1 296 ? 39.865 35.660 -112.976 1.00 78.00 296 PRO A CA 1
ATOM 2382 C C . PRO A 1 296 ? 39.674 35.954 -111.479 1.00 78.00 296 PRO A C 1
ATOM 2384 O O . PRO A 1 296 ? 39.648 35.035 -110.655 1.00 78.00 296 PRO A O 1
ATOM 2387 N N . TRP A 1 297 ? 39.495 37.227 -111.113 1.00 77.81 297 TRP A N 1
ATOM 2388 C CA . TRP A 1 297 ? 39.360 37.670 -109.714 1.00 77.81 297 TRP A CA 1
ATOM 2389 C C . TRP A 1 297 ? 38.222 36.955 -108.958 1.00 77.81 297 TRP A C 1
ATOM 2391 O O . TRP A 1 297 ? 38.313 36.726 -107.751 1.00 77.81 297 TRP A O 1
ATOM 2401 N N . GLN A 1 298 ? 37.180 36.523 -109.677 1.00 81.50 298 GLN A N 1
ATOM 2402 C CA . GLN A 1 298 ? 36.067 35.738 -109.141 1.00 81.50 298 GLN A CA 1
ATOM 2403 C C . GLN A 1 298 ? 36.513 34.355 -108.638 1.00 81.50 298 GLN A C 1
ATOM 2405 O O . GLN A 1 298 ? 35.998 33.874 -107.630 1.00 81.50 298 GLN A O 1
ATOM 2410 N N . ALA A 1 299 ? 37.484 33.714 -109.298 1.00 76.56 299 ALA A N 1
ATOM 2411 C CA . ALA A 1 299 ? 3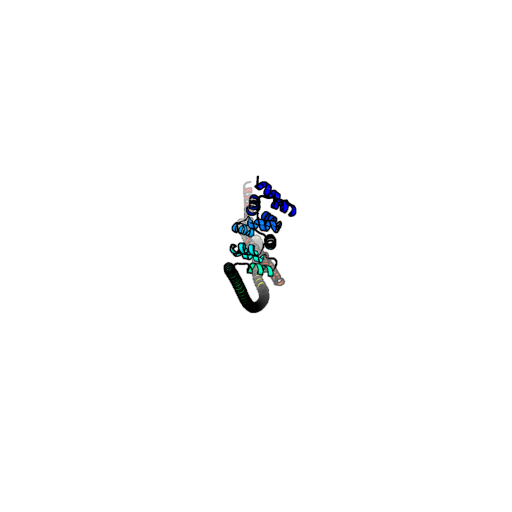8.009 32.416 -108.874 1.00 76.56 299 ALA A CA 1
ATOM 2412 C C . ALA A 1 299 ? 38.849 32.540 -107.592 1.00 76.56 299 ALA A C 1
ATOM 2414 O O . ALA A 1 299 ? 38.751 31.688 -106.707 1.00 76.56 299 ALA A O 1
ATOM 2415 N N . LEU A 1 300 ? 39.603 33.634 -107.443 1.00 76.69 300 LEU A N 1
ATOM 2416 C CA . LEU A 1 300 ? 40.344 33.939 -106.216 1.00 76.69 300 LEU A CA 1
ATOM 2417 C C . LEU A 1 300 ? 39.385 34.172 -105.037 1.00 76.69 300 LEU A C 1
ATOM 2419 O O . LEU A 1 300 ? 39.576 33.618 -103.950 1.00 76.69 300 LEU A O 1
ATOM 2423 N N . LEU A 1 301 ? 38.299 34.916 -105.269 1.00 81.31 301 LEU A N 1
ATOM 2424 C CA . LEU A 1 301 ? 37.245 35.122 -104.273 1.00 81.31 301 LEU A CA 1
ATOM 2425 C C . LEU A 1 301 ? 36.558 33.799 -103.892 1.00 81.31 301 LEU A C 1
ATOM 2427 O O . LEU A 1 301 ? 36.320 33.535 -102.715 1.00 81.31 301 LEU A O 1
ATOM 2431 N N . PHE A 1 302 ? 36.301 32.920 -104.863 1.00 80.56 302 PHE A N 1
ATOM 2432 C CA . PHE A 1 302 ? 35.697 31.612 -104.604 1.00 80.56 302 PHE A CA 1
ATOM 2433 C C . PHE A 1 302 ? 36.597 30.701 -103.750 1.00 80.56 302 PHE A C 1
ATOM 2435 O O . PHE A 1 302 ? 36.127 30.086 -102.790 1.00 80.56 302 PHE A O 1
ATOM 2442 N N . VAL A 1 303 ? 37.898 30.630 -104.058 1.00 78.81 303 VAL A N 1
ATOM 2443 C CA . VAL A 1 303 ? 38.862 29.803 -103.307 1.00 78.81 303 VAL A CA 1
ATOM 2444 C C . VAL A 1 303 ? 39.060 30.321 -101.879 1.00 78.81 303 VAL A C 1
ATOM 2446 O O . VAL A 1 303 ? 39.071 29.522 -100.940 1.00 78.81 303 VAL A O 1
ATOM 2449 N N . THR A 1 304 ? 39.156 31.640 -101.690 1.00 79.88 304 THR A N 1
ATOM 2450 C CA . THR A 1 304 ? 39.296 32.250 -100.355 1.00 79.88 304 THR A CA 1
ATOM 2451 C C . THR A 1 304 ? 38.046 32.038 -99.502 1.00 79.88 304 THR A C 1
ATOM 2453 O O . THR A 1 304 ? 38.160 31.615 -98.351 1.00 79.88 304 THR A O 1
ATOM 2456 N N . PHE A 1 305 ? 36.850 32.221 -100.071 1.00 84.88 305 PHE A N 1
ATOM 2457 C CA . PHE A 1 305 ? 35.588 31.976 -99.366 1.00 84.88 305 PHE A CA 1
ATOM 2458 C C . PHE A 1 305 ? 35.413 30.501 -98.972 1.00 84.88 305 PHE A C 1
ATOM 2460 O O . PHE A 1 305 ? 35.069 30.196 -97.829 1.00 84.88 305 PHE A O 1
ATOM 2467 N N . LYS A 1 306 ? 35.731 29.565 -99.876 1.00 83.00 306 LYS A N 1
ATOM 2468 C CA . LYS A 1 306 ? 35.715 28.123 -99.579 1.00 83.00 306 LYS A CA 1
ATOM 2469 C C . LYS A 1 306 ? 36.706 27.757 -98.466 1.00 83.00 306 LYS A C 1
ATOM 2471 O O . LYS A 1 306 ? 36.359 26.979 -97.579 1.00 83.00 306 LYS A O 1
ATOM 2476 N N . GLY A 1 307 ? 37.912 28.332 -98.486 1.00 83.12 307 GLY A N 1
ATOM 2477 C CA . GLY A 1 307 ? 38.908 28.155 -97.426 1.00 83.12 307 GLY A CA 1
ATOM 2478 C C . GLY A 1 307 ? 38.425 28.677 -96.070 1.00 83.12 307 GLY A C 1
ATOM 2479 O O . GLY A 1 307 ? 38.570 27.989 -95.061 1.00 83.12 307 GLY A O 1
ATOM 2480 N N . LEU A 1 308 ? 37.775 29.845 -96.053 1.00 85.94 308 LEU A N 1
ATOM 2481 C CA . LEU A 1 308 ? 37.203 30.442 -94.843 1.00 85.94 308 LEU A CA 1
ATOM 2482 C C . LEU A 1 308 ? 36.104 29.559 -94.240 1.00 85.94 308 LEU A C 1
ATOM 2484 O O . LEU A 1 308 ? 36.109 29.334 -93.031 1.00 85.94 308 LEU A O 1
ATOM 2488 N N . ILE A 1 309 ? 35.211 29.005 -95.067 1.00 87.88 309 ILE A N 1
ATOM 2489 C CA . ILE A 1 309 ? 34.172 28.074 -94.599 1.00 87.88 309 ILE A CA 1
ATOM 2490 C C . ILE A 1 309 ? 34.805 26.840 -93.949 1.00 87.88 309 ILE A C 1
ATOM 2492 O O . ILE A 1 309 ? 34.427 26.479 -92.835 1.00 87.88 309 ILE A O 1
ATOM 2496 N N . ILE A 1 310 ? 35.785 26.211 -94.606 1.00 86.56 310 ILE A N 1
ATOM 2497 C CA . ILE A 1 310 ? 36.444 25.002 -94.086 1.00 86.56 310 ILE A CA 1
ATOM 2498 C C . ILE A 1 310 ? 37.142 25.298 -92.751 1.00 86.56 310 ILE A C 1
ATOM 2500 O O . ILE A 1 310 ? 36.958 24.556 -91.786 1.00 86.56 310 ILE A O 1
ATOM 2504 N N . LEU A 1 311 ? 37.883 26.408 -92.657 1.00 86.94 311 LEU A N 1
ATOM 2505 C CA . LEU A 1 311 ? 38.536 26.822 -91.412 1.00 86.94 311 LEU A CA 1
ATOM 2506 C C . LEU A 1 311 ? 37.527 27.149 -90.303 1.00 86.94 311 LEU A C 1
ATOM 2508 O O . LEU A 1 311 ? 37.770 26.809 -89.147 1.00 86.94 311 LEU A O 1
ATOM 2512 N N . SER A 1 312 ? 36.387 27.759 -90.636 1.00 86.69 312 SER A N 1
ATOM 2513 C CA . SER A 1 312 ? 35.331 28.065 -89.666 1.00 86.69 312 SER A CA 1
ATOM 2514 C C . SER A 1 312 ? 34.687 26.794 -89.110 1.00 86.69 312 SER A C 1
ATOM 2516 O O . SER A 1 312 ? 34.553 26.658 -87.895 1.00 86.69 312 SER A O 1
ATOM 2518 N N . VAL A 1 313 ? 34.380 25.814 -89.968 1.00 89.50 313 VAL A N 1
ATOM 2519 C CA . VAL A 1 313 ? 33.832 24.513 -89.546 1.00 89.50 313 VAL A CA 1
ATOM 2520 C C . VAL A 1 313 ? 34.824 23.758 -88.655 1.00 89.50 313 VAL A C 1
ATOM 2522 O O . VAL A 1 313 ? 34.438 23.269 -87.594 1.00 89.50 313 VAL A O 1
ATOM 2525 N N . LEU A 1 314 ? 36.108 23.714 -89.029 1.00 88.62 314 LEU A N 1
ATOM 2526 C CA . LEU A 1 314 ? 37.153 23.085 -88.209 1.00 88.62 314 LEU A CA 1
ATOM 2527 C C . LEU A 1 314 ? 37.350 23.817 -86.872 1.00 88.62 314 LEU A C 1
ATOM 2529 O O . LEU A 1 314 ? 37.481 23.175 -85.831 1.00 88.62 314 LEU A O 1
ATOM 2533 N N . GLY A 1 315 ? 37.306 25.152 -86.875 1.00 87.31 315 GLY A N 1
ATOM 2534 C CA . GLY A 1 315 ? 37.379 25.968 -85.663 1.00 87.31 315 GLY A CA 1
ATOM 2535 C C . GLY A 1 315 ? 36.193 25.743 -84.720 1.00 87.31 315 GLY A C 1
ATOM 2536 O O . GLY A 1 315 ? 36.383 25.594 -83.512 1.00 87.31 315 GLY A O 1
ATOM 2537 N N . LEU A 1 316 ? 34.971 25.653 -85.258 1.00 90.31 316 LEU A N 1
ATOM 2538 C CA . LEU A 1 316 ? 33.765 25.332 -84.489 1.00 90.31 316 LEU A CA 1
ATOM 2539 C C . LEU A 1 316 ? 33.827 23.919 -83.904 1.00 90.31 316 LEU A C 1
ATOM 2541 O O . LEU A 1 316 ? 33.480 23.728 -82.737 1.00 90.31 316 LEU A O 1
ATOM 2545 N N . TRP A 1 317 ? 34.326 22.947 -84.673 1.00 90.06 317 TRP A N 1
ATOM 2546 C CA . TRP A 1 317 ? 34.530 21.582 -84.192 1.00 90.06 317 TRP A CA 1
ATOM 2547 C C . TRP A 1 317 ? 35.559 21.529 -83.060 1.00 90.06 317 TRP A C 1
ATOM 2549 O O . TRP A 1 317 ? 35.298 20.929 -82.017 1.00 90.06 317 TRP A O 1
ATOM 2559 N N . ALA A 1 318 ? 36.703 22.199 -83.222 1.00 89.69 318 ALA A N 1
ATOM 2560 C CA . ALA A 1 318 ? 37.720 22.287 -82.178 1.00 89.69 318 ALA A CA 1
ATOM 2561 C C . ALA A 1 318 ? 37.160 22.950 -80.904 1.00 89.69 318 ALA A C 1
ATOM 2563 O O . ALA A 1 318 ? 37.316 22.413 -79.808 1.00 89.69 318 ALA A O 1
ATOM 2564 N N . LYS A 1 319 ? 36.422 24.065 -81.034 1.00 89.25 319 LYS A N 1
ATOM 2565 C CA . LYS A 1 319 ? 35.752 24.742 -79.907 1.00 89.25 319 LYS A CA 1
ATOM 2566 C C . LYS A 1 319 ? 34.752 23.828 -79.196 1.00 89.25 319 LYS A C 1
ATOM 2568 O O . LYS A 1 319 ? 34.698 23.816 -77.965 1.00 89.25 319 LYS A O 1
ATOM 2573 N N . HIS A 1 320 ? 33.958 23.072 -79.950 1.00 88.38 320 HIS A N 1
ATOM 2574 C CA . HIS A 1 320 ? 33.011 22.116 -79.386 1.00 88.38 320 HIS A CA 1
ATOM 2575 C C . HIS A 1 320 ? 33.739 21.007 -78.617 1.00 88.38 320 HIS A C 1
ATOM 2577 O O . HIS A 1 320 ? 33.428 20.773 -77.449 1.00 88.38 320 HIS A O 1
ATOM 2583 N N . ALA A 1 321 ? 34.771 20.407 -79.217 1.00 89.38 321 ALA A N 1
ATOM 2584 C CA . ALA A 1 321 ? 35.589 19.379 -78.579 1.00 89.38 321 ALA A CA 1
ATOM 2585 C C . ALA A 1 321 ? 36.230 19.872 -77.267 1.00 89.38 321 ALA A C 1
ATOM 2587 O O . ALA A 1 321 ? 36.155 19.181 -76.250 1.00 89.38 321 ALA A O 1
ATOM 2588 N N . PHE A 1 322 ? 36.770 21.097 -77.235 1.00 87.81 322 PHE A N 1
ATOM 2589 C CA . PHE A 1 322 ? 37.327 21.681 -76.008 1.00 87.81 322 PHE A CA 1
ATOM 2590 C C . PHE A 1 322 ? 36.265 21.998 -74.949 1.00 87.81 322 PHE A C 1
ATOM 2592 O O . PHE A 1 322 ? 36.507 21.809 -73.758 1.00 87.81 322 PHE A O 1
ATOM 2599 N N . THR A 1 323 ? 35.071 22.427 -75.359 1.00 87.88 323 THR A N 1
ATOM 2600 C CA . THR A 1 323 ? 33.964 22.721 -74.436 1.00 87.88 323 THR A CA 1
ATOM 2601 C C . THR A 1 323 ? 33.445 21.439 -73.779 1.00 87.88 323 THR A C 1
ATOM 2603 O O . THR A 1 323 ? 33.260 21.389 -72.564 1.00 87.88 323 THR A O 1
ATOM 2606 N N . VAL A 1 324 ? 33.283 20.373 -74.568 1.00 87.81 324 VAL A N 1
ATOM 2607 C CA . VAL A 1 324 ? 32.909 19.040 -74.079 1.00 87.81 324 VAL A CA 1
ATOM 2608 C C . VAL A 1 324 ? 34.005 18.465 -73.175 1.00 87.81 324 VAL A C 1
ATOM 2610 O O . VAL A 1 324 ? 33.700 17.942 -72.104 1.00 87.81 324 VAL A O 1
ATOM 2613 N N . SER A 1 325 ? 35.279 18.626 -73.548 1.00 88.38 325 SER A N 1
ATOM 2614 C CA . SER A 1 325 ? 36.425 18.258 -72.705 1.00 88.38 325 SER A CA 1
ATOM 2615 C C . SER A 1 325 ? 36.379 18.957 -71.342 1.00 88.38 325 SER A C 1
ATOM 2617 O O . SER A 1 325 ? 36.477 18.299 -70.308 1.00 88.38 325 SER A O 1
ATOM 2619 N N . ASN A 1 326 ? 36.162 20.276 -71.321 1.00 86.75 326 ASN A N 1
ATOM 2620 C CA . ASN A 1 326 ? 36.076 21.053 -70.082 1.00 86.75 326 ASN A CA 1
ATOM 2621 C C . ASN A 1 326 ? 34.873 20.653 -69.218 1.00 86.75 326 ASN A C 1
ATOM 2623 O O . ASN A 1 326 ? 35.002 20.585 -67.998 1.00 86.75 326 ASN A O 1
ATOM 2627 N N . ALA A 1 327 ? 33.725 20.338 -69.826 1.00 87.06 327 ALA A N 1
ATOM 2628 C CA . ALA A 1 327 ? 32.552 19.856 -69.098 1.00 87.06 327 ALA A CA 1
ATOM 2629 C C . ALA A 1 327 ? 32.818 18.502 -68.415 1.00 87.06 327 ALA A C 1
ATOM 2631 O O . ALA A 1 327 ? 32.533 18.347 -67.226 1.00 87.06 327 ALA A O 1
ATOM 2632 N N . TYR A 1 328 ? 33.429 17.549 -69.131 1.00 88.88 328 TYR A N 1
ATOM 2633 C CA . TYR A 1 328 ? 33.835 16.263 -68.553 1.00 88.88 328 TYR A CA 1
ATOM 2634 C C . TYR A 1 328 ? 34.906 16.420 -67.467 1.00 88.88 328 TYR A C 1
ATOM 2636 O O . TYR A 1 328 ? 34.831 15.745 -66.441 1.00 88.88 328 TYR A O 1
ATOM 2644 N N . MET A 1 329 ? 35.867 17.330 -67.654 1.00 88.69 329 MET A N 1
ATOM 2645 C CA . MET A 1 329 ? 36.885 17.626 -66.644 1.00 88.69 329 MET A CA 1
ATOM 2646 C C . MET A 1 329 ? 36.248 18.205 -65.374 1.00 88.69 329 MET A C 1
ATOM 2648 O O . MET A 1 329 ? 36.518 17.723 -64.277 1.00 88.69 329 MET A O 1
ATOM 2652 N N . HIS A 1 330 ? 35.348 19.181 -65.510 1.00 86.31 330 HIS A N 1
ATOM 2653 C CA . HIS A 1 330 ? 34.675 19.790 -64.365 1.00 86.31 330 HIS A CA 1
ATOM 2654 C C . HIS A 1 330 ? 33.793 18.789 -63.602 1.00 86.31 330 HIS A C 1
ATOM 2656 O O . HIS A 1 330 ? 33.771 18.809 -62.373 1.00 86.31 330 HIS A O 1
ATOM 2662 N N . GLU A 1 331 ? 33.108 17.879 -64.303 1.00 85.38 331 GLU A N 1
ATOM 2663 C CA . GLU A 1 331 ? 32.361 16.801 -63.645 1.00 85.38 331 GLU A CA 1
ATOM 2664 C C . GLU A 1 331 ? 33.300 15.808 -62.940 1.00 85.38 331 GLU A C 1
ATOM 2666 O O . GLU A 1 331 ? 32.986 15.386 -61.833 1.00 85.38 331 GLU A O 1
ATOM 2671 N N . SER A 1 332 ? 34.467 15.476 -63.511 1.00 86.31 332 SER A N 1
ATOM 2672 C CA . SER A 1 332 ? 35.443 14.606 -62.832 1.00 86.31 332 SER A CA 1
ATOM 2673 C C . SER A 1 332 ? 35.954 15.217 -61.521 1.00 86.31 332 SER A C 1
ATOM 2675 O O . SER A 1 332 ? 35.901 14.552 -60.492 1.00 86.31 332 SER A O 1
ATOM 2677 N N . ILE A 1 333 ? 36.317 16.505 -61.514 1.00 84.19 333 ILE A N 1
ATOM 2678 C CA . ILE A 1 333 ? 36.770 17.215 -60.303 1.00 84.19 333 ILE A CA 1
ATOM 2679 C C . ILE A 1 333 ? 35.674 17.210 -59.231 1.00 84.19 333 ILE A C 1
ATOM 2681 O O . ILE A 1 333 ? 35.931 16.834 -58.095 1.00 84.19 333 ILE A O 1
ATOM 2685 N N . LYS A 1 334 ? 34.422 17.507 -59.603 1.00 83.38 334 LYS A N 1
ATOM 2686 C CA . LYS A 1 334 ? 33.289 17.454 -58.662 1.00 83.38 334 LYS A CA 1
ATOM 2687 C C . LYS A 1 334 ? 33.087 16.074 -58.045 1.00 83.38 334 LYS A C 1
ATOM 2689 O O . LYS A 1 334 ? 32.669 15.967 -56.895 1.00 83.38 334 LYS A O 1
ATOM 2694 N N . ARG A 1 335 ? 33.302 15.010 -58.819 1.00 82.75 335 ARG A N 1
ATOM 2695 C CA . ARG A 1 335 ? 33.185 13.635 -58.321 1.00 82.75 335 ARG A CA 1
ATOM 2696 C C . ARG A 1 335 ? 34.342 13.285 -57.395 1.00 82.75 335 ARG A C 1
ATOM 2698 O O . ARG A 1 335 ? 34.074 12.670 -56.369 1.00 82.75 335 ARG A O 1
ATOM 2705 N N . SER A 1 336 ? 35.544 13.763 -57.704 1.00 82.81 336 SER A N 1
ATOM 2706 C CA . SER A 1 336 ? 36.714 13.677 -56.828 1.00 82.81 336 SER A CA 1
ATOM 2707 C C . SER A 1 336 ? 36.467 14.374 -55.490 1.00 82.81 336 SER A C 1
ATOM 2709 O O . SER A 1 336 ? 36.640 13.766 -54.441 1.00 82.81 336 SER A O 1
ATOM 2711 N N . ASP A 1 337 ? 35.925 15.597 -55.509 1.00 81.88 337 ASP A N 1
ATOM 2712 C CA . ASP A 1 337 ? 35.595 16.351 -54.293 1.00 81.88 337 ASP A CA 1
ATOM 2713 C C . ASP A 1 337 ? 34.537 15.629 -53.438 1.00 81.88 337 ASP A C 1
ATOM 2715 O O . ASP A 1 337 ? 34.656 15.573 -52.214 1.00 81.88 337 ASP A O 1
ATOM 2719 N N . ARG A 1 338 ? 33.518 15.020 -54.067 1.00 83.75 338 ARG A N 1
ATOM 2720 C CA . ARG A 1 338 ? 32.506 14.206 -53.362 1.00 83.75 338 ARG A CA 1
ATOM 2721 C C . ARG A 1 338 ? 33.091 12.915 -52.791 1.00 83.75 338 ARG A C 1
ATOM 2723 O O . ARG A 1 338 ? 32.733 12.540 -51.679 1.00 83.75 338 ARG A O 1
ATOM 2730 N N . ALA A 1 339 ? 33.969 12.240 -53.531 1.00 82.94 339 ALA A N 1
ATOM 2731 C CA . ALA A 1 339 ? 34.667 11.054 -53.042 1.00 82.94 339 ALA A CA 1
ATOM 2732 C C . ALA A 1 339 ? 35.580 11.412 -51.861 1.00 82.94 339 ALA A C 1
ATOM 2734 O O . ALA A 1 339 ? 35.573 10.732 -50.840 1.00 82.94 339 ALA A O 1
ATOM 2735 N N . HIS A 1 340 ? 36.296 12.529 -51.951 1.00 79.88 340 HIS A N 1
ATOM 2736 C CA . HIS A 1 340 ? 37.150 13.038 -50.887 1.00 79.88 340 HIS A CA 1
ATOM 2737 C C . HIS A 1 340 ? 36.352 13.407 -49.631 1.00 79.88 340 HIS A C 1
ATOM 2739 O O . HIS A 1 340 ? 36.739 13.010 -48.533 1.00 79.88 340 HIS A O 1
ATOM 2745 N N . ALA A 1 341 ? 35.203 14.077 -49.794 1.00 80.00 341 ALA A N 1
ATOM 2746 C CA . ALA A 1 341 ? 34.268 14.310 -48.701 1.00 80.00 341 ALA A CA 1
ATOM 2747 C C . ALA A 1 341 ? 33.845 12.974 -48.081 1.00 80.00 341 ALA A C 1
ATOM 2749 O O . ALA A 1 341 ? 34.174 12.721 -46.939 1.00 80.00 341 ALA A O 1
ATOM 2750 N N . ILE A 1 342 ? 33.247 12.040 -48.822 1.00 79.50 342 ILE A N 1
ATOM 2751 C CA . ILE A 1 342 ? 32.807 10.746 -48.261 1.00 79.50 342 ILE A CA 1
ATOM 2752 C C . ILE A 1 342 ? 33.956 9.975 -47.569 1.00 79.50 342 ILE A C 1
ATOM 2754 O O . ILE A 1 342 ? 33.739 9.339 -46.535 1.00 79.50 342 ILE A O 1
ATOM 2758 N N . ASN A 1 343 ? 35.190 10.081 -48.070 1.00 78.81 343 ASN A N 1
ATOM 2759 C CA . ASN A 1 343 ? 36.365 9.438 -47.483 1.00 78.81 343 ASN A CA 1
ATOM 2760 C C . ASN A 1 343 ? 36.736 9.991 -46.096 1.00 78.81 343 ASN A C 1
ATOM 2762 O O . ASN A 1 343 ? 37.130 9.225 -45.219 1.00 78.81 343 ASN A O 1
ATOM 2766 N N . PHE A 1 344 ? 36.550 11.288 -45.838 1.00 74.94 344 PHE A N 1
ATOM 2767 C CA . PHE A 1 344 ? 36.722 11.814 -44.481 1.00 74.94 344 PHE A CA 1
ATOM 2768 C C . PHE A 1 344 ? 35.648 11.274 -43.505 1.00 74.94 344 PHE A C 1
ATOM 2770 O O . PHE A 1 344 ? 35.872 11.247 -42.299 1.00 74.94 344 PHE A O 1
ATOM 2777 N N . GLY A 1 345 ? 34.495 10.815 -44.007 1.00 76.81 345 GLY A N 1
ATOM 2778 C CA . GLY A 1 345 ? 33.355 10.368 -43.207 1.00 76.81 345 GLY A CA 1
ATOM 2779 C C . GLY A 1 345 ? 33.566 8.914 -42.837 1.00 76.81 345 GLY A C 1
ATOM 2780 O O . GLY A 1 345 ? 33.338 8.508 -41.702 1.00 76.81 345 GLY A O 1
ATOM 2781 N N . LYS A 1 346 ? 34.157 8.166 -43.776 1.00 77.81 346 LYS A N 1
ATOM 2782 C CA . LYS A 1 346 ? 34.803 6.886 -43.509 1.00 77.81 346 LYS A CA 1
ATOM 2783 C C . LYS A 1 346 ? 35.867 7.002 -42.410 1.00 77.81 346 LYS A C 1
ATOM 2785 O O . LYS A 1 346 ? 35.832 6.226 -41.467 1.00 77.81 346 LYS A O 1
ATOM 2790 N N . LEU A 1 347 ? 36.766 7.986 -42.491 1.00 75.00 347 LEU A N 1
ATOM 2791 C CA . LEU A 1 347 ? 37.792 8.205 -41.464 1.00 75.00 347 LEU A CA 1
ATOM 2792 C C . LEU A 1 347 ? 37.173 8.552 -40.099 1.00 75.00 347 LEU A C 1
ATOM 2794 O O . LEU A 1 347 ? 37.613 8.039 -39.075 1.00 75.00 347 LEU A O 1
ATOM 2798 N N . TYR A 1 348 ? 36.135 9.391 -40.074 1.00 72.94 348 TYR A N 1
ATOM 2799 C CA . TYR A 1 348 ? 35.417 9.718 -38.842 1.00 72.94 348 TYR A CA 1
ATOM 2800 C C . TYR A 1 348 ? 34.794 8.471 -38.202 1.00 72.94 348 TYR A C 1
ATOM 2802 O O . TYR A 1 348 ? 34.930 8.264 -37.000 1.00 72.94 348 TYR A O 1
ATOM 2810 N N . LEU A 1 349 ? 34.173 7.611 -39.009 1.00 73.94 349 LEU A N 1
ATOM 2811 C CA . LEU A 1 349 ? 33.651 6.317 -38.577 1.00 73.94 349 LEU A CA 1
ATOM 2812 C C . LEU A 1 349 ? 34.736 5.370 -38.055 1.00 73.94 349 LEU A C 1
ATOM 2814 O O . LEU A 1 349 ? 34.518 4.699 -37.054 1.00 73.94 349 LEU A O 1
ATOM 2818 N N . GLU A 1 350 ? 35.898 5.320 -38.704 1.00 72.25 350 GLU A N 1
ATOM 2819 C CA . GLU A 1 350 ? 37.025 4.488 -38.263 1.00 72.25 350 GLU A CA 1
ATOM 2820 C C . GLU A 1 350 ? 37.617 4.981 -36.924 1.00 72.25 350 GLU A C 1
ATOM 2822 O O . GLU A 1 350 ? 38.062 4.165 -36.121 1.00 72.25 350 GLU A O 1
ATOM 2827 N N . ILE A 1 351 ? 37.595 6.295 -36.650 1.00 69.62 351 ILE A N 1
ATOM 2828 C CA . ILE A 1 351 ? 38.132 6.887 -35.407 1.00 69.62 351 ILE A CA 1
ATOM 2829 C C . ILE A 1 351 ? 37.106 6.875 -34.263 1.00 69.62 351 ILE A C 1
ATOM 2831 O O . ILE A 1 351 ? 37.462 6.592 -33.119 1.00 69.62 351 ILE A O 1
ATOM 2835 N N . TYR A 1 352 ? 35.845 7.206 -34.550 1.00 68.19 352 TYR A N 1
ATOM 2836 C CA . TYR A 1 352 ? 34.807 7.459 -33.543 1.00 68.19 352 TYR A CA 1
ATOM 2837 C C . TYR A 1 352 ? 33.673 6.428 -33.544 1.00 68.19 352 TYR A C 1
ATOM 2839 O O . TYR A 1 352 ? 32.786 6.514 -32.700 1.00 68.19 352 TYR A O 1
ATOM 2847 N N . GLY A 1 353 ? 33.687 5.424 -34.426 1.00 63.59 353 GLY A N 1
ATOM 2848 C CA . GLY A 1 353 ? 32.590 4.461 -34.614 1.00 63.59 353 GLY A CA 1
ATOM 2849 C C . GLY A 1 353 ? 32.147 3.679 -33.369 1.00 63.59 353 GLY A C 1
ATOM 2850 O O . GLY A 1 353 ? 31.095 3.053 -33.400 1.00 63.59 353 GLY A O 1
ATOM 2851 N N . ASN A 1 354 ? 32.897 3.742 -32.265 1.00 59.66 354 ASN A N 1
ATOM 2852 C CA . ASN A 1 354 ? 32.538 3.160 -30.967 1.00 59.66 354 ASN A CA 1
ATOM 2853 C C . ASN A 1 354 ? 31.583 4.013 -30.112 1.00 59.66 354 ASN A C 1
ATOM 2855 O O . ASN A 1 354 ? 31.125 3.565 -29.064 1.00 59.66 354 ASN A O 1
ATOM 2859 N N . SER A 1 355 ? 31.274 5.245 -30.526 1.00 61.03 355 SER A N 1
ATOM 2860 C CA . SER A 1 355 ? 30.433 6.163 -29.742 1.00 61.03 355 SER A CA 1
ATOM 2861 C C . SER A 1 355 ? 29.393 6.942 -30.546 1.00 61.03 355 SER A C 1
ATOM 2863 O O . SER A 1 355 ? 28.723 7.791 -29.968 1.00 61.03 355 SER A O 1
ATOM 2865 N N . VAL A 1 356 ? 29.270 6.704 -31.854 1.00 65.12 356 VAL A N 1
ATOM 2866 C CA . VAL A 1 356 ? 28.435 7.542 -32.729 1.00 65.12 356 VAL A CA 1
ATOM 2867 C C . VAL A 1 356 ? 27.026 6.958 -32.842 1.00 65.12 356 VAL A C 1
ATOM 2869 O O . VAL A 1 356 ? 26.846 5.823 -33.292 1.00 65.12 356 VAL A O 1
ATOM 2872 N N . ASP A 1 357 ? 26.018 7.738 -32.440 1.00 65.06 357 ASP A N 1
ATOM 2873 C CA . ASP A 1 357 ? 24.608 7.350 -32.567 1.00 65.06 357 ASP A CA 1
ATOM 2874 C C . ASP A 1 357 ? 24.160 7.371 -34.040 1.00 65.06 357 ASP A C 1
ATOM 2876 O O . ASP A 1 357 ? 24.678 8.113 -34.878 1.00 65.06 357 ASP A O 1
ATOM 2880 N N . ARG A 1 358 ? 23.126 6.592 -34.378 1.00 65.25 358 ARG A N 1
ATOM 2881 C CA . ARG A 1 358 ? 22.550 6.546 -35.733 1.00 65.25 358 ARG A CA 1
ATOM 2882 C C . ARG A 1 358 ? 22.177 7.940 -36.249 1.00 65.25 358 ARG A C 1
ATOM 2884 O O . ARG A 1 358 ? 22.299 8.183 -37.447 1.00 65.25 358 ARG A O 1
ATOM 2891 N N . LYS A 1 359 ? 21.686 8.824 -35.375 1.00 71.94 359 LYS A N 1
ATOM 2892 C CA . LYS A 1 359 ? 21.308 10.195 -35.748 1.00 71.94 359 LYS A CA 1
ATOM 2893 C C . LYS A 1 359 ? 22.522 11.013 -36.178 1.00 71.94 359 LYS A C 1
ATOM 2895 O O . LYS A 1 359 ? 22.490 11.623 -37.238 1.00 71.94 359 LYS A O 1
ATOM 2900 N N . GLU A 1 360 ? 23.610 10.922 -35.421 1.00 70.06 360 GLU A N 1
ATOM 2901 C CA . GLU A 1 360 ? 24.867 11.607 -35.729 1.00 70.06 360 GLU A CA 1
ATOM 2902 C C . GLU A 1 360 ? 25.468 11.112 -37.052 1.00 70.06 360 GLU A C 1
ATOM 2904 O O . GLU A 1 360 ? 25.959 11.912 -37.843 1.00 70.06 360 GLU A O 1
ATOM 2909 N N . LEU A 1 361 ? 25.354 9.812 -37.360 1.00 69.31 361 LEU A N 1
ATOM 2910 C CA . LEU A 1 361 ? 25.769 9.275 -38.664 1.00 69.31 361 LEU A CA 1
ATOM 2911 C C . LEU A 1 361 ? 25.006 9.896 -39.833 1.00 69.31 361 LEU A C 1
ATOM 2913 O O . LEU A 1 361 ? 25.613 10.240 -40.846 1.00 69.31 361 LEU A O 1
ATOM 2917 N N . ILE A 1 362 ? 23.684 10.021 -39.707 1.00 70.69 362 ILE A N 1
ATOM 2918 C CA . ILE A 1 362 ? 22.848 10.615 -40.754 1.00 70.69 362 ILE A CA 1
ATOM 2919 C C . ILE A 1 362 ? 23.253 12.077 -40.964 1.00 70.69 362 ILE A C 1
ATOM 2921 O O . ILE A 1 362 ? 23.515 12.465 -42.102 1.00 70.69 362 ILE A O 1
ATOM 2925 N N . ASP A 1 363 ? 23.419 12.835 -39.879 1.00 72.50 363 ASP A N 1
ATOM 2926 C CA . ASP A 1 363 ? 23.803 14.249 -39.931 1.00 72.50 363 ASP A CA 1
ATOM 2927 C C . ASP A 1 363 ? 25.183 14.461 -40.584 1.00 72.50 363 ASP A C 1
ATOM 2929 O O . ASP A 1 363 ? 25.385 15.416 -41.343 1.00 72.50 363 ASP A O 1
ATOM 2933 N N . ILE A 1 364 ? 26.144 13.564 -40.333 1.00 69.88 364 ILE A N 1
ATOM 2934 C CA . ILE A 1 364 ? 27.488 13.636 -40.926 1.00 69.88 364 ILE A CA 1
ATOM 2935 C C . ILE A 1 364 ? 27.432 13.406 -42.441 1.00 69.88 364 ILE A C 1
ATOM 2937 O O . ILE A 1 364 ? 28.018 14.178 -43.201 1.00 69.88 364 ILE A O 1
ATOM 2941 N N . PHE A 1 365 ? 26.719 12.376 -42.906 1.00 69.75 365 PHE A N 1
ATOM 2942 C CA . PHE A 1 365 ? 26.670 12.059 -44.338 1.00 69.75 365 PHE A CA 1
ATOM 2943 C C . PHE A 1 365 ? 25.740 12.981 -45.137 1.00 69.75 365 PHE A C 1
ATOM 2945 O O . PHE A 1 365 ? 26.025 13.255 -46.307 1.00 69.75 365 PHE A O 1
ATOM 2952 N N . GLU A 1 366 ? 24.665 13.493 -44.533 1.00 70.88 366 GLU A N 1
ATOM 2953 C CA . GLU A 1 366 ? 23.738 14.425 -45.185 1.00 70.88 366 GLU A CA 1
ATOM 2954 C C . GLU A 1 366 ? 24.435 15.738 -45.555 1.00 70.88 366 GLU A C 1
ATOM 2956 O O . GLU A 1 366 ? 24.363 16.180 -46.703 1.00 70.88 366 GLU A O 1
ATOM 2961 N N . ASN A 1 367 ? 25.211 16.304 -44.628 1.00 65.06 367 ASN A N 1
ATOM 2962 C CA . ASN A 1 367 ? 25.926 17.563 -44.846 1.00 65.06 367 ASN A CA 1
ATOM 2963 C C . ASN A 1 367 ? 27.082 17.451 -45.854 1.00 65.06 367 ASN A C 1
ATOM 2965 O O . ASN A 1 367 ? 27.579 18.460 -46.357 1.00 65.06 367 ASN A O 1
ATOM 2969 N N . TRP A 1 368 ? 27.543 16.234 -46.140 1.00 68.62 368 TRP A N 1
ATOM 2970 C CA . TRP A 1 368 ? 28.711 15.983 -46.988 1.00 68.62 368 TRP A CA 1
ATOM 2971 C C . TRP A 1 368 ? 28.343 15.578 -48.413 1.00 68.62 368 TRP A C 1
ATOM 2973 O O . TRP A 1 368 ? 29.179 15.619 -49.323 1.00 68.62 368 TRP A O 1
ATOM 2983 N N . ASN A 1 369 ? 27.070 15.262 -48.644 1.00 63.03 369 ASN A N 1
ATOM 2984 C CA . ASN A 1 369 ? 26.500 15.147 -49.973 1.00 63.03 369 ASN A CA 1
ATOM 2985 C C . ASN A 1 369 ? 26.295 16.548 -50.580 1.00 63.03 369 ASN A C 1
ATOM 2987 O O . ASN A 1 369 ? 25.185 17.068 -50.651 1.00 63.03 369 ASN A O 1
ATOM 2991 N N . ILE A 1 370 ? 27.385 17.180 -51.022 1.00 57.03 370 ILE A N 1
ATOM 2992 C CA . ILE A 1 370 ? 27.354 18.518 -51.624 1.00 57.03 370 ILE A CA 1
ATOM 2993 C C . ILE A 1 370 ? 26.508 18.477 -52.909 1.00 57.03 370 ILE A C 1
ATOM 2995 O O . ILE A 1 370 ? 26.935 17.952 -53.949 1.00 57.03 370 ILE A O 1
ATOM 2999 N N . THR A 1 371 ? 25.311 19.069 -52.858 1.00 54.44 371 THR A N 1
ATOM 3000 C CA . THR A 1 371 ? 24.432 19.298 -54.012 1.00 54.44 371 THR A CA 1
ATOM 3001 C C . THR A 1 371 ? 25.054 20.335 -54.945 1.00 54.44 371 THR A C 1
ATOM 3003 O O . THR A 1 371 ? 24.743 21.521 -54.890 1.00 54.44 371 THR A O 1
ATOM 3006 N N . SER A 1 372 ? 25.969 19.902 -55.810 1.00 52.31 372 SER A N 1
ATOM 3007 C CA . SER A 1 372 ? 26.524 20.744 -56.873 1.00 52.31 372 SER A CA 1
ATOM 3008 C C . SER A 1 372 ? 25.810 20.479 -58.203 1.00 52.31 372 SER A C 1
ATOM 3010 O O . SER A 1 372 ? 25.776 19.345 -58.686 1.00 52.31 372 SER A O 1
ATOM 3012 N N . GLU A 1 373 ? 25.227 21.531 -58.790 1.00 58.31 373 GLU A N 1
ATOM 3013 C CA . GLU A 1 373 ? 24.597 21.506 -60.119 1.00 58.31 373 GLU A CA 1
ATOM 3014 C C . GLU A 1 373 ? 25.565 20.958 -61.183 1.00 58.31 373 GLU A C 1
ATOM 3016 O O . GLU A 1 373 ? 26.770 21.239 -61.155 1.00 58.31 373 GLU A O 1
ATOM 3021 N N . SER A 1 374 ? 25.052 20.167 -62.130 1.00 55.41 374 SER A N 1
ATOM 3022 C CA . SER A 1 374 ? 25.868 19.499 -63.152 1.00 55.41 374 SER A CA 1
ATOM 3023 C C . SER A 1 374 ? 26.598 20.496 -64.060 1.00 55.41 374 SER A C 1
ATOM 3025 O O . SER A 1 374 ? 26.049 21.515 -64.463 1.00 55.41 374 SER A O 1
ATOM 3027 N N . ALA A 1 375 ? 27.839 20.191 -64.450 1.00 58.00 375 ALA A N 1
ATOM 3028 C CA . ALA A 1 375 ? 28.546 20.984 -65.464 1.00 58.00 375 ALA A CA 1
ATOM 3029 C C . ALA A 1 375 ? 27.818 20.986 -66.827 1.00 58.00 375 ALA A C 1
ATOM 3031 O O . ALA A 1 375 ? 27.942 21.931 -67.605 1.00 58.00 375 ALA A O 1
ATOM 3032 N N . PHE A 1 376 ? 27.034 19.937 -67.095 1.00 57.97 376 PHE A N 1
ATOM 3033 C CA . PHE A 1 376 ? 26.301 19.750 -68.344 1.00 57.97 376 PHE A CA 1
ATOM 3034 C C . PHE A 1 376 ? 25.026 20.596 -68.435 1.00 57.97 376 PHE A C 1
ATOM 3036 O O . PHE A 1 376 ? 24.590 20.884 -69.545 1.00 57.97 376 PHE A O 1
ATOM 3043 N N . SER A 1 377 ? 24.457 21.060 -67.313 1.00 55.41 377 SER A N 1
ATOM 3044 C CA . SER A 1 377 ? 23.283 21.949 -67.347 1.00 55.41 377 SER A CA 1
ATOM 3045 C C . SER A 1 377 ? 23.637 23.371 -67.798 1.00 55.41 377 SER A C 1
ATOM 3047 O O . SER A 1 377 ? 22.803 24.051 -68.390 1.00 55.41 377 SER A O 1
ATOM 3049 N N . LYS A 1 378 ? 24.891 23.804 -67.598 1.00 53.94 378 LYS A N 1
ATOM 3050 C CA . LYS A 1 378 ? 25.421 25.081 -68.115 1.00 53.94 378 LYS A CA 1
ATOM 3051 C C . LYS A 1 378 ? 25.936 24.989 -69.557 1.00 53.94 378 LYS A C 1
ATOM 3053 O O . LYS A 1 378 ? 26.123 26.018 -70.196 1.00 53.94 378 LYS A O 1
ATOM 3058 N N . ALA A 1 379 ? 26.123 23.782 -70.092 1.00 48.72 379 ALA A N 1
ATOM 3059 C CA . ALA A 1 379 ? 26.539 23.532 -71.474 1.00 48.72 379 ALA A CA 1
ATOM 3060 C C . ALA A 1 379 ? 25.344 23.513 -72.455 1.00 48.72 379 ALA A C 1
ATOM 3062 O O . ALA A 1 379 ? 25.294 22.694 -73.371 1.00 48.72 379 ALA A O 1
ATOM 3063 N N . ASN A 1 380 ? 24.357 24.392 -72.251 1.00 40.75 380 ASN A N 1
ATOM 3064 C CA . ASN A 1 380 ? 23.192 24.516 -73.125 1.00 40.75 380 ASN A CA 1
ATOM 3065 C C . ASN A 1 380 ? 23.630 25.129 -74.482 1.00 40.75 380 ASN A C 1
ATOM 3067 O O . ASN A 1 380 ? 24.267 26.188 -74.480 1.00 40.75 380 ASN A O 1
ATOM 3071 N N . PRO A 1 381 ? 23.311 24.522 -75.646 1.00 47.12 381 PRO A N 1
ATOM 3072 C CA . PRO A 1 381 ? 23.739 24.993 -76.973 1.00 47.12 381 PRO A CA 1
ATOM 3073 C C . PRO A 1 381 ? 23.162 26.353 -77.407 1.00 47.12 381 PRO A C 1
ATOM 3075 O O . PRO A 1 381 ? 23.458 26.805 -78.506 1.00 47.12 381 PRO A O 1
ATOM 3078 N N . ALA A 1 382 ? 22.401 27.050 -76.558 1.00 42.94 382 ALA A N 1
ATOM 3079 C CA . ALA A 1 382 ? 21.976 28.432 -76.796 1.00 42.94 382 ALA A CA 1
ATOM 3080 C C . ALA A 1 382 ? 23.152 29.437 -76.821 1.00 42.94 382 ALA A C 1
ATOM 3082 O O . ALA A 1 382 ? 23.040 30.503 -77.406 1.00 42.94 382 ALA A O 1
ATOM 3083 N N . GLY A 1 383 ? 24.314 29.084 -76.254 1.00 42.03 383 GLY A N 1
ATOM 3084 C CA . GLY A 1 383 ? 25.562 29.851 -76.409 1.00 42.03 383 GLY A CA 1
ATOM 3085 C C . GLY A 1 383 ? 26.303 29.598 -77.733 1.00 42.03 383 GLY A C 1
ATOM 3086 O O . GLY A 1 383 ? 27.427 30.072 -77.914 1.00 42.03 383 GLY A O 1
ATOM 3087 N N . PHE A 1 384 ? 25.707 28.809 -78.634 1.00 45.72 384 PHE A N 1
ATOM 3088 C CA . PHE A 1 384 ? 26.169 28.587 -80.003 1.00 45.72 384 PHE A CA 1
ATOM 3089 C C . PHE A 1 384 ? 25.500 29.563 -80.982 1.00 45.72 384 PHE A C 1
ATOM 3091 O O . PHE A 1 384 ? 25.404 29.268 -82.165 1.00 45.72 384 PHE A O 1
ATOM 3098 N N . GLU A 1 385 ? 25.050 30.735 -80.535 1.00 41.16 385 GLU A N 1
ATOM 3099 C CA . GLU A 1 385 ? 24.951 31.860 -81.458 1.00 41.16 385 GLU A CA 1
ATOM 3100 C C . GLU A 1 385 ? 26.379 32.312 -81.761 1.00 41.16 385 GLU A C 1
ATOM 3102 O O . GLU A 1 385 ? 27.109 32.764 -80.867 1.00 41.16 385 GLU A O 1
ATOM 3107 N N . PRO A 1 386 ? 26.863 32.136 -82.999 1.00 46.09 386 PRO A N 1
ATOM 3108 C CA . PRO A 1 386 ? 28.116 32.750 -83.345 1.00 46.09 386 PRO A CA 1
ATOM 3109 C C . PRO A 1 386 ? 27.870 34.258 -83.229 1.00 46.09 386 PRO A C 1
ATOM 3111 O O . PRO A 1 386 ? 27.079 34.790 -83.992 1.00 46.09 386 PRO A O 1
ATOM 3114 N N . GLN A 1 387 ? 28.612 34.973 -82.371 1.00 49.75 387 GLN A N 1
ATOM 3115 C CA . GLN A 1 387 ? 28.718 36.454 -82.369 1.00 49.75 387 GLN A CA 1
ATOM 3116 C C . GLN A 1 387 ? 29.056 37.057 -83.758 1.00 49.75 387 GLN A C 1
ATOM 3118 O O . GLN A 1 387 ? 29.249 38.258 -83.917 1.00 49.75 387 GLN A O 1
ATOM 3123 N N . ILE A 1 388 ? 29.208 36.201 -84.764 1.00 55.75 388 ILE A N 1
ATOM 3124 C CA . ILE A 1 388 ? 29.291 36.483 -86.179 1.00 55.75 388 ILE A CA 1
ATOM 3125 C C . ILE A 1 388 ? 27.946 37.019 -86.708 1.00 55.75 388 ILE A C 1
ATOM 3127 O O . ILE A 1 388 ? 27.997 37.890 -87.561 1.00 55.75 388 ILE A O 1
ATOM 3131 N N . SER A 1 389 ? 26.770 36.601 -86.211 1.00 54.09 389 SER A N 1
ATOM 3132 C CA . SER A 1 389 ? 25.472 37.147 -86.667 1.00 54.09 389 SER A CA 1
ATOM 3133 C C . SER A 1 389 ? 25.340 38.639 -86.353 1.00 54.09 389 SER A C 1
ATOM 3135 O O . SER A 1 389 ? 25.131 39.438 -87.262 1.00 54.09 389 SER A O 1
ATOM 3137 N N . ASP A 1 390 ? 25.609 39.035 -85.108 1.00 59.62 390 ASP A N 1
ATOM 3138 C CA . ASP A 1 390 ? 25.555 40.442 -84.683 1.00 59.62 390 ASP A CA 1
ATOM 3139 C C . ASP A 1 390 ? 26.633 41.301 -85.369 1.00 59.62 390 ASP A C 1
ATOM 3141 O O . ASP A 1 390 ? 26.431 42.481 -85.677 1.00 59.62 390 ASP A O 1
ATOM 3145 N N . LYS A 1 391 ? 27.798 40.703 -85.654 1.00 64.06 391 LYS A N 1
ATOM 3146 C CA . LYS A 1 391 ? 28.887 41.357 -86.397 1.00 64.06 391 LYS A CA 1
ATOM 3147 C C . LYS A 1 391 ? 28.606 41.464 -87.902 1.00 64.06 391 LYS A C 1
ATOM 3149 O O . LYS A 1 391 ? 29.017 42.440 -88.524 1.00 64.06 391 LYS A O 1
ATOM 3154 N N . ILE A 1 392 ? 27.892 40.505 -88.492 1.00 67.06 392 ILE A N 1
ATOM 3155 C CA . ILE A 1 392 ? 27.432 40.561 -89.887 1.00 67.06 392 ILE A CA 1
ATOM 3156 C C . ILE A 1 392 ? 26.340 41.624 -90.035 1.00 67.06 392 ILE A C 1
ATOM 3158 O O . ILE A 1 392 ? 26.405 42.416 -90.973 1.00 67.06 392 ILE A O 1
ATOM 3162 N N . ASP A 1 393 ? 25.402 41.716 -89.090 1.00 70.50 393 ASP A N 1
ATOM 3163 C CA . ASP A 1 393 ? 24.347 42.737 -89.107 1.00 70.50 393 ASP A CA 1
ATOM 3164 C C . ASP A 1 393 ? 24.902 44.158 -88.969 1.00 70.50 393 ASP A C 1
ATOM 3166 O O . ASP A 1 393 ? 24.441 45.090 -89.635 1.00 70.50 393 ASP A O 1
ATOM 3170 N N . THR A 1 394 ? 25.937 44.345 -88.151 1.00 73.50 394 THR A N 1
ATOM 3171 C CA . THR A 1 394 ? 26.621 45.641 -88.039 1.00 73.50 394 THR A CA 1
ATOM 3172 C C . THR A 1 394 ? 27.431 45.988 -89.293 1.00 73.50 394 THR A C 1
ATOM 3174 O O . THR A 1 394 ? 27.365 47.133 -89.741 1.00 73.50 394 THR A O 1
ATOM 3177 N N . LEU A 1 395 ? 28.106 45.027 -89.935 1.00 69.06 395 LEU A N 1
ATOM 3178 C CA . LEU A 1 395 ? 28.795 45.253 -91.218 1.00 69.06 395 LEU A CA 1
ATOM 3179 C C . LEU A 1 395 ? 27.822 45.539 -92.376 1.00 69.06 395 LEU A C 1
ATOM 3181 O O . LEU A 1 395 ? 28.069 46.444 -93.172 1.00 69.06 395 LEU A O 1
ATOM 3185 N N . LEU A 1 396 ? 26.687 44.835 -92.446 1.00 73.44 396 LEU A N 1
ATOM 3186 C CA . LEU A 1 396 ? 25.631 45.086 -93.435 1.00 73.44 396 LEU A CA 1
ATOM 3187 C C . LEU A 1 396 ? 24.995 46.470 -93.260 1.00 73.44 396 LEU A C 1
ATOM 3189 O O . LEU A 1 396 ? 24.687 47.132 -94.252 1.00 73.44 396 LEU A O 1
ATOM 3193 N N . ARG A 1 397 ? 24.839 46.944 -92.017 1.00 75.50 397 ARG A N 1
ATOM 3194 C CA . ARG A 1 397 ? 24.387 48.318 -91.741 1.00 75.50 397 ARG A CA 1
ATOM 3195 C C . ARG A 1 397 ? 25.397 49.366 -92.205 1.00 75.50 397 ARG A C 1
ATOM 3197 O O . ARG A 1 397 ? 24.978 50.360 -92.787 1.00 75.50 397 ARG A O 1
ATOM 3204 N N . ILE A 1 398 ? 26.694 49.143 -91.998 1.00 77.81 398 ILE A N 1
ATOM 3205 C CA . ILE A 1 398 ? 27.749 50.077 -92.430 1.00 77.81 398 ILE A CA 1
A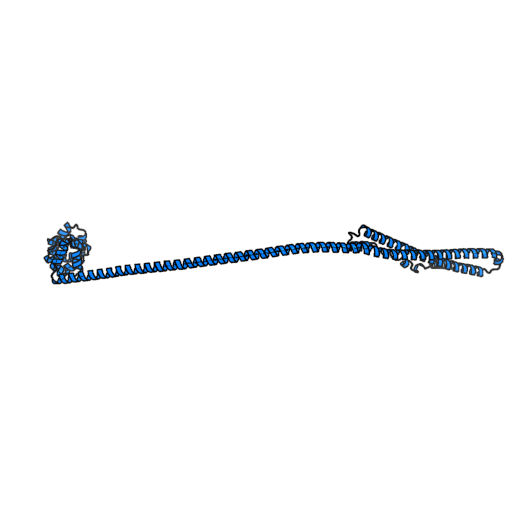TOM 3206 C C . ILE A 1 398 ? 27.815 50.164 -93.966 1.00 77.81 398 ILE A C 1
ATOM 3208 O O . ILE A 1 398 ? 27.849 51.263 -94.514 1.00 77.81 398 ILE A O 1
ATOM 3212 N N . ILE A 1 399 ? 27.731 49.030 -94.671 1.00 73.88 399 ILE A N 1
ATOM 3213 C CA . ILE A 1 399 ? 27.741 48.991 -96.146 1.00 73.88 399 ILE A CA 1
ATOM 3214 C C . ILE A 1 399 ? 26.484 49.654 -96.741 1.00 73.88 399 ILE A C 1
ATOM 3216 O O . ILE A 1 399 ? 26.571 50.378 -97.732 1.00 73.88 399 ILE A O 1
ATOM 3220 N N . ASN A 1 400 ? 25.312 49.455 -96.127 1.00 74.44 400 ASN A N 1
ATOM 3221 C CA . ASN A 1 400 ? 24.075 50.110 -96.568 1.00 74.44 400 ASN A CA 1
ATOM 3222 C C . ASN A 1 400 ? 24.036 51.618 -96.272 1.00 74.44 400 ASN A C 1
ATOM 3224 O O . ASN A 1 400 ? 23.314 52.336 -96.960 1.00 74.44 400 ASN A O 1
ATOM 3228 N N . LEU A 1 401 ? 24.790 52.107 -95.282 1.00 65.56 401 LEU A N 1
ATOM 3229 C CA . LEU A 1 401 ? 24.927 53.543 -95.022 1.00 65.56 401 LEU A CA 1
ATOM 3230 C C . LEU A 1 401 ? 25.838 54.217 -96.057 1.00 65.56 401 LEU A C 1
ATOM 3232 O O . LEU A 1 401 ? 25.482 55.281 -96.550 1.00 65.56 401 LEU A O 1
ATOM 3236 N N . GLN A 1 402 ? 26.929 53.566 -96.477 1.00 58.25 402 GLN A N 1
ATOM 3237 C CA . GLN A 1 402 ? 27.816 54.095 -97.525 1.00 58.25 402 GLN A CA 1
ATOM 3238 C C . GLN A 1 402 ? 27.141 54.208 -98.901 1.00 58.25 402 GLN A C 1
ATOM 3240 O O . GLN A 1 402 ? 27.413 55.140 -99.642 1.00 58.25 402 GLN A O 1
ATOM 3245 N N . LYS A 1 403 ? 26.208 53.307 -99.237 1.00 52.62 403 LYS A N 1
ATOM 3246 C CA . LYS A 1 403 ? 25.460 53.356 -100.509 1.00 52.62 403 LYS A CA 1
ATOM 3247 C C . LYS A 1 403 ? 24.387 54.459 -100.560 1.00 52.62 403 LYS A C 1
ATOM 3249 O O . LYS A 1 403 ? 23.680 54.577 -101.554 1.00 52.62 403 LYS A O 1
ATOM 3254 N N . LYS A 1 404 ? 24.201 55.212 -99.472 1.00 52.72 404 LYS A N 1
ATOM 3255 C CA . LYS A 1 404 ? 23.189 56.270 -99.359 1.00 52.72 404 LYS A CA 1
ATOM 3256 C C . LYS A 1 404 ? 23.790 57.684 -99.431 1.00 52.72 404 LYS A C 1
ATOM 3258 O O . LYS A 1 404 ? 23.023 58.641 -99.367 1.00 52.72 404 LYS A O 1
ATOM 3263 N N . GLU A 1 405 ? 25.116 57.803 -99.541 1.00 51.59 405 GLU A N 1
ATOM 3264 C CA . GLU A 1 405 ? 25.850 59.081 -99.620 1.00 51.59 405 GLU A CA 1
ATOM 3265 C C . GLU A 1 405 ? 26.549 59.337 -100.976 1.00 51.59 405 GLU A C 1
ATOM 3267 O O . GLU A 1 405 ? 27.101 60.421 -101.149 1.00 51.59 405 GLU A O 1
ATOM 3272 N N . ASP A 1 406 ? 26.443 58.414 -101.942 1.00 40.84 406 ASP A N 1
ATOM 3273 C CA . ASP A 1 406 ? 26.665 58.654 -103.384 1.00 40.84 406 ASP A CA 1
ATOM 3274 C C . ASP A 1 406 ? 25.308 58.686 -104.110 1.00 40.84 406 ASP A C 1
ATOM 3276 O O . ASP A 1 406 ? 25.147 59.491 -105.059 1.00 40.84 406 ASP A O 1
#

Radius of gyration: 89.81 Å; chains: 1; bounding box: 131×82×221 Å

Secondary structure (DSSP, 8-state):
-HHHHHHHTTTS-HHHHHHHHHHS-HHHHHHHHHSS-HHHHHHHHHT--HHHHHHHHHHS-HHHHHHHHHH--HHHHHHHHHHS-HHHHHHHHHTS-HHHHHHHHHHSSSHHHHHHHHHHS-HHHHHHHHHHHHHHHHHHHHHHHHHHHHHHHHHHHHHHHHHHHHHHHHHHHHHHHHHHHHHHHHHHHHHHHHHHHHHHHHHHHHHHHHHHHHHHHHHHHHHHHHHHHHHHHHHHHHHHHHHHHHHHHHHHHHHHHHHHHHHHHHHHHHHHHHHHHHHHHHHHHHHTTTTGGGS-HHHHHHHHHHHHHHHHHHHHHHHHHHHHHHHHHHHHHHHHHHHHHHHHHHHHHHHHTTT--HHHHHHHHHHHS--PPPTTTS--GGGG--THHHHHHHHHHHHHHHTT--